Protein AF-0000000072549945 (afdb_homodimer)

Solvent-accessible surface area (backbone atoms only — not comparable to full-atom values): 21657 Å² total; per-residue (Å²): 110,60,64,57,46,45,61,72,53,52,77,63,59,66,60,54,59,51,43,50,52,46,45,52,48,41,54,53,48,43,41,57,68,71,63,45,53,43,76,47,76,49,76,48,79,47,78,46,78,77,45,76,42,75,41,60,28,38,31,15,28,36,33,33,36,38,37,41,40,37,39,36,27,30,28,24,49,83,87,34,74,46,80,52,10,38,29,39,38,32,36,36,39,26,30,29,43,28,30,23,32,73,57,73,66,47,71,42,81,73,54,93,52,29,35,37,40,37,37,60,46,74,39,74,69,30,33,32,56,38,88,84,64,30,66,42,80,75,42,75,50,66,36,91,56,20,84,79,25,64,80,81,61,47,33,60,57,51,51,58,63,59,29,60,77,61,49,47,65,54,51,70,77,40,48,68,60,34,51,52,29,47,51,50,51,52,52,51,55,45,37,63,75,37,78,74,53,42,81,43,83,43,77,44,124,111,62,64,56,47,44,60,73,53,52,78,63,60,66,60,54,60,50,44,48,52,46,46,53,47,40,54,52,47,42,40,58,68,72,62,44,53,42,77,46,76,46,75,49,78,48,77,46,76,77,44,76,43,76,41,59,28,39,31,16,29,36,34,33,35,39,35,39,40,35,38,36,27,30,29,25,48,83,89,35,73,46,80,52,8,40,28,39,37,32,35,36,40,28,31,30,43,29,29,23,31,74,58,73,65,46,70,42,82,74,53,95,52,30,35,37,39,37,38,60,47,74,38,73,68,31,33,32,57,37,88,85,65,31,66,42,81,74,43,75,51,62,36,91,56,20,84,79,25,62,81,82,59,48,32,60,57,52,52,58,62,60,29,60,75,61,48,47,65,54,52,70,76,39,49,67,59,34,51,52,27,46,50,50,52,51,52,52,56,45,37,63,75,37,78,75,54,42,80,43,84,44,76,44,123

InterPro domains:
  IPR025324 Protein of unknown function DUF4230 [PF14014] (50-193)

Structure (mmCIF, N/CA/C/O backbone):
data_AF-0000000072549945-model_v1
#
loop_
_entity.id
_entity.type
_entity.pdbx_description
1 polymer 'Exported protein'
#
loop_
_atom_site.group_PDB
_atom_site.id
_atom_site.type_symbol
_atom_site.label_atom_id
_atom_site.label_alt_id
_atom_site.label_comp_id
_atom_site.label_asym_id
_atom_site.label_entity_id
_atom_site.label_seq_id
_atom_site.pdbx_PDB_ins_code
_atom_site.Cartn_x
_atom_site.Cartn_y
_atom_site.Cartn_z
_atom_site.occupancy
_atom_site.B_iso_or_equiv
_atom_site.auth_seq_id
_atom_site.auth_comp_id
_atom_site.auth_asym_id
_atom_site.auth_atom_id
_atom_site.pdbx_PDB_model_num
ATOM 1 N N . MET A 1 1 ? 17.75 47.469 37.625 1 52.09 1 MET A N 1
ATOM 2 C CA . MET A 1 1 ? 16.375 47.875 37.812 1 52.09 1 MET A CA 1
ATOM 3 C C . MET A 1 1 ? 16.094 49.188 37.062 1 52.09 1 MET A C 1
ATOM 5 O O . MET A 1 1 ? 14.953 49.438 36.656 1 52.09 1 MET A O 1
ATOM 9 N N . LYS A 1 2 ? 17.047 50.031 36.938 1 64.12 2 LYS A N 1
ATOM 10 C CA . LYS A 1 2 ? 16.844 51.312 36.25 1 64.12 2 LYS A CA 1
ATOM 11 C C . LYS A 1 2 ? 16.672 51.094 34.75 1 64.12 2 LYS A C 1
ATOM 13 O O . LYS A 1 2 ? 15.828 51.719 34.125 1 64.12 2 LYS A O 1
ATOM 18 N N . ILE A 1 3 ? 17.562 50.406 34.25 1 57.5 3 ILE A N 1
ATOM 19 C CA . ILE A 1 3 ? 17.5 50.125 32.812 1 57.5 3 ILE A CA 1
ATOM 20 C C . ILE A 1 3 ? 16.156 49.469 32.469 1 57.5 3 ILE A C 1
ATOM 22 O O . ILE A 1 3 ? 15.539 49.781 31.469 1 57.5 3 ILE A O 1
ATOM 26 N N . ILE A 1 4 ? 15.68 48.531 33.281 1 53.19 4 ILE A N 1
ATOM 27 C CA . ILE A 1 4 ? 14.367 47.938 33.094 1 53.19 4 ILE A CA 1
ATOM 28 C C . ILE A 1 4 ? 13.281 49 33.219 1 53.19 4 ILE A C 1
ATOM 30 O O . ILE A 1 4 ? 12.344 49.031 32.406 1 53.19 4 ILE A O 1
ATOM 34 N N . LYS A 1 5 ? 13.266 49.844 34.188 1 59.16 5 LYS A N 1
ATOM 35 C CA . LYS A 1 5 ? 12.336 50.969 34.312 1 59.16 5 LYS A CA 1
ATOM 36 C C . LYS A 1 5 ? 12.453 51.906 33.094 1 59.16 5 LYS A C 1
ATOM 38 O O . LYS A 1 5 ? 11.445 52.406 32.594 1 59.16 5 LYS A O 1
ATOM 43 N N . LEU A 1 6 ? 13.773 52.219 32.75 1 56.34 6 LEU A N 1
ATOM 44 C CA . LEU A 1 6 ? 13.953 53.031 31.531 1 56.34 6 LEU A CA 1
ATOM 45 C C . LEU A 1 6 ? 13.359 52.312 30.312 1 56.34 6 LEU A C 1
ATOM 47 O O . LEU A 1 6 ? 12.719 52.938 29.469 1 56.34 6 LEU A O 1
ATOM 51 N N . PHE A 1 7 ? 13.758 51.062 30.109 1 51.16 7 PHE A N 1
ATOM 52 C CA . PHE A 1 7 ? 13.125 50.281 29.062 1 51.16 7 PHE A CA 1
ATOM 53 C C . PHE A 1 7 ? 11.609 50.281 29.219 1 51.16 7 PHE A C 1
ATOM 55 O O . PHE A 1 7 ? 10.867 50.406 28.25 1 51.16 7 PHE A O 1
ATOM 62 N N . PHE A 1 8 ? 11.047 50 30.344 1 51.78 8 PHE A N 1
ATOM 63 C CA . PHE A 1 8 ? 9.625 50.094 30.641 1 51.78 8 PHE A CA 1
ATOM 64 C C . PHE A 1 8 ? 9.172 51.562 30.641 1 51.78 8 PHE A C 1
ATOM 66 O O . PHE A 1 8 ? 7.973 51.844 30.625 1 51.78 8 PHE A O 1
ATOM 73 N N . SER A 1 9 ? 10.117 52.344 30.828 1 49.38 9 SER A N 1
ATOM 74 C CA . SER A 1 9 ? 9.789 53.781 30.812 1 49.38 9 SER A CA 1
ATOM 75 C C . SER A 1 9 ? 9.906 54.344 29.406 1 49.38 9 SER A C 1
ATOM 77 O O . SER A 1 9 ? 9.703 55.531 29.203 1 49.38 9 SER A O 1
ATOM 79 N N . ILE A 1 10 ? 10.852 53.812 28.594 1 50.97 10 ILE A N 1
ATOM 80 C CA . ILE A 1 10 ? 10.891 54.344 27.234 1 50.97 10 ILE A CA 1
ATOM 81 C C . ILE A 1 10 ? 9.5 54.219 26.594 1 50.97 10 ILE A C 1
ATOM 83 O O . ILE A 1 10 ? 8.938 53.125 26.516 1 50.97 10 ILE A O 1
ATOM 87 N N . LYS A 1 11 ? 8.766 55.125 26.547 1 48.25 11 LYS A N 1
ATOM 88 C CA . LYS A 1 11 ? 7.469 55.25 25.891 1 48.25 11 LYS A CA 1
ATOM 89 C C . LYS A 1 11 ? 7.605 55.156 24.375 1 48.25 11 LYS A C 1
ATOM 91 O O . LYS A 1 11 ? 8.109 56.062 23.734 1 48.25 11 LYS A O 1
ATOM 96 N N . VAL A 1 12 ? 8.359 54.25 23.844 1 52.44 12 VAL A N 1
ATOM 97 C CA . VAL A 1 12 ? 8.164 54.125 22.391 1 52.44 12 VAL A CA 1
ATOM 98 C C . VAL A 1 12 ? 6.703 53.781 22.109 1 52.44 12 VAL A C 1
ATOM 100 O O . VAL A 1 12 ? 6.051 53.062 22.875 1 52.44 12 VAL A O 1
ATOM 103 N N . TYR A 1 13 ? 6.082 54.5 21.234 1 50.69 13 TYR A N 1
ATOM 104 C CA . TYR A 1 13 ? 4.664 54.281 20.953 1 50.69 13 TYR A CA 1
ATOM 105 C C . TYR A 1 13 ? 4.402 52.844 20.484 1 50.69 13 TYR A C 1
ATOM 107 O O . TYR A 1 13 ? 5.016 52.375 19.531 1 50.69 13 TYR A O 1
ATOM 115 N N . LEU A 1 14 ? 4.008 51.969 21.453 1 57.88 14 LEU A N 1
ATOM 116 C CA . LEU A 1 14 ? 3.492 50.625 21.156 1 57.88 14 LEU A CA 1
ATOM 117 C C . LEU A 1 14 ? 2.99 50.562 19.719 1 57.88 14 LEU A C 1
ATOM 119 O O . LEU A 1 14 ? 3.178 49.562 19.031 1 57.88 14 LEU A O 1
ATOM 123 N N . TRP A 1 15 ? 2.643 51.688 19.281 1 58.78 15 TRP A N 1
ATOM 124 C CA . TRP A 1 15 ? 2.033 51.781 17.969 1 58.78 15 TRP A CA 1
ATOM 125 C C . TRP A 1 15 ? 3.082 51.594 16.875 1 58.78 15 TRP A C 1
ATOM 127 O O . TRP A 1 15 ? 2.805 51 15.82 1 58.78 15 TRP A O 1
ATOM 137 N N . LEU A 1 16 ? 4.426 52.031 17.172 1 62.41 16 LEU A N 1
ATOM 138 C CA . LEU A 1 16 ? 5.461 51.906 16.156 1 62.41 16 LEU A CA 1
ATOM 139 C C . LEU A 1 16 ? 5.867 50.438 15.992 1 62.41 16 LEU A C 1
ATOM 141 O O . LEU A 1 16 ? 6.031 49.938 14.875 1 62.41 16 LEU A O 1
ATOM 145 N N . VAL A 1 17 ? 6.184 49.875 17.172 1 62.97 17 VAL A N 1
ATOM 146 C CA . VAL A 1 17 ? 6.508 48.438 17.109 1 62.97 17 VAL A CA 1
ATOM 147 C C . VAL A 1 17 ? 5.336 47.688 16.516 1 62.97 17 VAL A C 1
ATOM 149 O O . VAL A 1 17 ? 5.535 46.812 15.664 1 62.97 17 VAL A O 1
ATOM 152 N N . LEU A 1 18 ? 4.164 47.969 17 1 65.69 18 LEU A N 1
ATOM 153 C CA . LEU A 1 18 ? 2.965 47.344 16.469 1 65.69 18 LEU A CA 1
ATOM 154 C C . LEU A 1 18 ? 2.832 47.625 14.969 1 65.69 18 LEU A C 1
ATOM 156 O O . LEU A 1 18 ? 2.461 46.719 14.203 1 65.69 18 LEU A O 1
ATOM 160 N N . SER A 1 19 ? 3.236 48.844 14.586 1 72.62 19 SER A N 1
ATOM 161 C CA . SER A 1 19 ? 3.182 49.188 13.172 1 72.62 19 SER A CA 1
ATOM 162 C C . SER A 1 19 ? 4.199 48.375 12.359 1 72.62 19 SER A C 1
ATOM 164 O O . SER A 1 19 ? 3.893 47.906 11.266 1 72.62 19 SER A O 1
ATOM 166 N N . PHE A 1 20 ? 5.445 48.281 12.891 1 71 20 PHE A N 1
ATOM 167 C CA . PHE A 1 20 ? 6.465 47.5 12.211 1 71 20 PHE A CA 1
ATOM 168 C C . PHE A 1 20 ? 6.043 46.031 12.109 1 71 20 PHE A C 1
ATOM 170 O O . PHE A 1 20 ? 6.176 45.406 11.047 1 71 20 PHE A O 1
ATOM 177 N N . LEU A 1 21 ? 5.605 45.562 13.25 1 72.38 21 LEU A N 1
ATOM 178 C CA . LEU A 1 21 ? 5.109 44.188 13.242 1 72.38 21 LEU A CA 1
ATOM 179 C C . LEU A 1 21 ? 3.951 44.031 12.258 1 72.38 21 LEU A C 1
ATOM 181 O O . LEU A 1 21 ? 3.871 43.031 11.539 1 72.38 21 LEU A O 1
ATOM 185 N N . LEU A 1 22 ? 3.145 45.031 12.211 1 74.62 22 LEU A N 1
ATOM 186 C CA . LEU A 1 22 ? 2.029 45 11.273 1 74.62 22 LEU A CA 1
ATOM 187 C C . LEU A 1 22 ? 2.529 45.094 9.828 1 74.62 22 LEU A C 1
ATOM 189 O O . LEU A 1 22 ? 1.972 44.438 8.945 1 74.62 22 LEU A O 1
ATOM 193 N N . LEU A 1 23 ? 3.578 45.906 9.633 1 73.56 23 LEU A N 1
ATOM 194 C CA . LEU A 1 23 ? 4.168 45.969 8.305 1 73.56 23 LEU A CA 1
ATOM 195 C C . LEU A 1 23 ? 4.746 44.625 7.887 1 73.56 23 LEU A C 1
ATOM 197 O O . LEU A 1 23 ? 4.559 44.188 6.746 1 73.56 23 LEU A O 1
ATOM 201 N N . LEU A 1 24 ? 5.523 44.062 8.742 1 72.31 24 LEU A N 1
ATOM 202 C CA . LEU A 1 24 ? 6.074 42.719 8.461 1 72.31 24 LEU A CA 1
ATOM 203 C C . LEU A 1 24 ? 4.961 41.719 8.148 1 72.31 24 LEU A C 1
ATOM 205 O O . LEU A 1 24 ? 5.047 41 7.172 1 72.31 24 LEU A O 1
ATOM 209 N N . CYS A 1 25 ? 4.027 41.781 9.062 1 73.88 25 CYS A N 1
ATOM 210 C CA . CYS A 1 25 ? 2.863 40.938 8.828 1 73.88 25 CYS A CA 1
ATOM 211 C C . CYS A 1 25 ? 2.193 41.281 7.504 1 73.88 25 CYS A C 1
ATOM 213 O O . CYS A 1 25 ? 1.735 40.375 6.789 1 73.88 25 CYS A O 1
ATOM 215 N N . GLY A 1 26 ? 2.172 42.5 7.215 1 71.88 26 GLY A N 1
ATOM 216 C CA . GLY A 1 26 ? 1.6 42.938 5.953 1 71.88 26 GLY A CA 1
ATOM 217 C C . GLY A 1 26 ? 2.344 42.406 4.742 1 71.88 26 GLY A C 1
ATOM 218 O O . GLY A 1 26 ? 1.727 41.938 3.791 1 71.88 26 GLY A O 1
ATOM 219 N N . VAL A 1 27 ? 3.633 42.594 4.73 1 68.69 27 VAL A N 1
ATOM 220 C CA . VAL A 1 27 ? 4.438 42.125 3.611 1 68.69 27 VAL A CA 1
ATOM 221 C C . VAL A 1 27 ? 4.285 40.625 3.471 1 68.69 27 VAL A C 1
ATOM 223 O O . VAL A 1 27 ? 4.117 40.094 2.361 1 68.69 27 VAL A O 1
ATOM 226 N N . TRP A 1 28 ? 4.383 40 4.625 1 67.62 28 TRP A N 1
ATOM 227 C CA . TRP A 1 28 ? 4.188 38.531 4.629 1 67.62 28 TRP A CA 1
ATOM 228 C C . TRP A 1 28 ? 2.785 38.188 4.152 1 67.62 28 TRP A C 1
ATOM 230 O O . TRP A 1 28 ? 2.615 37.25 3.344 1 67.62 28 TRP A O 1
ATOM 240 N N . GLY A 1 29 ? 1.882 38.906 4.719 1 70.06 29 GLY A N 1
ATOM 241 C CA . GLY A 1 29 ? 0.5 38.719 4.309 1 70.06 29 GLY A CA 1
ATOM 242 C C . GLY A 1 29 ? 0.266 39 2.838 1 70.06 29 GLY A C 1
ATOM 243 O O . GLY A 1 29 ? -0.436 38.25 2.162 1 70.06 29 GLY A O 1
ATOM 244 N N . TYR A 1 30 ? 0.933 40.031 2.383 1 70 30 TYR A N 1
ATOM 245 C CA . TYR A 1 30 ? 0.824 40.375 0.969 1 70 30 TYR A CA 1
ATOM 246 C C . TYR A 1 30 ? 1.436 39.281 0.097 1 70 30 TYR A C 1
ATOM 248 O O . TYR A 1 30 ? 0.865 38.906 -0.93 1 70 30 TYR A O 1
ATOM 256 N N . GLY A 1 31 ? 2.596 38.875 0.34 1 67.12 31 GLY A N 1
ATOM 257 C CA . GLY A 1 31 ? 3.207 37.781 -0.407 1 67.12 31 GLY A CA 1
ATOM 258 C C . GLY A 1 31 ? 2.363 36.531 -0.427 1 67.12 31 GLY A C 1
ATOM 259 O O . GLY A 1 31 ? 2.258 35.875 -1.459 1 67.12 31 GLY A O 1
ATOM 260 N N . TYR A 1 32 ? 1.756 36.375 0.712 1 68.75 32 TYR A N 1
ATOM 261 C CA . TYR A 1 32 ? 0.893 35.219 0.848 1 68.75 32 TYR A CA 1
ATOM 262 C C . TYR A 1 32 ? -0.349 35.344 -0.026 1 68.75 32 TYR A C 1
ATOM 264 O O . TYR A 1 32 ? -0.782 34.375 -0.653 1 68.75 32 TYR A O 1
ATOM 272 N N . ILE A 1 33 ? -0.856 36.531 -0.107 1 67.81 33 ILE A N 1
ATOM 273 C CA . ILE A 1 33 ? -2.109 36.781 -0.812 1 67.81 33 ILE A CA 1
ATOM 274 C C . ILE A 1 33 ? -1.826 37.031 -2.291 1 67.81 33 ILE A C 1
ATOM 276 O O . ILE A 1 33 ? -2.643 36.719 -3.152 1 67.81 33 ILE A O 1
ATOM 280 N N . SER A 1 34 ? -0.758 37.594 -2.611 1 70.56 34 SER A N 1
ATOM 281 C CA . SER A 1 34 ? -0.453 37.969 -3.98 1 70.56 34 SER A CA 1
ATOM 282 C C . SER A 1 34 ? -0.093 36.781 -4.84 1 70.56 34 SER A C 1
ATOM 284 O O . SER A 1 34 ? 0.164 36.906 -6.039 1 70.56 34 SER A O 1
ATOM 286 N N . GLY A 1 35 ? -0.014 35.531 -4.289 1 70.31 35 GLY A N 1
ATOM 287 C CA . GLY A 1 35 ? 0.236 34.344 -5.105 1 70.31 35 GLY A CA 1
ATOM 288 C C . GLY A 1 35 ? 1.713 34.062 -5.285 1 70.31 35 GLY A C 1
ATOM 289 O O . GLY A 1 35 ? 2.09 33.25 -6.148 1 70.31 35 GLY A O 1
ATOM 290 N N . GLU A 1 36 ? 2.471 34.844 -4.633 1 74.12 36 GLU A N 1
ATOM 291 C CA . GLU A 1 36 ? 3.908 34.625 -4.754 1 74.12 36 GLU A CA 1
ATOM 292 C C . GLU A 1 36 ? 4.363 33.438 -3.906 1 74.12 36 GLU A C 1
ATOM 294 O O . GLU A 1 36 ? 5.512 33 -4.004 1 74.12 36 GLU A O 1
ATOM 299 N N . LYS A 1 37 ? 3.512 32.906 -3.182 1 82.75 37 LYS A N 1
ATOM 300 C CA . LYS A 1 37 ? 3.814 31.75 -2.35 1 82.75 37 LYS A CA 1
ATOM 301 C C . LYS A 1 37 ? 3.859 30.484 -3.184 1 82.75 37 LYS A C 1
ATOM 303 O O . LYS A 1 37 ? 3.033 30.281 -4.078 1 82.75 37 LYS A O 1
ATOM 308 N N . SER A 1 38 ? 5.07 29.766 -3.006 1 84.44 38 SER A N 1
ATOM 309 C CA . SER A 1 38 ? 5.129 28.422 -3.584 1 84.44 38 SER A CA 1
ATOM 310 C C . SER A 1 38 ? 5.672 27.406 -2.582 1 84.44 38 SER A C 1
ATOM 312 O O . SER A 1 38 ? 6.23 27.781 -1.549 1 84.44 38 SER A O 1
ATOM 314 N N . ASN A 1 39 ? 5.289 26.219 -2.814 1 86.75 39 ASN A N 1
ATOM 315 C CA . ASN A 1 39 ? 5.738 25.141 -1.956 1 86.75 39 ASN A CA 1
ATOM 316 C C . ASN A 1 39 ? 6.758 24.25 -2.662 1 86.75 39 ASN A C 1
ATOM 318 O O . ASN A 1 39 ? 6.637 23.984 -3.859 1 86.75 39 ASN A O 1
ATOM 322 N N . GLN A 1 40 ? 7.781 23.938 -1.993 1 89.5 40 GLN A N 1
ATOM 323 C CA . GLN A 1 40 ? 8.789 23 -2.488 1 89.5 40 GLN A CA 1
ATOM 324 C C . GLN A 1 40 ? 8.875 21.766 -1.596 1 89.5 40 GLN A C 1
ATOM 326 O O . GLN A 1 40 ? 8.773 21.875 -0.372 1 89.5 40 GLN A O 1
ATOM 331 N N . GLN A 1 41 ? 9.062 20.656 -2.254 1 94.06 41 GLN A N 1
ATOM 332 C CA . GLN A 1 41 ? 9.18 19.406 -1.501 1 94.06 41 GLN A CA 1
ATOM 333 C C . GLN A 1 41 ? 10.445 18.656 -1.882 1 94.06 41 GLN A C 1
ATOM 335 O O . GLN A 1 41 ? 10.789 18.562 -3.062 1 94.06 41 GLN A O 1
ATOM 340 N N . GLU A 1 42 ? 11.125 18.156 -0.934 1 95.38 42 GLU A N 1
ATOM 341 C CA . GLU A 1 42 ? 12.273 17.281 -1.101 1 95.38 42 GLU A CA 1
ATOM 342 C C . GLU A 1 42 ? 12 15.906 -0.492 1 95.38 42 GLU A C 1
ATOM 344 O O . GLU A 1 42 ? 11.562 15.805 0.655 1 95.38 42 GLU A O 1
ATOM 349 N N . VAL A 1 43 ? 12.195 14.922 -1.262 1 96.75 43 VAL A N 1
ATOM 350 C CA . VAL A 1 43 ? 11.945 13.57 -0.782 1 96.75 43 VAL A CA 1
ATOM 351 C C . VAL A 1 43 ? 13.211 12.727 -0.936 1 96.75 43 VAL A C 1
ATOM 353 O O . VAL A 1 43 ? 13.906 12.82 -1.951 1 96.75 43 VAL A O 1
ATOM 356 N N . SER A 1 44 ? 13.586 11.977 0.058 1 97.44 44 SER A N 1
ATOM 357 C CA . SER A 1 44 ? 14.68 11.008 0.021 1 97.44 44 SER A CA 1
ATOM 358 C C . SER A 1 44 ? 14.211 9.633 0.488 1 97.44 44 SER A C 1
ATOM 360 O O . SER A 1 44 ? 13.438 9.523 1.439 1 97.44 44 SER A O 1
ATOM 362 N N . VAL A 1 45 ? 14.734 8.617 -0.208 1 97.06 45 VAL A N 1
ATOM 363 C CA . VAL A 1 45 ? 14.297 7.262 0.102 1 97.06 45 VAL A CA 1
ATOM 364 C C . VAL A 1 45 ? 15.516 6.359 0.287 1 97.06 45 VAL A C 1
ATOM 366 O O . VAL A 1 45 ? 16.438 6.379 -0.526 1 97.06 45 VAL A O 1
ATOM 369 N N . HIS A 1 46 ? 15.547 5.645 1.397 1 97.06 46 HIS A N 1
ATOM 370 C CA . HIS A 1 46 ? 16.516 4.59 1.652 1 97.06 46 HIS A CA 1
ATOM 371 C C . HIS A 1 46 ? 15.836 3.23 1.78 1 97.06 46 HIS A C 1
ATOM 373 O O . HIS A 1 46 ? 14.906 3.07 2.572 1 97.06 46 HIS A O 1
ATOM 379 N N . ALA A 1 47 ? 16.359 2.311 0.996 1 96.38 47 ALA A N 1
ATOM 380 C CA . ALA A 1 47 ? 15.758 0.982 0.983 1 96.38 47 ALA A CA 1
ATOM 381 C C . ALA A 1 47 ? 16.75 -0.078 1.45 1 96.38 47 ALA A C 1
ATOM 383 O O . ALA A 1 47 ? 17.953 0.007 1.154 1 96.38 47 ALA A O 1
ATOM 384 N N . ALA A 1 48 ? 16.219 -1.024 2.211 1 95.81 48 ALA A N 1
ATOM 385 C CA . ALA A 1 48 ? 17 -2.184 2.643 1 95.81 48 ALA A CA 1
ATOM 386 C C . ALA A 1 48 ? 16.219 -3.477 2.432 1 95.81 48 ALA A C 1
ATOM 388 O O . ALA A 1 48 ? 15.008 -3.527 2.68 1 95.81 48 ALA A O 1
ATOM 389 N N . ILE A 1 49 ? 16.906 -4.5 1.938 1 95.62 49 ILE A N 1
ATOM 390 C CA . ILE A 1 49 ? 16.312 -5.824 1.804 1 95.62 49 ILE A CA 1
ATOM 391 C C . ILE A 1 49 ? 16.594 -6.652 3.053 1 95.62 49 ILE A C 1
ATOM 393 O O . ILE A 1 49 ? 17.766 -6.883 3.395 1 95.62 49 ILE A O 1
ATOM 397 N N . GLU A 1 50 ? 15.508 -7.043 3.631 1 96.06 50 GLU A N 1
ATOM 398 C CA . GLU A 1 50 ? 15.656 -7.785 4.879 1 96.06 50 GLU A CA 1
ATOM 399 C C . GLU A 1 50 ? 15.805 -9.281 4.617 1 96.06 50 GLU A C 1
ATOM 401 O O . GLU A 1 50 ? 16.5 -9.984 5.363 1 96.06 50 GLU A O 1
ATOM 406 N N . SER A 1 51 ? 15.133 -9.789 3.658 1 96.62 51 SER A N 1
ATOM 407 C CA . SER A 1 51 ? 15.211 -11.203 3.312 1 96.62 51 SER A CA 1
ATOM 408 C C . SER A 1 51 ? 14.656 -11.469 1.914 1 96.62 51 SER A C 1
ATOM 410 O O . SER A 1 51 ? 13.906 -10.656 1.378 1 96.62 51 SER A O 1
ATOM 412 N N . VAL A 1 52 ? 15.133 -12.484 1.354 1 96.81 52 VAL A N 1
ATOM 413 C CA . VAL A 1 52 ? 14.672 -13 0.069 1 96.81 52 VAL A CA 1
ATOM 414 C C . VAL A 1 52 ? 14.211 -14.445 0.228 1 96.81 52 VAL A C 1
ATOM 416 O O . VAL A 1 52 ? 14.938 -15.273 0.791 1 96.81 52 VAL A O 1
ATOM 419 N N . GLU A 1 53 ? 13 -14.711 -0.177 1 97.69 53 GLU A N 1
ATOM 420 C CA . GLU A 1 53 ? 12.422 -16.047 0.022 1 97.69 53 GLU A CA 1
ATOM 421 C C . GLU A 1 53 ? 11.852 -16.594 -1.281 1 97.69 53 GLU A C 1
ATOM 423 O O . GLU A 1 53 ? 11.016 -15.961 -1.924 1 97.69 53 GLU A O 1
ATOM 428 N N . GLN A 1 54 ? 12.336 -17.797 -1.669 1 97.5 54 GLN A N 1
ATOM 429 C CA . GLN A 1 54 ? 11.711 -18.5 -2.781 1 97.5 54 GLN A CA 1
ATOM 430 C C . GLN A 1 54 ? 10.352 -19.062 -2.381 1 97.5 54 GLN A C 1
ATOM 432 O O . GLN A 1 54 ? 10.227 -19.719 -1.345 1 97.5 54 GLN A O 1
ATOM 437 N N . VAL A 1 55 ? 9.375 -18.75 -3.195 1 97.5 55 VAL A N 1
ATOM 438 C CA . VAL A 1 55 ? 8.016 -19.188 -2.869 1 97.5 55 VAL A CA 1
ATOM 439 C C . VAL A 1 55 ? 7.332 -19.719 -4.125 1 97.5 55 VAL A C 1
ATOM 441 O O . VAL A 1 55 ? 7.891 -19.641 -5.223 1 97.5 55 VAL A O 1
ATOM 444 N N . ASN A 1 56 ? 6.141 -20.344 -3.908 1 95.69 56 ASN A N 1
ATOM 445 C CA . ASN A 1 56 ? 5.27 -20.797 -4.988 1 95.69 56 ASN A CA 1
ATOM 446 C C . ASN A 1 56 ? 3.816 -20.406 -4.734 1 95.69 56 ASN A C 1
ATOM 448 O O . ASN A 1 56 ? 2.953 -21.281 -4.602 1 95.69 56 ASN A O 1
ATOM 452 N N . GLU A 1 57 ? 3.615 -19.109 -4.762 1 98.31 57 GLU A N 1
ATOM 453 C CA . GLU A 1 57 ? 2.254 -18.625 -4.574 1 98.31 57 GLU A CA 1
ATOM 454 C C . GLU A 1 57 ? 1.529 -18.484 -5.91 1 98.31 57 GLU A C 1
ATOM 456 O O . GLU A 1 57 ? 2.127 -18.062 -6.906 1 98.31 57 GLU A O 1
ATOM 461 N N . LEU A 1 58 ? 0.272 -18.891 -5.879 1 98.38 58 LEU A N 1
ATOM 462 C CA . LEU A 1 58 ? -0.532 -18.797 -7.094 1 98.38 58 LEU A CA 1
ATOM 463 C C . LEU A 1 58 ? -1.703 -17.844 -6.887 1 98.38 58 LEU A C 1
ATOM 465 O O . LEU A 1 58 ? -2.441 -17.953 -5.906 1 98.38 58 LEU A O 1
ATOM 469 N N . VAL A 1 59 ? -1.783 -16.906 -7.789 1 98.75 59 VAL A N 1
ATOM 470 C CA . VAL A 1 59 ? -2.916 -15.977 -7.789 1 98.75 59 VAL A CA 1
ATOM 471 C C . VAL A 1 59 ? -3.967 -16.453 -8.789 1 98.75 59 VAL A C 1
ATOM 473 O O . VAL A 1 59 ? -3.686 -16.562 -9.984 1 98.75 59 VAL A O 1
ATOM 476 N N . PHE A 1 60 ? -5.199 -16.656 -8.312 1 98.56 60 PHE A N 1
ATOM 477 C CA . PHE A 1 60 ? -6.262 -17.141 -9.18 1 98.56 60 PHE A CA 1
ATOM 478 C C . PHE A 1 60 ? -7.246 -16.016 -9.508 1 98.56 60 PHE A C 1
ATOM 480 O O . PHE A 1 60 ? -7.941 -16.078 -10.523 1 98.56 60 PHE A O 1
ATOM 487 N N . LEU A 1 61 ? -7.312 -15.047 -8.609 1 98.56 61 LEU A N 1
ATOM 488 C CA . LEU A 1 61 ? -8.328 -14.016 -8.797 1 98.56 61 LEU A CA 1
ATOM 489 C C . LEU A 1 61 ? -7.793 -12.641 -8.398 1 98.56 61 LEU A C 1
ATOM 491 O O . LEU A 1 61 ? -7.148 -12.508 -7.352 1 98.56 61 LEU A O 1
ATOM 495 N N . ASN A 1 62 ? -7.977 -11.664 -9.25 1 98.31 62 ASN A N 1
ATOM 496 C CA . ASN A 1 62 ? -7.781 -10.25 -8.945 1 98.31 62 ASN A CA 1
ATOM 497 C C . ASN A 1 62 ? -9.117 -9.523 -8.781 1 98.31 62 ASN A C 1
ATOM 499 O O . ASN A 1 62 ? -10.008 -9.664 -9.617 1 98.31 62 ASN A O 1
ATOM 503 N N . THR A 1 63 ? -9.219 -8.805 -7.754 1 97.81 63 THR A N 1
ATOM 504 C CA . THR A 1 63 ? -10.375 -7.934 -7.574 1 97.81 63 THR A CA 1
ATOM 505 C C . THR A 1 63 ? -9.953 -6.469 -7.531 1 97.81 63 THR A C 1
ATOM 507 O O . THR A 1 63 ? -9.203 -6.059 -6.641 1 97.81 63 THR A O 1
ATOM 510 N N . ALA A 1 64 ? -10.398 -5.727 -8.516 1 97.88 64 ALA A N 1
ATOM 511 C CA . ALA A 1 64 ? -10.125 -4.289 -8.523 1 97.88 64 ALA A CA 1
ATOM 512 C C . ALA A 1 64 ? -10.992 -3.562 -7.504 1 97.88 64 ALA A C 1
ATOM 514 O O . ALA A 1 64 ? -12.219 -3.568 -7.605 1 97.88 64 ALA A O 1
ATOM 515 N N . VAL A 1 65 ? -10.344 -2.939 -6.566 1 97.75 65 VAL A N 1
ATOM 516 C CA . VAL A 1 65 ? -11.039 -2.326 -5.441 1 97.75 65 VAL A CA 1
ATOM 517 C C . VAL A 1 65 ? -10.797 -0.82 -5.441 1 97.75 65 VAL A C 1
ATOM 519 O O . VAL A 1 65 ? -9.672 -0.366 -5.688 1 97.75 65 VAL A O 1
ATOM 522 N N . GLN A 1 66 ? -11.781 -0.091 -5.27 1 98.19 66 GLN A N 1
ATOM 523 C CA . GLN A 1 66 ? -11.719 1.333 -4.961 1 98.19 66 GLN A CA 1
ATOM 524 C C . GLN A 1 66 ? -12.258 1.62 -3.564 1 98.19 66 GLN A C 1
ATOM 526 O O . GLN A 1 66 ? -13.367 1.201 -3.227 1 98.19 66 GLN A O 1
ATOM 531 N N . LYS A 1 67 ? -11.477 2.26 -2.754 1 98.06 67 LYS A N 1
ATOM 532 C CA . LYS A 1 67 ? -11.93 2.627 -1.414 1 98.06 67 LYS A CA 1
ATOM 533 C C . LYS A 1 67 ? -11.883 4.141 -1.216 1 98.06 67 LYS A C 1
ATOM 535 O O . LYS A 1 67 ? -10.953 4.805 -1.679 1 98.06 67 LYS A O 1
ATOM 540 N N . ILE A 1 68 ? -12.914 4.613 -0.607 1 98.38 68 ILE A N 1
ATOM 541 C CA . ILE A 1 68 ? -12.961 5.988 -0.123 1 98.38 68 ILE A CA 1
ATOM 542 C C . ILE A 1 68 ? -12.797 6.008 1.395 1 98.38 68 ILE A C 1
ATOM 544 O O . ILE A 1 68 ? -13.625 5.461 2.121 1 98.38 68 ILE A O 1
ATOM 548 N N . VAL A 1 69 ? -11.734 6.547 1.85 1 98.38 69 VAL A N 1
ATOM 549 C CA . VAL A 1 69 ? -11.43 6.605 3.275 1 98.38 69 VAL A CA 1
ATOM 550 C C . VAL A 1 69 ? -11.578 8.039 3.777 1 98.38 69 VAL A C 1
ATOM 552 O O . VAL A 1 69 ? -10.898 8.945 3.291 1 98.38 69 VAL A O 1
ATOM 555 N N . THR A 1 70 ? -12.445 8.281 4.695 1 98.19 70 THR A N 1
ATOM 556 C CA . THR A 1 70 ? -12.648 9.586 5.312 1 98.19 70 THR A CA 1
ATOM 557 C C . THR A 1 70 ? -12.242 9.562 6.781 1 98.19 70 THR A C 1
ATOM 559 O O . THR A 1 70 ? -12.602 8.633 7.512 1 98.19 70 THR A O 1
ATOM 562 N N . ALA A 1 71 ? -11.547 10.516 7.172 1 97.88 71 ALA A N 1
ATOM 563 C CA . ALA A 1 71 ? -11.133 10.625 8.57 1 97.88 71 ALA A CA 1
ATOM 564 C C . ALA A 1 71 ? -11.367 12.031 9.102 1 97.88 71 ALA A C 1
ATOM 566 O O . ALA A 1 71 ? -11.25 13.008 8.359 1 97.88 71 ALA A O 1
ATOM 567 N N . LYS A 1 72 ? -11.711 12.094 10.375 1 96.62 72 LYS A N 1
ATOM 568 C CA . LYS A 1 72 ? -11.891 13.352 11.102 1 96.62 72 LYS A CA 1
ATOM 569 C C . LYS A 1 72 ? -11.156 13.32 12.438 1 96.62 72 LYS A C 1
ATOM 571 O O . LYS A 1 72 ? -11.242 12.328 13.172 1 96.62 72 LYS A O 1
ATOM 576 N N . ASN A 1 73 ? -10.406 14.32 12.648 1 95.69 73 ASN A N 1
ATOM 577 C CA . ASN A 1 73 ? -9.789 14.531 13.953 1 95.69 73 ASN A CA 1
ATOM 578 C C . ASN A 1 73 ? -10.414 15.719 14.688 1 95.69 73 ASN A C 1
ATOM 580 O O . ASN A 1 73 ? -10.805 16.703 14.055 1 95.69 73 ASN A O 1
ATOM 584 N N . TYR A 1 74 ? -10.469 15.555 16.031 1 92.88 74 TYR A N 1
ATOM 585 C CA . TYR A 1 74 ? -10.992 16.625 16.875 1 92.88 74 TYR A CA 1
ATOM 586 C C . TYR A 1 74 ? -10.102 16.828 18.094 1 92.88 74 TYR A C 1
ATOM 588 O O . TYR A 1 74 ? -9.469 15.891 18.578 1 92.88 74 TYR A O 1
ATOM 596 N N . THR A 1 75 ? -10.172 18.109 18.5 1 91.12 75 THR A N 1
ATOM 597 C CA . THR A 1 75 ? -9.555 18.406 19.797 1 91.12 75 THR A CA 1
ATOM 598 C C . THR A 1 75 ? -10.586 18.312 20.922 1 91.12 75 THR A C 1
ATOM 600 O O . THR A 1 75 ? -11.703 18.812 20.781 1 91.12 75 THR A O 1
ATOM 603 N N . VAL A 1 76 ? -10.211 17.531 21.875 1 88.56 76 VAL A N 1
ATOM 604 C CA . VAL A 1 76 ? -11.062 17.422 23.062 1 88.56 76 VAL A CA 1
ATOM 605 C C . VAL A 1 76 ? -10.398 18.125 24.25 1 88.56 76 VAL A C 1
ATOM 607 O O . VAL A 1 76 ? -9.258 17.812 24.594 1 88.56 76 VAL A O 1
ATOM 610 N N . LEU A 1 77 ? -11.055 19.078 24.766 1 84.81 77 LEU A N 1
ATOM 611 C CA . LEU A 1 77 ? -10.609 19.812 25.938 1 84.81 77 LEU A CA 1
ATOM 612 C C . LEU A 1 77 ? -11.562 19.594 27.109 1 84.81 77 LEU A C 1
ATOM 614 O O . LEU A 1 77 ? -12.773 19.766 26.969 1 84.81 77 LEU A O 1
ATOM 618 N N . PHE A 1 78 ? -11 19.203 28.328 1 83.31 78 PHE A N 1
ATOM 619 C CA . PHE A 1 78 ? -11.789 18.969 29.531 1 83.31 78 PHE A CA 1
ATOM 620 C C . PHE A 1 78 ? -12.93 18 29.234 1 83.31 78 PHE A C 1
ATOM 622 O O . PHE A 1 78 ? -14.055 18.203 29.703 1 83.31 78 PHE A O 1
ATOM 629 N N . GLY A 1 79 ? -12.742 17.062 28.375 1 82.62 79 GLY A N 1
ATOM 630 C CA . GLY A 1 79 ? -13.711 16.016 28.062 1 82.62 79 GLY A CA 1
ATOM 631 C C . GLY A 1 79 ? -14.742 16.438 27.031 1 82.62 79 GLY A C 1
ATOM 632 O O . GLY A 1 79 ? -15.641 15.672 26.688 1 82.62 79 GLY A O 1
ATOM 633 N N . GLN A 1 80 ? -14.625 17.656 26.656 1 86.69 80 GLN A N 1
ATOM 634 C CA . GLN A 1 80 ? -15.578 18.156 25.672 1 86.69 80 GLN A CA 1
ATOM 635 C C . GLN A 1 80 ? -14.883 18.469 24.344 1 86.69 80 GLN A C 1
ATOM 637 O O . GLN A 1 80 ? -13.773 19.016 24.344 1 86.69 80 GLN A O 1
ATOM 642 N N . GLU A 1 81 ? -15.594 18.141 23.312 1 88.06 81 GLU A N 1
ATOM 643 C CA . GLU A 1 81 ? -15.078 18.484 21.984 1 88.06 81 GLU A CA 1
ATOM 644 C C . GLU A 1 81 ? -15.062 20 21.766 1 88.06 81 GLU A C 1
ATOM 646 O O . GLU A 1 81 ? -16.062 20.672 22.016 1 88.06 81 GLU A O 1
ATOM 651 N N . MET A 1 82 ? -13.922 20.453 21.375 1 87.25 82 MET A N 1
ATOM 652 C CA . MET A 1 82 ? -13.812 21.875 21.016 1 87.25 82 MET A CA 1
ATOM 653 C C . MET A 1 82 ? -14.492 22.141 19.688 1 87.25 82 MET A C 1
ATOM 655 O O . MET A 1 82 ? -14.141 21.547 18.672 1 87.25 82 MET A O 1
ATOM 659 N N . PRO A 1 83 ? -15.578 23.031 19.719 1 90 83 PRO A N 1
ATOM 660 C CA . PRO A 1 83 ? -16.219 23.375 18.438 1 90 83 PRO A CA 1
ATOM 661 C C . PRO A 1 83 ? -15.25 24.016 17.438 1 90 83 PRO A C 1
ATOM 663 O O . PRO A 1 83 ? -14.312 24.703 17.844 1 90 83 PRO A O 1
ATOM 666 N N . PHE A 1 84 ? -15.383 23.75 16.156 1 92 84 PHE A N 1
ATOM 667 C CA . PHE A 1 84 ? -14.633 24.344 15.055 1 92 84 PHE A CA 1
ATOM 668 C C . PHE A 1 84 ? -13.18 23.875 15.078 1 92 84 PHE A C 1
ATOM 670 O O . PHE A 1 84 ? -12.305 24.516 14.492 1 92 84 PHE A O 1
ATOM 677 N N . SER A 1 85 ? -12.93 22.734 15.758 1 92.12 85 SER A N 1
ATOM 678 C CA . SER A 1 85 ? -11.562 22.234 15.852 1 92.12 85 SER A CA 1
ATOM 679 C C . SER A 1 85 ? -11.336 21.078 14.891 1 92.12 85 SER A C 1
ATOM 681 O O . SER A 1 85 ? -10.266 20.469 14.891 1 92.12 85 SER A O 1
ATOM 683 N N . GLU A 1 86 ? -12.203 20.766 14.07 1 94.94 86 GLU A N 1
ATOM 684 C CA . GLU A 1 86 ? -12.188 19.562 13.234 1 94.94 86 GLU A CA 1
ATOM 685 C C . GLU A 1 86 ? -11.18 19.703 12.102 1 94.94 86 GLU A C 1
ATOM 687 O O . GLU A 1 86 ? -11.086 20.75 11.469 1 94.94 86 GLU A O 1
ATOM 692 N N . LYS A 1 87 ? -10.398 18.625 11.953 1 94.81 87 LYS A N 1
ATOM 693 C CA . LYS A 1 87 ? -9.656 18.391 10.719 1 94.81 87 LYS A CA 1
ATOM 694 C C . LYS A 1 87 ? -10.211 17.172 9.977 1 94.81 87 LYS A C 1
ATOM 696 O O . LYS A 1 87 ? -10.555 16.156 10.594 1 94.81 87 LYS A O 1
ATOM 701 N N . SER A 1 88 ? -10.312 17.281 8.672 1 96.88 88 SER A N 1
ATOM 702 C CA . SER A 1 88 ? -10.875 16.172 7.91 1 96.88 88 SER A CA 1
ATOM 703 C C . SER A 1 88 ? -10.062 15.898 6.645 1 96.88 88 SER A C 1
ATOM 705 O O . SER A 1 88 ? -9.406 16.797 6.121 1 96.88 88 SER A O 1
ATOM 707 N N . ALA A 1 89 ? -10.062 14.688 6.277 1 97.25 89 ALA A N 1
ATOM 708 C CA . ALA A 1 89 ? -9.406 14.258 5.043 1 97.25 89 ALA A CA 1
ATOM 709 C C . ALA A 1 89 ? -10.211 13.156 4.359 1 97.25 89 ALA A C 1
ATOM 711 O O . ALA A 1 89 ? -10.773 12.281 5.023 1 97.25 89 ALA A O 1
ATOM 712 N N . LEU A 1 90 ? -10.289 13.242 3.084 1 98.31 90 LEU A N 1
ATOM 713 C CA . LEU A 1 90 ? -10.914 12.234 2.232 1 98.31 90 LEU A CA 1
ATOM 714 C C . LEU A 1 90 ? -9.93 11.711 1.198 1 98.31 90 LEU A C 1
ATOM 716 O O . LEU A 1 90 ? -9.391 12.477 0.398 1 98.31 90 LEU A O 1
ATOM 720 N N . LEU A 1 91 ? -9.68 10.453 1.282 1 98.56 91 LEU A N 1
ATOM 721 C CA . LEU A 1 91 ? -8.719 9.789 0.408 1 98.56 91 LEU A CA 1
ATOM 722 C C . LEU A 1 91 ? -9.406 8.75 -0.466 1 98.56 91 LEU A C 1
ATOM 724 O O . LEU A 1 91 ? -10.367 8.102 -0.033 1 98.56 91 LEU A O 1
ATOM 728 N N . ILE A 1 92 ? -8.93 8.57 -1.612 1 98.62 92 ILE A N 1
ATOM 729 C CA . ILE A 1 92 ? -9.383 7.52 -2.516 1 98.62 92 ILE A CA 1
ATOM 730 C C . ILE A 1 92 ? -8.195 6.652 -2.932 1 98.62 92 ILE A C 1
ATOM 732 O O . ILE A 1 92 ? -7.16 7.168 -3.354 1 98.62 92 ILE A O 1
ATOM 736 N N . ILE A 1 93 ? -8.305 5.414 -2.77 1 98.5 93 ILE A N 1
ATOM 737 C CA . ILE A 1 93 ? -7.258 4.488 -3.188 1 98.5 93 ILE A CA 1
ATOM 738 C C . ILE A 1 93 ? -7.836 3.459 -4.156 1 98.5 93 ILE A C 1
ATOM 740 O O . ILE A 1 93 ? -9 3.062 -4.027 1 98.5 93 ILE A O 1
ATOM 744 N N . LYS A 1 94 ? -7.047 3.08 -5.125 1 98.44 94 LYS A N 1
ATOM 745 C CA . LYS A 1 94 ? -7.383 2.064 -6.117 1 98.44 94 LYS A CA 1
ATOM 746 C C . LYS A 1 94 ? -6.285 1.006 -6.215 1 98.44 94 LYS A C 1
ATOM 748 O O . LYS A 1 94 ? -5.113 1.334 -6.418 1 98.44 94 LYS A O 1
ATOM 753 N N . TYR A 1 95 ? -6.688 -0.203 -6.113 1 98.56 95 TYR A N 1
ATOM 754 C CA . TYR A 1 95 ? -5.738 -1.308 -6.172 1 98.56 95 TYR A CA 1
ATOM 755 C C . TYR A 1 95 ? -6.434 -2.607 -6.559 1 98.56 95 TYR A C 1
ATOM 757 O O . TYR A 1 95 ? -7.664 -2.666 -6.609 1 98.56 95 TYR A O 1
ATOM 765 N N . LYS A 1 96 ? -5.668 -3.58 -6.848 1 98.31 96 LYS A N 1
ATOM 766 C CA . LYS A 1 96 ? -6.152 -4.941 -7.051 1 98.31 96 LYS A CA 1
ATOM 767 C C . LYS A 1 96 ? -5.785 -5.836 -5.867 1 98.31 96 LYS A C 1
ATOM 769 O O . LYS A 1 96 ? -4.609 -5.973 -5.527 1 98.31 96 LYS A O 1
ATOM 774 N N . ALA A 1 97 ? -6.777 -6.379 -5.238 1 98.25 97 ALA A N 1
ATOM 775 C CA . ALA A 1 97 ? -6.535 -7.434 -4.254 1 98.25 97 ALA A CA 1
ATOM 776 C C . ALA A 1 97 ? -6.34 -8.781 -4.938 1 98.25 97 ALA A C 1
ATOM 778 O O . ALA A 1 97 ? -7.09 -9.141 -5.852 1 98.25 97 ALA A O 1
ATOM 779 N N . LYS A 1 98 ? -5.367 -9.516 -4.512 1 98.62 98 LYS A N 1
ATOM 780 C CA . LYS A 1 98 ? -5.004 -10.766 -5.172 1 98.62 98 LYS A CA 1
ATOM 781 C C . LYS A 1 98 ? -5.25 -11.961 -4.262 1 98.62 98 LYS A C 1
ATOM 783 O O . LYS A 1 98 ? -4.797 -11.977 -3.113 1 98.62 98 LYS A O 1
ATOM 788 N N . PHE A 1 99 ? -5.988 -12.969 -4.801 1 98.75 99 PHE A N 1
ATOM 789 C CA . PHE A 1 99 ? -6.375 -14.133 -4.008 1 98.75 99 PHE A CA 1
ATOM 790 C C . PHE A 1 99 ? -5.883 -15.422 -4.66 1 98.75 99 PHE A C 1
ATOM 792 O O . PHE A 1 99 ? -5.887 -15.539 -5.887 1 98.75 99 PHE A O 1
ATOM 799 N N . GLY A 1 100 ? -5.488 -16.344 -3.836 1 98.38 100 GLY A N 1
ATOM 800 C CA . GLY A 1 100 ? -5.016 -17.625 -4.316 1 98.38 100 GLY A CA 1
ATOM 801 C C . GLY A 1 100 ? -4.512 -18.531 -3.203 1 98.38 100 GLY A C 1
ATOM 802 O O . GLY A 1 100 ? -5.16 -18.656 -2.162 1 98.38 100 GLY A O 1
ATOM 803 N N . ILE A 1 101 ? -3.443 -19.266 -3.514 1 98.25 101 ILE A N 1
ATOM 804 C CA . ILE A 1 101 ? -2.895 -20.188 -2.518 1 98.25 101 ILE A CA 1
ATOM 805 C C . ILE A 1 101 ? -1.42 -19.859 -2.281 1 98.25 101 ILE A C 1
ATOM 807 O O . ILE A 1 101 ? -0.703 -19.484 -3.213 1 98.25 101 ILE A O 1
ATOM 811 N N . LYS A 1 102 ? -0.989 -20.062 -1.047 1 97.25 102 LYS A N 1
ATOM 812 C CA . LYS A 1 102 ? 0.398 -19.797 -0.68 1 97.25 102 LYS A CA 1
ATOM 813 C C . LYS A 1 102 ? 1.185 -21.078 -0.506 1 97.25 102 LYS A C 1
ATOM 815 O O . LYS A 1 102 ? 2.404 -21.062 -0.328 1 97.25 102 LYS A O 1
ATOM 820 N N . SER A 1 103 ? 0.505 -22.172 -0.524 1 94.88 103 SER A N 1
ATOM 821 C CA . SER A 1 103 ? 1.127 -23.5 -0.396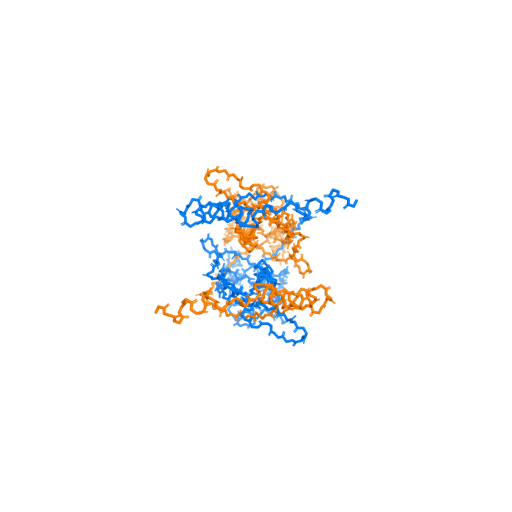 1 94.88 103 SER A CA 1
ATOM 822 C C . SER A 1 103 ? 0.829 -24.359 -1.611 1 94.88 103 SER A C 1
ATOM 824 O O . SER A 1 103 ? -0.208 -24.203 -2.258 1 94.88 103 SER A O 1
ATOM 826 N N . PRO A 1 104 ? 1.73 -25.219 -1.861 1 92.69 104 PRO A N 1
ATOM 827 C CA . PRO A 1 104 ? 1.531 -26.062 -3.045 1 92.69 104 PRO A CA 1
ATOM 828 C C . PRO A 1 104 ? 0.339 -27 -2.904 1 92.69 104 PRO A C 1
ATOM 830 O O . PRO A 1 104 ? -0.048 -27.359 -1.787 1 92.69 104 PRO A O 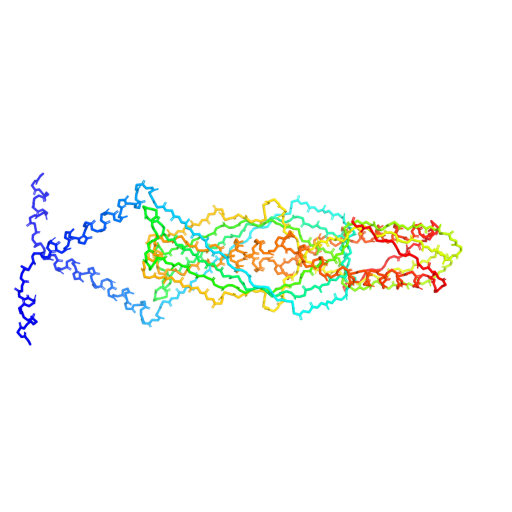1
ATOM 833 N N . VAL A 1 105 ? -0.183 -27.359 -4.031 1 95.06 105 VAL A N 1
ATOM 834 C CA . VAL A 1 105 ? -1.266 -28.344 -4.062 1 95.06 105 VAL A CA 1
ATOM 835 C C . VAL A 1 105 ? -0.699 -29.75 -3.869 1 95.06 105 VAL A C 1
ATOM 837 O O . VAL A 1 105 ? 0.497 -29.969 -4.066 1 95.06 105 VAL A O 1
ATOM 840 N N . SER A 1 106 ? -1.58 -30.641 -3.404 1 94.5 106 SER A N 1
ATOM 841 C CA . SER A 1 106 ? -1.251 -32.062 -3.383 1 94.5 106 SER A CA 1
ATOM 842 C C . SER A 1 106 ? -1.841 -32.781 -4.586 1 94.5 106 SER A C 1
ATOM 844 O O . SER A 1 106 ? -3.023 -32.625 -4.898 1 94.5 106 SER A O 1
ATOM 846 N N . ILE A 1 107 ? -0.994 -33.562 -5.242 1 94 107 ILE A N 1
ATOM 847 C CA . ILE A 1 107 ? -1.423 -34.312 -6.414 1 94 107 ILE A CA 1
ATOM 848 C C . ILE A 1 107 ? -1.336 -35.812 -6.133 1 94 107 ILE A C 1
ATOM 850 O O . ILE A 1 107 ? -0.276 -36.312 -5.754 1 94 107 ILE A O 1
ATOM 854 N N . GLU A 1 108 ? -2.438 -36.469 -6.316 1 94 108 GLU A N 1
ATOM 855 C CA . GLU A 1 108 ? -2.504 -37.938 -6.117 1 94 108 GLU A CA 1
ATOM 856 C C . GLU A 1 108 ? -2.912 -38.656 -7.402 1 94 108 GLU A C 1
ATOM 858 O O . GLU A 1 108 ? -3.879 -38.25 -8.055 1 94 108 GLU A O 1
ATOM 863 N N . HIS A 1 109 ? -2.174 -39.656 -7.691 1 92.25 109 HIS A N 1
ATOM 864 C CA . HIS A 1 109 ? -2.529 -40.5 -8.828 1 92.25 109 HIS A CA 1
ATOM 865 C C . HIS A 1 109 ? -3.623 -41.5 -8.461 1 92.25 109 HIS A C 1
ATOM 867 O O . HIS A 1 109 ? -3.441 -42.312 -7.562 1 92.25 109 HIS A O 1
ATOM 873 N N . LEU A 1 110 ? -4.719 -41.438 -9.156 1 92.88 110 LEU A N 1
ATOM 874 C CA . LEU A 1 110 ? -5.84 -42.312 -8.859 1 92.88 110 LEU A CA 1
ATOM 875 C C . LEU A 1 110 ? -5.816 -43.531 -9.758 1 92.88 110 LEU A C 1
ATOM 877 O O . LEU A 1 110 ? -5.922 -44.656 -9.273 1 92.88 110 LEU A O 1
ATOM 881 N N . SER A 1 111 ? -5.852 -43.344 -11.008 1 89.62 111 SER A N 1
ATOM 882 C CA . SER A 1 111 ? -5.785 -44.375 -12.039 1 89.62 111 SER A CA 1
ATOM 883 C C . SER A 1 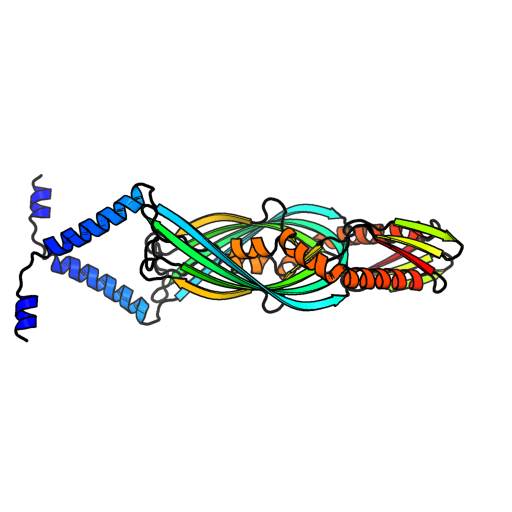111 ? -5.117 -43.844 -13.305 1 89.62 111 SER A C 1
ATOM 885 O O . SER A 1 111 ? -4.523 -42.781 -13.297 1 89.62 111 SER A O 1
ATOM 887 N N . GLU A 1 112 ? -5.184 -44.75 -14.352 1 85.56 112 GLU A N 1
ATOM 888 C CA . GLU A 1 112 ? -4.555 -44.312 -15.594 1 85.56 112 GLU A CA 1
ATOM 889 C C . GLU A 1 112 ? -5.141 -43 -16.094 1 85.56 112 GLU A C 1
ATOM 891 O O . GLU A 1 112 ? -6.336 -42.906 -16.359 1 85.56 11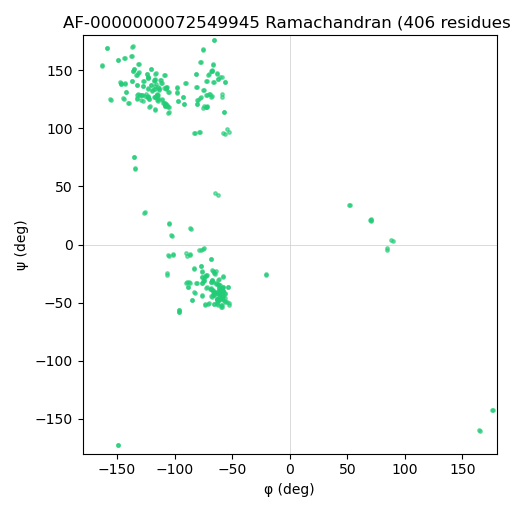2 GLU A O 1
ATOM 896 N N . ASN A 1 113 ? -4.461 -42.031 -16.125 1 88.44 113 ASN A N 1
ATOM 897 C CA . ASN A 1 113 ? -4.777 -40.688 -16.625 1 88.44 113 ASN A CA 1
ATOM 898 C C . ASN A 1 113 ? -5.785 -39.969 -15.719 1 88.44 113 ASN A C 1
ATOM 900 O O . ASN A 1 113 ? -6.566 -39.156 -16.188 1 88.44 113 ASN A O 1
ATOM 904 N N . ARG A 1 114 ? -5.898 -40.375 -14.5 1 94.06 114 ARG A N 1
ATOM 905 C CA . ARG A 1 114 ? -6.785 -39.719 -13.547 1 94.06 114 ARG A CA 1
ATOM 906 C C . ARG A 1 114 ? -6.016 -39.25 -12.312 1 94.06 114 ARG A C 1
ATOM 908 O O . ARG A 1 114 ? -5.289 -40.031 -11.695 1 94.06 114 ARG A O 1
ATOM 915 N N . TYR A 1 115 ? -6.188 -38 -12.023 1 95.38 115 TYR A N 1
ATOM 916 C CA . TYR A 1 115 ? -5.469 -37.406 -10.898 1 95.38 115 TYR A CA 1
ATOM 917 C C . TYR A 1 115 ? -6.418 -36.625 -9.992 1 95.38 115 TYR A C 1
ATOM 919 O O . TYR A 1 115 ? -7.426 -36.094 -10.461 1 95.38 115 TYR A O 1
ATOM 927 N N . LYS A 1 116 ? -6.074 -36.625 -8.695 1 97.25 116 LYS A N 1
ATOM 928 C CA . LYS A 1 116 ? -6.77 -35.812 -7.699 1 97.25 116 LYS A CA 1
ATOM 929 C C . LYS A 1 116 ? -5.887 -34.688 -7.203 1 97.25 116 LYS A C 1
ATOM 931 O O . LYS A 1 116 ? -4.777 -34.906 -6.723 1 97.25 116 LYS A O 1
ATOM 936 N N . ILE A 1 117 ? -6.418 -33.5 -7.391 1 97.12 117 ILE A N 1
ATOM 937 C CA . ILE A 1 117 ? -5.691 -32.312 -6.934 1 97.12 117 ILE A CA 1
ATOM 938 C C . ILE A 1 117 ? -6.383 -31.734 -5.707 1 97.12 117 ILE A C 1
ATOM 940 O O . ILE A 1 117 ? -7.562 -31.391 -5.758 1 97.12 117 ILE A O 1
ATOM 944 N N . THR A 1 118 ? -5.656 -31.641 -4.594 1 97.88 118 THR A N 1
ATOM 945 C CA . THR A 1 118 ? -6.172 -31.031 -3.373 1 97.88 118 THR A CA 1
ATOM 946 C C . THR A 1 118 ? -5.559 -29.641 -3.158 1 97.88 118 THR A C 1
ATOM 948 O O . THR A 1 118 ? -4.34 -29.516 -3.043 1 97.88 118 THR A O 1
ATOM 951 N N . LEU A 1 119 ? -6.387 -28.656 -3.139 1 98.06 119 LEU A N 1
ATOM 952 C CA . LEU A 1 119 ? -5.926 -27.297 -2.945 1 98.06 119 LEU A CA 1
ATOM 953 C C . LEU A 1 119 ? -6.086 -26.859 -1.489 1 98.06 119 LEU A C 1
ATOM 955 O O . LEU A 1 119 ? -7.098 -27.172 -0.856 1 98.06 119 LEU A O 1
ATOM 959 N N . PRO A 1 120 ? -5.062 -26.219 -0.933 1 97.75 120 PRO A N 1
ATOM 960 C CA . PRO A 1 120 ? -5.227 -25.641 0.404 1 97.75 120 PRO A CA 1
ATOM 961 C C . PRO A 1 120 ? -6.242 -24.5 0.433 1 97.75 120 PRO A C 1
ATOM 963 O O . PRO A 1 120 ? -6.793 -24.125 -0.606 1 97.75 120 PRO A O 1
ATOM 966 N N . ALA A 1 121 ? -6.5 -23.969 1.673 1 96.69 121 ALA A N 1
ATOM 967 C CA . ALA A 1 121 ? -7.422 -22.844 1.803 1 96.69 121 ALA A CA 1
ATOM 968 C C . ALA A 1 121 ? -6.898 -21.625 1.055 1 96.69 121 ALA A C 1
ATOM 970 O O . ALA A 1 121 ? -5.691 -21.359 1.043 1 96.69 121 ALA A O 1
ATOM 971 N N . PHE A 1 122 ? -7.844 -20.938 0.463 1 97.88 122 PHE A N 1
ATOM 972 C CA . PHE A 1 122 ? -7.477 -19.703 -0.243 1 97.88 122 PHE A CA 1
ATOM 973 C C . PHE A 1 122 ? -7.07 -18.625 0.74 1 97.88 122 PHE A C 1
ATOM 975 O O . PHE A 1 122 ? -7.578 -18.562 1.862 1 97.88 122 PHE A O 1
ATOM 982 N N . GLU A 1 123 ? -6.121 -17.812 0.297 1 97.62 123 GLU A N 1
ATOM 983 C CA . GLU A 1 123 ? -5.586 -16.719 1.114 1 97.62 123 GLU A CA 1
ATOM 984 C C . GLU A 1 123 ? -5.41 -15.453 0.293 1 97.62 123 GLU A C 1
ATOM 986 O O . GLU A 1 123 ? -5.469 -15.484 -0.938 1 97.62 123 GLU A O 1
ATOM 991 N N . VAL A 1 124 ? -5.293 -14.336 1.039 1 98 124 VAL A N 1
ATOM 992 C CA . VAL A 1 124 ? -4.859 -13.094 0.411 1 98 124 VAL A CA 1
ATOM 993 C C . VAL A 1 124 ? -3.375 -13.18 0.067 1 98 124 VAL A C 1
ATOM 995 O O . VAL A 1 124 ? -2.539 -13.398 0.946 1 98 124 VAL A O 1
ATOM 998 N N . ILE A 1 125 ? -3.053 -13.078 -1.174 1 98.56 125 ILE A N 1
ATOM 999 C CA . ILE A 1 125 ? -1.665 -13.164 -1.616 1 98.56 125 ILE A CA 1
ATOM 1000 C C . ILE A 1 125 ? -0.981 -11.812 -1.456 1 98.56 125 ILE A C 1
ATOM 1002 O O . ILE A 1 125 ? 0.17 -11.734 -1.021 1 98.56 125 ILE A O 1
ATOM 1006 N N . GLY A 1 126 ? -1.674 -10.797 -1.787 1 98 126 GLY A N 1
ATOM 1007 C CA . GLY A 1 126 ? -1.177 -9.43 -1.74 1 98 126 GLY A CA 1
ATOM 1008 C C . GLY A 1 126 ? -2.039 -8.453 -2.518 1 98 126 GLY A C 1
ATOM 1009 O O . GLY A 1 126 ? -3.242 -8.672 -2.676 1 98 126 GLY A O 1
ATOM 1010 N N . LEU A 1 127 ? -1.403 -7.332 -2.842 1 98.5 127 LEU A N 1
ATOM 1011 C CA . LEU A 1 127 ? -2.127 -6.336 -3.625 1 98.5 127 LEU A CA 1
ATOM 1012 C C . LEU A 1 127 ? -1.198 -5.645 -4.617 1 98.5 127 LEU A C 1
ATOM 1014 O O . LEU A 1 127 ? 0.024 -5.789 -4.535 1 98.5 127 LEU A O 1
ATOM 1018 N N . GLU A 1 128 ? -1.758 -5.059 -5.59 1 98.56 128 GLU A N 1
ATOM 1019 C CA . GLU A 1 128 ? -1.078 -4.238 -6.59 1 98.56 128 GLU A CA 1
ATOM 1020 C C . GLU A 1 128 ? -1.814 -2.922 -6.82 1 98.56 128 GLU A C 1
ATOM 1022 O O . GLU A 1 128 ? -3.006 -2.916 -7.133 1 98.56 128 GLU A O 1
ATOM 1027 N N . LEU A 1 129 ? -1.051 -1.863 -6.668 1 98.5 129 LEU A N 1
ATOM 1028 C CA . LEU A 1 129 ? -1.677 -0.556 -6.836 1 98.5 129 LEU A CA 1
ATOM 1029 C C . LEU A 1 129 ? -2.074 -0.327 -8.289 1 98.5 129 LEU A C 1
ATOM 1031 O O . LEU A 1 129 ? -1.434 -0.852 -9.203 1 98.5 129 LEU A O 1
ATOM 1035 N N . ASP A 1 130 ? -3.143 0.441 -8.43 1 97.81 130 ASP A N 1
ATOM 1036 C CA . ASP A 1 130 ? -3.52 0.867 -9.773 1 97.81 130 ASP A CA 1
ATOM 1037 C C . ASP A 1 130 ? -2.369 1.597 -10.461 1 97.81 130 ASP A C 1
ATOM 1039 O O . ASP A 1 130 ? -1.688 2.418 -9.836 1 97.81 130 ASP A O 1
ATOM 1043 N N . ALA A 1 131 ? -2.195 1.331 -11.727 1 94.25 131 ALA A N 1
ATOM 1044 C CA . ALA A 1 131 ? -1.031 1.858 -12.43 1 94.25 131 ALA A CA 1
ATOM 1045 C C . ALA A 1 131 ? -1.207 3.342 -12.75 1 94.25 131 ALA A C 1
ATOM 1047 O O . ALA A 1 131 ? -0.227 4.082 -12.836 1 94.25 131 ALA A O 1
ATOM 1048 N N . GLU A 1 132 ? -2.379 3.797 -12.906 1 94.75 132 GLU A N 1
ATOM 1049 C CA . GLU A 1 132 ? -2.635 5.156 -13.375 1 94.75 132 GLU A CA 1
ATOM 1050 C C . GLU A 1 132 ? -2.877 6.105 -12.211 1 94.75 132 GLU A C 1
ATOM 1052 O O . GLU A 1 132 ? -2.186 7.117 -12.07 1 94.75 132 GLU A O 1
ATOM 1057 N N . GLU A 1 133 ? -3.885 5.715 -11.414 1 96.62 133 GLU A N 1
ATOM 1058 C CA . GLU A 1 133 ? -4.27 6.582 -10.305 1 96.62 133 GLU A CA 1
ATOM 1059 C C . GLU A 1 133 ? -4.48 5.781 -9.023 1 96.62 133 GLU A C 1
ATOM 1061 O O . GLU A 1 133 ? -5.613 5.613 -8.57 1 96.62 133 GLU A O 1
ATOM 1066 N N . PRO A 1 134 ? -3.432 5.363 -8.406 1 98 134 PRO A N 1
ATOM 1067 C CA . PRO A 1 134 ? -3.562 4.512 -7.219 1 98 134 PRO A CA 1
ATOM 1068 C C . PRO A 1 134 ? -4.051 5.277 -5.992 1 98 134 PRO A C 1
ATOM 1070 O O . PRO A 1 134 ? -4.602 4.68 -5.066 1 98 134 PRO A O 1
ATOM 1073 N N . TYR A 1 135 ? -3.752 6.594 -5.973 1 98.62 135 TYR A N 1
ATOM 1074 C CA . TYR A 1 135 ? -4.074 7.391 -4.793 1 98.62 135 TYR A CA 1
ATOM 1075 C C . TYR A 1 135 ? -4.445 8.812 -5.184 1 98.62 135 TYR A C 1
ATOM 1077 O O . TYR A 1 135 ? -3.826 9.406 -6.074 1 98.62 135 TYR A O 1
ATOM 1085 N N . THR A 1 136 ? -5.516 9.312 -4.5 1 98 136 THR A N 1
ATOM 1086 C CA . THR A 1 136 ? -5.922 10.711 -4.629 1 98 136 THR A CA 1
ATOM 1087 C C . THR A 1 136 ? -6.336 11.281 -3.277 1 98 136 THR A C 1
ATOM 1089 O O . THR A 1 136 ? -7.191 10.711 -2.594 1 98 136 THR A O 1
ATOM 1092 N N . LEU A 1 137 ? -5.676 12.32 -2.881 1 97.25 137 LEU A N 1
ATOM 1093 C CA . LEU A 1 137 ? -6.195 13.109 -1.77 1 97.25 137 LEU A CA 1
ATOM 1094 C C . LEU A 1 137 ? -7.32 14.031 -2.236 1 97.25 137 LEU A C 1
ATOM 1096 O O . LEU A 1 137 ? -7.062 15.164 -2.666 1 97.25 137 LEU A O 1
ATOM 1100 N N . TYR A 1 138 ? -8.453 13.617 -2.062 1 94.88 138 TYR A N 1
ATOM 1101 C CA . TYR A 1 138 ? -9.617 14.266 -2.648 1 94.88 138 TYR A CA 1
ATOM 1102 C C . TYR A 1 138 ? -9.969 15.539 -1.892 1 94.88 138 TYR A C 1
ATOM 1104 O O . TYR A 1 138 ? -10.359 16.547 -2.496 1 94.88 138 TYR A O 1
ATOM 1112 N N . ASP A 1 139 ? -9.938 15.461 -0.621 1 94.31 139 ASP A N 1
ATOM 1113 C CA . ASP A 1 139 ? -10.273 16.625 0.205 1 94.31 139 ASP A CA 1
ATOM 1114 C C . ASP A 1 139 ? -9.461 16.625 1.498 1 94.31 139 ASP A C 1
ATOM 1116 O O . ASP A 1 139 ? -9.172 15.562 2.061 1 94.31 139 ASP A O 1
ATOM 1120 N N . LYS A 1 140 ? -9.023 17.766 1.87 1 94.94 140 LYS A N 1
ATOM 1121 C CA . LYS A 1 140 ? -8.391 18 3.162 1 94.94 140 LYS A CA 1
ATOM 1122 C C . LYS A 1 140 ? -8.75 19.391 3.697 1 94.94 140 LYS A C 1
ATOM 1124 O O . LYS A 1 140 ? -8.586 20.391 3 1 94.94 140 LYS A O 1
ATOM 1129 N N . SER A 1 141 ? -9.258 19.438 4.875 1 93.19 141 SER A N 1
ATOM 1130 C CA . SER A 1 141 ? -9.672 20.734 5.426 1 93.19 141 SER A CA 1
ATOM 1131 C C . SER A 1 141 ? -9.523 20.75 6.945 1 93.19 141 SER A C 1
ATOM 1133 O O . SER A 1 141 ? -9.391 19.703 7.574 1 93.19 141 SER A O 1
ATOM 1135 N N . GLY A 1 142 ? -9.445 21.984 7.426 1 92.5 142 GLY A N 1
ATOM 1136 C CA . GLY A 1 142 ? -9.461 22.25 8.859 1 92.5 142 GLY A CA 1
ATOM 1137 C C . GLY A 1 142 ? -10.336 23.422 9.234 1 92.5 142 GLY A C 1
ATOM 1138 O O . GLY A 1 142 ? -10.37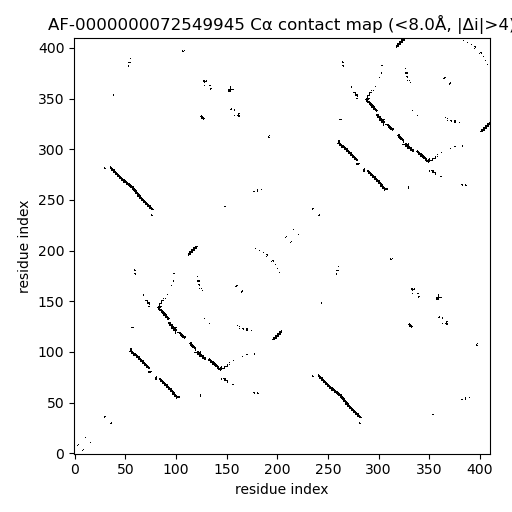5 24.438 8.523 1 92.5 142 GLY A O 1
ATOM 1139 N N . GLU A 1 143 ? -11.008 23.25 10.312 1 91.56 143 GLU A N 1
ATOM 1140 C CA . GLU A 1 143 ? -11.836 24.344 10.82 1 91.56 143 GLU A CA 1
ATOM 1141 C C . GLU A 1 143 ? -10.969 25.422 11.469 1 91.56 143 GLU A C 1
ATOM 1143 O O . GLU A 1 143 ? -9.766 25.25 11.641 1 91.56 143 GLU A O 1
ATOM 1148 N N . ILE A 1 144 ? -11.5 26.562 11.75 1 86.38 144 ILE A N 1
ATOM 1149 C CA . ILE A 1 144 ? -10.797 27.766 12.148 1 86.38 144 ILE A CA 1
ATOM 1150 C C . ILE A 1 144 ? -10.047 27.531 13.453 1 86.38 144 ILE A C 1
ATOM 1152 O O . ILE A 1 144 ? -8.992 28.125 13.688 1 86.38 144 ILE A O 1
ATOM 1156 N N . LEU A 1 145 ? -10.508 26.688 14.297 1 85.75 145 LEU A N 1
ATOM 1157 C CA . LEU A 1 145 ? -9.859 26.469 15.586 1 85.75 145 LEU A CA 1
ATOM 1158 C C . LEU A 1 145 ? -9.086 25.156 15.594 1 85.75 145 LEU A C 1
ATOM 1160 O O . LEU A 1 145 ? -8.781 24.625 16.656 1 85.75 145 LEU A O 1
ATOM 1164 N N . SER A 1 146 ? -8.797 24.609 14.406 1 88.25 146 SER A N 1
ATOM 1165 C CA . SER A 1 146 ? -8.172 23.297 14.328 1 88.25 146 SER A CA 1
ATOM 1166 C C . SER A 1 146 ? -6.652 23.406 14.422 1 88.25 146 SER A C 1
ATOM 1168 O O . SER A 1 146 ? -5.938 22.453 14.125 1 88.25 146 SER A O 1
ATOM 1170 N N . PHE A 1 147 ? -6.051 24.469 14.805 1 81.56 147 PHE A N 1
ATOM 1171 C CA . PHE A 1 147 ? -4.609 24.688 14.867 1 81.56 147 PHE A CA 1
ATOM 1172 C C . PHE A 1 147 ? -3.961 23.766 15.891 1 81.56 147 PHE A C 1
ATOM 1174 O O . PHE A 1 147 ? -2.795 23.391 15.75 1 81.56 147 PHE A O 1
ATOM 1181 N N . ALA A 1 148 ? -4.789 23.344 16.891 1 81.31 148 ALA A N 1
ATOM 1182 C CA . ALA A 1 148 ? -4.254 22.469 17.922 1 81.31 148 ALA A CA 1
ATOM 1183 C C . ALA A 1 148 ? -4.641 21.016 17.688 1 81.31 148 ALA A C 1
ATOM 1185 O O . ALA A 1 148 ? -4.219 20.125 18.422 1 81.31 148 ALA A O 1
ATOM 1186 N N . THR A 1 149 ? -5.477 20.859 16.75 1 89.31 149 THR A N 1
ATOM 1187 C CA . THR A 1 149 ? -5.91 19.5 16.422 1 89.31 149 THR A CA 1
ATOM 1188 C C . THR A 1 149 ? -4.793 18.734 15.727 1 89.31 149 THR A C 1
ATOM 1190 O O . THR A 1 149 ? -4.109 19.266 14.859 1 89.31 149 THR A O 1
ATOM 1193 N N . GLU A 1 150 ? -4.723 17.516 16.094 1 89.69 150 GLU A N 1
ATOM 1194 C CA . GLU A 1 150 ? -3.695 16.672 15.492 1 89.69 150 GLU A CA 1
ATOM 1195 C C . GLU A 1 150 ? -3.959 16.469 14 1 89.69 150 GLU A C 1
ATOM 1197 O O . GLU A 1 150 ? -5.105 16.281 13.586 1 89.69 150 GLU A O 1
ATOM 1202 N N . GLU A 1 151 ? -2.826 16.516 13.266 1 91.94 151 GLU A N 1
ATOM 1203 C CA . GLU A 1 151 ? -2.936 16.281 11.82 1 91.94 151 GLU A CA 1
ATOM 1204 C C . GLU A 1 151 ? -3.326 14.836 11.523 1 91.94 151 GLU A C 1
ATOM 1206 O O . GLU A 1 151 ? -2.99 13.93 12.281 1 91.94 151 GLU A O 1
ATOM 1211 N N . ILE A 1 152 ? -4.004 14.664 10.461 1 94.75 152 ILE A N 1
ATOM 1212 C CA . ILE A 1 152 ? -4.387 13.32 10.023 1 94.75 152 ILE A CA 1
ATOM 1213 C C . ILE A 1 152 ? -3.213 12.664 9.305 1 94.75 152 ILE A C 1
ATOM 1215 O O . ILE A 1 152 ? -2.656 13.227 8.359 1 94.75 152 ILE A O 1
ATOM 1219 N N . ASP A 1 153 ? -2.807 11.477 9.797 1 96.5 153 ASP A N 1
ATOM 1220 C CA . ASP A 1 153 ? -1.784 10.672 9.133 1 96.5 153 ASP A CA 1
ATOM 1221 C C . ASP A 1 153 ? -2.385 9.844 8 1 96.5 153 ASP A C 1
ATOM 1223 O O . ASP A 1 153 ? -2.811 8.703 8.219 1 96.5 153 ASP A O 1
ATOM 1227 N N . THR A 1 154 ? -2.283 10.375 6.809 1 97.81 154 THR A N 1
ATOM 1228 C CA . THR A 1 154 ? -2.951 9.758 5.668 1 97.81 154 THR A CA 1
ATOM 1229 C C . THR A 1 154 ? -2.314 8.406 5.336 1 97.81 154 THR A C 1
ATOM 1231 O O . THR A 1 154 ? -2.988 7.504 4.844 1 97.81 154 THR A O 1
ATOM 1234 N N . ALA A 1 155 ? -1.019 8.203 5.582 1 98.38 155 ALA A N 1
ATOM 1235 C CA . ALA A 1 155 ? -0.347 6.93 5.332 1 98.38 155 ALA A CA 1
ATOM 1236 C C . ALA A 1 155 ? -0.891 5.836 6.242 1 98.38 155 ALA A C 1
ATOM 1238 O O . ALA A 1 155 ? -1.05 4.688 5.816 1 98.38 155 ALA A O 1
ATOM 1239 N N . GLN A 1 156 ? -1.114 6.234 7.457 1 97.81 156 GLN A N 1
ATOM 1240 C CA . GLN A 1 156 ? -1.694 5.266 8.383 1 97.81 156 GLN A CA 1
ATOM 1241 C C . GLN A 1 156 ? -3.059 4.789 7.898 1 97.81 156 GLN A C 1
ATOM 1243 O O . GLN A 1 156 ? -3.367 3.596 7.969 1 97.81 156 GLN A O 1
ATOM 1248 N N . LEU A 1 157 ? -3.83 5.711 7.41 1 97.75 157 LEU A N 1
ATOM 1249 C CA . LEU A 1 157 ? -5.168 5.379 6.934 1 97.75 157 LEU A CA 1
ATOM 1250 C C . LEU A 1 157 ? -5.105 4.352 5.805 1 97.75 157 LEU A C 1
ATOM 1252 O O . LEU A 1 157 ? -5.812 3.344 5.836 1 97.75 157 LEU A O 1
ATOM 1256 N N . ILE A 1 158 ? -4.219 4.574 4.844 1 97.94 158 ILE A N 1
ATOM 1257 C CA . ILE A 1 158 ? -4.258 3.695 3.68 1 97.94 158 ILE A CA 1
ATOM 1258 C C . ILE A 1 158 ? -3.535 2.387 3.994 1 97.94 158 ILE A C 1
ATOM 1260 O O . ILE A 1 158 ? -3.914 1.325 3.494 1 97.94 158 ILE A O 1
ATOM 1264 N N . THR A 1 159 ? -2.484 2.432 4.816 1 98.06 159 THR A N 1
ATOM 1265 C CA . THR A 1 159 ? -1.812 1.195 5.199 1 98.06 159 THR A CA 1
ATOM 1266 C C . THR A 1 159 ? -2.768 0.267 5.945 1 98.06 159 THR A C 1
ATOM 1268 O O . THR A 1 159 ? -2.725 -0.952 5.766 1 98.06 159 THR A O 1
ATOM 1271 N N . ASP A 1 160 ? -3.641 0.831 6.77 1 97.12 160 ASP A N 1
ATOM 1272 C CA . ASP A 1 160 ? -4.652 0.031 7.453 1 97.12 160 ASP A CA 1
ATOM 1273 C C . ASP A 1 160 ? -5.562 -0.675 6.449 1 97.12 160 ASP A C 1
ATOM 1275 O O . ASP A 1 160 ? -5.914 -1.841 6.637 1 97.12 160 ASP A O 1
ATOM 1279 N N . GLU A 1 161 ? -5.879 -0.02 5.406 1 97.12 161 GLU A N 1
ATOM 1280 C CA . GLU A 1 161 ? -6.777 -0.57 4.398 1 97.12 161 GLU A CA 1
ATOM 1281 C C . GLU A 1 161 ? -6.066 -1.604 3.529 1 97.12 161 GLU A C 1
ATOM 1283 O O . GLU A 1 161 ? -6.707 -2.496 2.971 1 97.12 161 GLU A O 1
ATOM 1288 N N . PHE A 1 162 ? -4.695 -1.521 3.449 1 97.88 162 PHE A N 1
ATOM 1289 C CA . PHE A 1 162 ? -3.91 -2.41 2.602 1 97.88 162 PHE A CA 1
ATOM 1290 C C . PHE A 1 162 ? -3.566 -3.699 3.34 1 97.88 162 PHE A C 1
ATOM 1292 O O . PHE A 1 162 ? -3.062 -4.648 2.738 1 97.88 162 PHE A O 1
ATOM 1299 N N . GLN A 1 163 ? -3.836 -3.766 4.617 1 96.38 163 GLN A N 1
ATOM 1300 C CA . GLN A 1 163 ? -3.512 -4.965 5.383 1 96.38 163 GLN A CA 1
ATOM 1301 C C . GLN A 1 163 ? -4.293 -6.172 4.871 1 96.38 163 GLN A C 1
ATOM 1303 O O . GLN A 1 163 ? -5.457 -6.051 4.492 1 96.38 163 GLN A O 1
ATOM 1308 N N . SER A 1 164 ? -3.674 -7.344 4.961 1 94.69 164 SER A N 1
ATOM 1309 C CA . SER A 1 164 ? -4.273 -8.57 4.449 1 94.69 164 SER A CA 1
ATOM 1310 C C . SER A 1 164 ? -5.586 -8.883 5.156 1 94.69 164 SER A C 1
ATOM 1312 O O . SER A 1 164 ? -6.531 -9.375 4.535 1 94.69 164 SER A O 1
ATOM 1314 N N . VAL A 1 165 ? -5.668 -8.57 6.391 1 93.31 165 VAL A N 1
ATOM 1315 C CA . VAL A 1 165 ? -6.848 -8.891 7.188 1 93.31 165 VAL A CA 1
ATOM 1316 C C . VAL A 1 165 ? -8.055 -8.133 6.641 1 93.31 165 VAL A C 1
ATOM 1318 O O . VAL A 1 165 ? -9.18 -8.648 6.645 1 93.31 165 VAL A O 1
ATOM 1321 N N . GLU A 1 166 ? -7.828 -6.93 6.125 1 92.31 166 GLU A N 1
ATOM 1322 C CA . GLU A 1 166 ? -8.906 -6.121 5.57 1 92.31 166 GLU A CA 1
ATOM 1323 C C . GLU A 1 166 ? -9.391 -6.684 4.238 1 92.31 166 GLU A C 1
ATOM 1325 O O . GLU A 1 166 ? -10.562 -6.512 3.871 1 92.31 166 GLU A O 1
ATOM 1330 N N . GLN A 1 167 ? -8.531 -7.391 3.535 1 93.56 167 GLN A N 1
ATOM 1331 C CA . GLN A 1 167 ? -8.883 -7.965 2.238 1 93.56 167 GLN A CA 1
ATOM 1332 C C . GLN A 1 167 ? -9.617 -9.289 2.4 1 93.56 167 GLN A C 1
ATOM 1334 O O . GLN A 1 167 ? -10.273 -9.758 1.471 1 93.56 167 GLN A O 1
ATOM 1339 N N . GLU A 1 168 ? -9.484 -9.953 3.518 1 93.56 168 GLU A N 1
ATOM 1340 C CA . GLU A 1 168 ? -10.078 -11.266 3.762 1 93.56 168 GLU A CA 1
ATOM 1341 C C . GLU A 1 168 ? -11.594 -11.219 3.582 1 93.56 168 GLU A C 1
ATOM 1343 O O . GLU A 1 168 ? -12.211 -12.219 3.203 1 93.56 168 GLU A O 1
ATOM 1348 N N . LYS A 1 169 ? -12.156 -10.062 3.803 1 87.94 169 LYS A N 1
ATOM 1349 C CA . LYS A 1 169 ? -13.594 -9.914 3.625 1 87.94 169 LYS A CA 1
ATOM 1350 C C . LYS A 1 169 ? -14 -10.18 2.178 1 87.94 169 LYS A C 1
ATOM 1352 O O . LYS A 1 169 ? -15.055 -10.758 1.921 1 87.94 169 LYS A O 1
ATOM 1357 N N . PHE A 1 170 ? -13.164 -9.82 1.298 1 91.94 170 PHE A N 1
ATOM 1358 C CA . PHE A 1 170 ? -13.438 -10.023 -0.12 1 91.94 170 PHE A CA 1
ATOM 1359 C C . PHE A 1 170 ? -13.227 -11.484 -0.504 1 91.94 170 PHE A C 1
ATOM 1361 O O . PHE A 1 170 ? -13.93 -12.008 -1.373 1 91.94 170 PHE A O 1
ATOM 1368 N N . LEU A 1 171 ? -12.289 -12.078 0.159 1 92.88 171 LEU A N 1
ATOM 1369 C CA . LEU A 1 171 ? -11.969 -13.477 -0.11 1 92.88 171 LEU A CA 1
ATOM 1370 C C . LEU A 1 171 ? -13.195 -14.359 0.088 1 92.88 171 LEU A C 1
ATOM 1372 O O . LEU A 1 171 ? -13.461 -15.25 -0.724 1 92.88 171 LEU A O 1
ATOM 1376 N N . ALA A 1 172 ? -13.961 -14.102 1.078 1 90.06 172 ALA A N 1
ATOM 1377 C CA . ALA A 1 172 ? -15.148 -14.898 1.399 1 90.06 172 ALA A CA 1
ATOM 1378 C C . ALA A 1 172 ? -16.219 -14.727 0.331 1 90.06 172 ALA A C 1
ATOM 1380 O O . ALA A 1 172 ? -16.938 -15.688 -0.001 1 90.06 172 ALA A O 1
ATOM 1381 N N . ASP A 1 173 ? -16.312 -13.594 -0.273 1 93.88 173 ASP A N 1
ATOM 1382 C CA . ASP A 1 173 ? -17.359 -13.258 -1.24 1 93.88 173 ASP A CA 1
ATOM 1383 C C . ASP A 1 173 ? -17.078 -13.898 -2.596 1 93.88 173 ASP A C 1
ATOM 1385 O O . ASP A 1 173 ? -17.984 -14.086 -3.402 1 93.88 173 ASP A O 1
ATOM 1389 N N . TYR A 1 174 ? -15.805 -14.312 -2.822 1 96 174 TYR A N 1
ATOM 1390 C CA . TYR A 1 174 ? -15.469 -14.703 -4.188 1 96 174 TYR A CA 1
ATOM 1391 C C . TYR A 1 174 ? -14.875 -16.109 -4.219 1 96 174 TYR A C 1
ATOM 1393 O O . TYR A 1 174 ? -14.109 -16.453 -5.121 1 96 174 TYR A O 1
ATOM 1401 N N . GLN A 1 175 ? -15.219 -16.953 -3.287 1 95.81 175 GLN A N 1
ATOM 1402 C CA . GLN A 1 175 ? -14.703 -18.312 -3.164 1 95.81 175 GLN A CA 1
ATOM 1403 C C . GLN A 1 175 ? -14.969 -19.125 -4.43 1 95.81 175 GLN A C 1
ATOM 1405 O O . GLN A 1 175 ? -14.062 -19.781 -4.953 1 95.81 175 GLN A O 1
ATOM 1410 N N . GLU A 1 176 ? -16.188 -19.016 -4.945 1 96.31 176 GLU A N 1
ATOM 1411 C CA . GLU A 1 176 ? -16.562 -19.812 -6.113 1 96.31 176 GLU A CA 1
ATOM 1412 C C . GLU A 1 176 ? -15.789 -19.375 -7.348 1 96.31 176 GLU A C 1
ATOM 1414 O O . GLU A 1 176 ? -15.367 -20.203 -8.156 1 96.31 176 GLU A O 1
ATOM 1419 N N . ASP A 1 177 ? -15.609 -18.062 -7.469 1 97.56 177 ASP A N 1
ATOM 1420 C CA . ASP A 1 177 ? -14.828 -17.531 -8.586 1 97.56 177 ASP A CA 1
ATOM 1421 C C . ASP A 1 177 ? -13.383 -18.016 -8.516 1 97.56 177 ASP A C 1
ATOM 1423 O O . ASP A 1 177 ? -12.789 -18.359 -9.539 1 97.56 177 ASP A O 1
ATOM 1427 N N . ILE A 1 178 ? -12.828 -18.047 -7.363 1 98.06 178 ILE A N 1
ATOM 1428 C CA . ILE A 1 178 ? -11.445 -18.484 -7.164 1 98.06 178 ILE A CA 1
ATOM 1429 C C . ILE A 1 178 ? -11.336 -19.969 -7.496 1 98.06 178 ILE A C 1
ATOM 1431 O O . ILE A 1 178 ? -10.391 -20.391 -8.18 1 98.06 178 ILE A O 1
ATOM 1435 N N . LYS A 1 179 ? -12.312 -20.797 -7.039 1 97.88 179 LYS A N 1
ATOM 1436 C CA . LYS A 1 179 ? -12.32 -22.234 -7.32 1 97.88 179 LYS A CA 1
ATOM 1437 C C . LYS A 1 179 ? -12.352 -22.484 -8.828 1 97.88 179 LYS A C 1
ATOM 1439 O O . LYS A 1 179 ? -11.602 -23.328 -9.336 1 97.88 179 LYS A O 1
ATOM 1444 N N . GLU A 1 180 ? -13.203 -21.781 -9.461 1 98 180 GLU A N 1
ATOM 1445 C CA . GLU A 1 180 ? -13.328 -21.953 -10.906 1 98 180 GLU A CA 1
ATOM 1446 C C . GLU A 1 180 ? -12.016 -21.625 -11.617 1 98 180 GLU A C 1
ATOM 1448 O O . GLU A 1 180 ? -11.586 -22.359 -12.5 1 98 180 GLU A O 1
ATOM 1453 N N . SER A 1 181 ? -11.43 -20.516 -11.227 1 98.12 181 SER A N 1
ATOM 1454 C CA . SER A 1 181 ? -10.156 -20.109 -11.82 1 98.12 181 SER A CA 1
ATOM 1455 C C . SER A 1 181 ? -9.07 -21.141 -11.555 1 98.12 181 SER A C 1
ATOM 1457 O O . SER A 1 181 ? -8.289 -21.469 -12.445 1 98.12 181 SER A O 1
ATOM 1459 N N . ALA A 1 182 ? -9.008 -21.656 -10.367 1 97.88 182 ALA A N 1
ATOM 1460 C CA . ALA A 1 182 ? -8.039 -22.688 -10 1 97.88 182 ALA A CA 1
ATOM 1461 C C . ALA A 1 182 ? -8.211 -23.938 -10.844 1 97.88 182 ALA A C 1
ATOM 1463 O O . ALA A 1 182 ? -7.234 -24.5 -11.352 1 97.88 182 ALA A O 1
ATOM 1464 N N . LYS A 1 183 ? -9.477 -24.359 -10.977 1 97.75 183 LYS A N 1
ATOM 1465 C CA . LYS A 1 183 ? -9.758 -25.531 -11.805 1 97.75 183 LYS A CA 1
ATOM 1466 C C . LYS A 1 183 ? -9.281 -25.328 -13.234 1 97.75 183 LYS A C 1
ATOM 1468 O O . LYS A 1 183 ? -8.625 -26.203 -13.805 1 97.75 183 LYS A O 1
ATOM 1473 N N . ASN A 1 184 ? -9.586 -24.188 -13.727 1 96.88 184 ASN A N 1
ATOM 1474 C CA . ASN A 1 184 ? -9.188 -23.875 -15.094 1 96.88 184 ASN A CA 1
ATOM 1475 C C . ASN A 1 184 ? -7.668 -23.891 -15.25 1 96.88 184 ASN A C 1
ATOM 1477 O O . ASN A 1 184 ? -7.148 -24.359 -16.266 1 96.88 184 ASN A O 1
ATOM 1481 N N . TYR A 1 185 ? -6.996 -23.375 -14.328 1 96.38 185 TYR A N 1
ATOM 1482 C CA . TYR A 1 185 ? -5.539 -23.328 -14.367 1 96.38 185 TYR A CA 1
ATOM 1483 C C . TYR A 1 185 ? -4.949 -24.734 -14.469 1 96.38 185 TYR A C 1
ATOM 1485 O O . TYR A 1 185 ? -4.145 -25.016 -15.367 1 96.38 185 TYR A O 1
ATOM 1493 N N . TYR A 1 186 ? -5.324 -25.578 -13.594 1 95.81 186 TYR A N 1
ATOM 1494 C CA . TYR A 1 186 ? -4.727 -26.906 -13.555 1 95.81 186 TYR A CA 1
ATOM 1495 C C . TYR A 1 186 ? -5.211 -27.75 -14.727 1 95.81 186 TYR A C 1
ATOM 1497 O O . TYR A 1 186 ? -4.461 -28.578 -15.25 1 95.81 186 TYR A O 1
ATOM 1505 N N . GLN A 1 187 ? -6.465 -27.578 -15.086 1 95.5 187 GLN A N 1
ATOM 1506 C CA . GLN A 1 187 ? -6.945 -28.297 -16.266 1 95.5 187 GLN A CA 1
ATOM 1507 C C . GLN A 1 187 ? -6.125 -27.938 -17.5 1 95.5 187 GLN A C 1
ATOM 1509 O O . GLN A 1 187 ? -5.719 -28.828 -18.266 1 95.5 187 GLN A O 1
ATOM 1514 N N . ASN A 1 188 ? -5.84 -26.672 -17.641 1 93.44 188 ASN A N 1
ATOM 1515 C CA . ASN A 1 188 ? -5.035 -26.219 -18.781 1 93.44 188 ASN A CA 1
ATOM 1516 C C . ASN A 1 188 ? -3.605 -26.75 -18.688 1 93.44 188 ASN A C 1
ATOM 1518 O O . ASN A 1 188 ? -3.039 -27.203 -19.688 1 93.44 188 ASN A O 1
ATOM 1522 N N . LEU A 1 189 ? -3.074 -26.703 -17.562 1 92.12 189 LEU A N 1
ATOM 1523 C CA . LEU A 1 189 ? -1.705 -27.156 -17.344 1 92.12 189 LEU A CA 1
ATOM 1524 C C . LEU A 1 189 ? -1.575 -28.656 -17.641 1 92.12 189 LEU A C 1
ATOM 1526 O O . LEU A 1 189 ? -0.684 -29.062 -18.391 1 92.12 189 LEU A O 1
ATOM 1530 N N . PHE A 1 190 ? -2.482 -29.469 -17.141 1 92.06 190 PHE A N 1
ATOM 1531 C CA . PHE A 1 190 ? -2.406 -30.906 -17.297 1 92.06 190 PHE A CA 1
ATOM 1532 C C . PHE A 1 190 ? -2.785 -31.328 -18.703 1 92.06 190 PHE A C 1
ATOM 1534 O O . PHE A 1 190 ? -2.25 -32.312 -19.234 1 92.06 190 PHE A O 1
ATOM 1541 N N . SER A 1 191 ? -3.664 -30.562 -19.266 1 91.5 191 SER A N 1
ATOM 1542 C CA . SER A 1 191 ? -4.035 -30.859 -20.641 1 91.5 191 SER A CA 1
ATOM 1543 C C . SER A 1 191 ? -2.863 -30.625 -21.594 1 91.5 191 SER A C 1
ATOM 1545 O O . SER A 1 191 ? -2.75 -31.312 -22.609 1 91.5 191 SER A O 1
ATOM 1547 N N . ALA A 1 192 ? -2.043 -29.641 -21.234 1 86.44 192 ALA A N 1
ATOM 1548 C CA . ALA A 1 192 ? -0.845 -29.391 -22.031 1 86.44 192 ALA A CA 1
ATOM 1549 C C . ALA A 1 192 ? 0.138 -30.547 -21.938 1 86.44 192 ALA A C 1
ATOM 1551 O O . ALA A 1 192 ? 0.929 -30.781 -22.844 1 86.44 192 ALA A O 1
ATOM 1552 N N . ILE A 1 193 ? 0.056 -31.328 -20.906 1 85.31 193 ILE A N 1
ATOM 1553 C CA . ILE A 1 193 ? 0.909 -32.5 -20.719 1 85.31 193 ILE A CA 1
ATOM 1554 C C . ILE A 1 193 ? 0.315 -33.688 -21.438 1 85.31 193 ILE A C 1
ATOM 1556 O O . ILE A 1 193 ? 1.008 -34.375 -22.203 1 85.31 193 ILE A O 1
ATOM 1560 N N . SER A 1 194 ? -0.976 -33.906 -21.234 1 85.38 194 SER A N 1
ATOM 1561 C CA . SER A 1 194 ? -1.734 -34.938 -21.906 1 85.38 194 SER A CA 1
ATOM 1562 C C . SER A 1 194 ? -3.221 -34.625 -21.953 1 85.38 194 SER A C 1
ATOM 1564 O O . SER A 1 194 ? -3.855 -34.438 -20.922 1 85.38 194 SER A O 1
ATOM 1566 N N . PRO A 1 195 ? -3.77 -34.625 -23.125 1 88.44 195 PRO A N 1
ATOM 1567 C CA . PRO A 1 195 ? -5.188 -34.281 -23.25 1 88.44 195 PRO A CA 1
ATOM 1568 C C . PRO A 1 195 ? -6.105 -35.344 -22.641 1 88.44 195 PRO A C 1
ATOM 1570 O O . PRO A 1 195 ? -7.301 -35.094 -22.453 1 88.44 195 PRO A O 1
ATOM 1573 N N . GLU A 1 196 ? -5.652 -36.469 -22.312 1 91.06 196 GLU A N 1
ATOM 1574 C CA . GLU A 1 196 ? -6.477 -37.562 -21.812 1 91.06 196 GLU A CA 1
ATOM 1575 C C . GLU A 1 196 ? -6.613 -37.531 -20.297 1 91.06 196 GLU A C 1
ATOM 1577 O O . GLU A 1 196 ? -7.414 -38.25 -19.719 1 91.06 196 GLU A O 1
ATOM 1582 N N . ILE A 1 197 ? -5.84 -36.625 -19.734 1 91.69 197 ILE A N 1
ATOM 1583 C CA . ILE A 1 197 ? -5.801 -36.562 -18.281 1 91.69 197 ILE A CA 1
ATOM 1584 C C . ILE A 1 197 ? -7.125 -36.031 -17.75 1 91.69 197 ILE A C 1
ATOM 1586 O O . ILE A 1 197 ? -7.656 -35.062 -18.266 1 91.69 197 ILE A O 1
ATOM 1590 N N . GLN A 1 198 ? -7.707 -36.719 -16.797 1 94.69 198 GLN A N 1
ATOM 1591 C CA . GLN A 1 198 ? -8.891 -36.281 -16.062 1 94.69 198 GLN A CA 1
ATOM 1592 C C . GLN A 1 198 ? -8.531 -35.875 -14.633 1 94.69 198 GLN A C 1
ATOM 1594 O O . GLN A 1 198 ? -7.766 -36.562 -13.953 1 94.69 198 GLN A O 1
ATOM 1599 N N . LEU A 1 199 ? -9.109 -34.719 -14.219 1 96.62 199 LEU A N 1
ATOM 1600 C CA . LEU A 1 199 ? -8.75 -34.188 -12.914 1 96.62 199 LEU A CA 1
ATOM 1601 C C . LEU A 1 199 ? -9.961 -34.156 -11.984 1 96.62 199 LEU A C 1
ATOM 1603 O O . LEU A 1 199 ? -11.07 -33.844 -12.422 1 96.62 199 LEU A O 1
ATOM 1607 N N . GLU A 1 200 ? -9.773 -34.562 -10.742 1 97.38 200 GLU A N 1
ATOM 1608 C CA . GLU A 1 200 ? -10.695 -34.375 -9.633 1 97.38 200 GLU A CA 1
ATOM 1609 C C . GLU A 1 200 ? -10.148 -33.312 -8.648 1 97.38 200 GLU A C 1
ATOM 1611 O O . GLU A 1 200 ? -8.969 -33.375 -8.289 1 97.38 200 GLU A O 1
ATOM 1616 N N . PHE A 1 201 ? -11.047 -32.406 -8.242 1 98.12 201 PHE A N 1
ATOM 1617 C CA . PHE A 1 201 ? -10.586 -31.312 -7.391 1 98.12 201 PHE A CA 1
ATOM 1618 C C . PHE A 1 201 ? -11.203 -31.406 -6.004 1 98.12 201 PHE A C 1
ATOM 1620 O O . PHE A 1 201 ? -12.398 -31.688 -5.867 1 98.12 201 PHE A O 1
ATOM 1627 N N . VAL A 1 202 ? -10.336 -31.203 -4.992 1 97.81 202 VAL A N 1
ATOM 1628 C CA . VAL A 1 202 ? -10.758 -31.109 -3.602 1 97.81 202 VAL A CA 1
ATOM 1629 C C . VAL A 1 202 ? -10.242 -29.797 -3.002 1 97.81 202 VAL A C 1
ATOM 1631 O O . VAL A 1 202 ? -9.055 -29.484 -3.102 1 97.81 202 VAL A O 1
ATOM 1634 N N . PHE A 1 203 ? -11.164 -29.047 -2.402 1 97.5 203 PHE A N 1
ATOM 1635 C CA . PHE A 1 203 ? -10.797 -27.766 -1.803 1 97.5 203 PHE A CA 1
ATOM 1636 C C . PHE A 1 203 ? -10.891 -27.828 -0.283 1 97.5 203 PHE A C 1
ATOM 1638 O O . PHE A 1 203 ? -11.953 -28.141 0.266 1 97.5 203 PHE A O 1
ATOM 1645 N N . LYS A 1 204 ? -9.75 -27.469 0.282 1 93.12 204 LYS A N 1
ATOM 1646 C CA . LYS A 1 204 ? -9.766 -27.422 1.741 1 93.12 204 LYS A CA 1
ATOM 1647 C C . LYS A 1 204 ? -10.375 -26.125 2.244 1 93.12 204 LYS A C 1
ATOM 1649 O O . LYS A 1 204 ? -10.25 -25.078 1.594 1 93.12 204 LYS A O 1
ATOM 1654 N N . GLU A 1 205 ? -11.094 -26.188 3.426 1 81.31 205 GLU A N 1
ATOM 1655 C CA . GLU A 1 205 ? -11.688 -25 4.02 1 81.31 205 GLU A CA 1
ATOM 1656 C C . GLU A 1 205 ? -10.766 -24.391 5.078 1 81.31 205 GLU A C 1
ATOM 1658 O O . GLU A 1 205 ? -9.953 -25.109 5.676 1 81.31 205 GLU A O 1
ATOM 1663 N N . MET B 1 1 ? -22.703 57.812 12.562 1 52.47 1 MET B N 1
ATOM 1664 C CA . MET B 1 1 ? -21.344 58.312 12.789 1 52.47 1 MET B CA 1
ATOM 1665 C C . MET B 1 1 ? -21.109 58.562 14.273 1 52.47 1 MET B C 1
ATOM 1667 O O . MET B 1 1 ? -19.969 58.5 14.742 1 52.47 1 MET B O 1
ATOM 1671 N N . LYS B 1 2 ? -22.078 58.969 15.008 1 63.78 2 LYS B N 1
ATOM 1672 C CA . LYS B 1 2 ? -21.906 59.25 16.438 1 63.78 2 LYS B CA 1
ATOM 1673 C C . LYS B 1 2 ? -21.688 57.969 17.219 1 63.78 2 LYS B C 1
ATOM 1675 O O . LYS B 1 2 ? -20.859 57.906 18.141 1 63.78 2 LYS B O 1
ATOM 1680 N N . ILE B 1 3 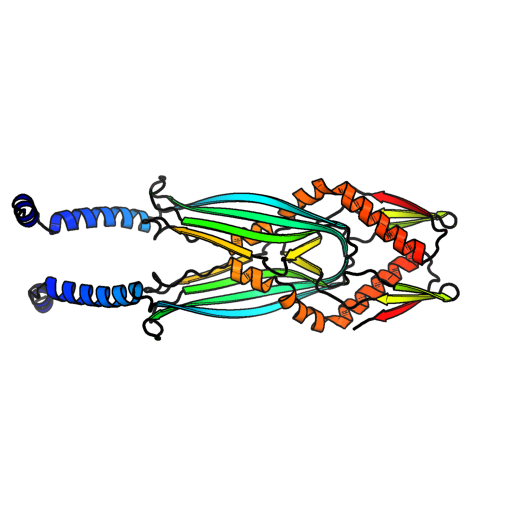? -22.516 57.094 17 1 57.62 3 ILE B N 1
ATOM 1681 C CA . ILE B 1 3 ? -22.391 55.812 17.688 1 57.62 3 ILE B CA 1
ATOM 1682 C C . ILE B 1 3 ? -21.016 55.188 17.406 1 57.62 3 ILE B C 1
ATOM 1684 O O . ILE B 1 3 ? -20.391 54.625 18.312 1 57.62 3 ILE B O 1
ATOM 1688 N N . ILE B 1 4 ? -20.531 55.25 16.188 1 53.28 4 ILE B N 1
ATOM 1689 C CA . ILE B 1 4 ? -19.188 54.781 15.859 1 53.28 4 ILE B CA 1
ATOM 1690 C C . ILE B 1 4 ? -18.156 55.625 16.625 1 53.28 4 ILE B C 1
ATOM 1692 O O . ILE B 1 4 ? -17.203 55.094 17.188 1 53.28 4 ILE B O 1
ATOM 1696 N N . LYS B 1 5 ? -18.219 56.906 16.672 1 58.97 5 LYS B N 1
ATOM 1697 C CA . LYS B 1 5 ? -17.344 57.75 17.484 1 58.97 5 LYS B CA 1
ATOM 1698 C C . LYS B 1 5 ? -17.453 57.406 18.953 1 58.97 5 LYS B C 1
ATOM 1700 O O . LYS B 1 5 ? -16.453 57.406 19.672 1 58.97 5 LYS B O 1
ATOM 1705 N N . LEU B 1 6 ? -18.766 57.25 19.422 1 56.38 6 LEU B N 1
ATOM 1706 C CA . LEU B 1 6 ? -18.938 56.812 20.797 1 56.38 6 LEU B CA 1
ATOM 1707 C C . LEU B 1 6 ? -18.266 55.438 21.016 1 56.38 6 LEU B C 1
ATOM 1709 O O . LEU B 1 6 ? -17.625 55.219 22.047 1 56.38 6 LEU B O 1
ATOM 1713 N N . PHE B 1 7 ? -18.609 54.5 20.172 1 51.28 7 PHE B N 1
ATOM 1714 C CA . PHE B 1 7 ? -17.891 53.219 20.234 1 51.28 7 PHE B CA 1
ATOM 1715 C C . PHE B 1 7 ? -16.391 53.438 20.156 1 51.28 7 PHE B C 1
ATOM 1717 O O . PHE B 1 7 ? -15.617 52.812 20.875 1 51.28 7 PHE B O 1
ATOM 1724 N N . PHE B 1 8 ? -15.836 54.125 19.234 1 51.69 8 PHE B N 1
ATOM 1725 C CA . PHE B 1 8 ? -14.438 54.531 19.141 1 51.69 8 PHE B CA 1
ATOM 1726 C C . PHE B 1 8 ? -14.062 55.469 20.266 1 51.69 8 PHE B C 1
ATOM 1728 O O . PHE B 1 8 ? -12.875 55.75 20.5 1 51.69 8 PHE B O 1
ATOM 1735 N N . SER B 1 9 ? -15.039 56.062 20.75 1 49.41 9 SER B N 1
ATOM 1736 C CA . SER B 1 9 ? -14.789 56.969 21.859 1 49.41 9 SER B CA 1
ATOM 1737 C C . SER B 1 9 ? -14.875 56.25 23.203 1 49.41 9 SER B C 1
ATOM 1739 O O . SER B 1 9 ? -14.719 56.844 24.25 1 49.41 9 SER B O 1
ATOM 1741 N N . ILE B 1 10 ? -15.75 55.219 23.297 1 51.16 10 ILE B N 1
ATOM 1742 C CA . ILE B 1 10 ? -15.742 54.469 24.547 1 51.16 10 ILE B CA 1
ATOM 1743 C C . ILE B 1 10 ? -14.328 54 24.875 1 51.16 10 ILE B C 1
ATOM 1745 O O . ILE B 1 10 ? -13.695 53.312 24.078 1 51.16 10 ILE B O 1
ATOM 1749 N N . LYS B 1 11 ? -13.625 54.594 25.609 1 48.75 11 LYS B N 1
ATOM 1750 C CA . LYS B 1 11 ? -12.312 54.281 26.156 1 48.75 11 LYS B CA 1
ATOM 1751 C C . LYS B 1 11 ? -12.375 53 27.016 1 48.75 11 LYS B C 1
ATOM 1753 O O . LYS B 1 11 ? -12.922 53.031 28.125 1 48.75 11 LYS B O 1
ATOM 1758 N N . VAL B 1 12 ? -13.031 51.969 26.641 1 52.5 12 VAL B N 1
ATOM 1759 C CA . VAL B 1 12 ? -12.75 50.781 27.438 1 52.5 12 VAL B CA 1
ATOM 1760 C C . VAL B 1 12 ? -11.258 50.438 27.375 1 52.5 12 VAL B C 1
ATOM 1762 O O . VAL B 1 12 ? -10.609 50.656 26.359 1 52.5 12 VAL B O 1
ATOM 1765 N N . TYR B 1 13 ? -10.625 50.281 28.484 1 50.47 13 TYR B N 1
ATOM 1766 C CA . TYR B 1 13 ? -9.18 50.031 28.531 1 50.47 13 TYR B CA 1
ATOM 1767 C C . TYR B 1 13 ? -8.805 48.812 27.719 1 50.47 13 TYR B C 1
ATOM 1769 O O . TYR B 1 13 ? -9.336 47.719 27.953 1 50.47 13 TYR B O 1
ATOM 1777 N N . LEU B 1 14 ? -8.391 49.031 26.438 1 57.69 14 LEU B N 1
ATOM 1778 C CA . LEU B 1 14 ? -7.77 48 25.609 1 57.69 14 LEU B CA 1
ATOM 1779 C C . LEU B 1 14 ? -7.199 46.875 26.484 1 57.69 14 LEU B C 1
ATOM 1781 O O . LEU B 1 14 ? -7.281 45.688 26.125 1 57.69 14 LEU B O 1
ATOM 1785 N N . TRP B 1 15 ? -6.906 47.281 27.625 1 58.34 15 TRP B N 1
ATOM 1786 C CA . TRP B 1 15 ? -6.25 46.344 28.531 1 58.34 15 TRP B CA 1
ATOM 1787 C C . TRP B 1 15 ? -7.238 45.312 29.062 1 58.34 15 TRP B C 1
ATOM 1789 O O . TRP B 1 15 ? -6.879 44.156 29.281 1 58.34 15 TRP B O 1
ATOM 1799 N N . LEU B 1 16 ? -8.633 45.719 29.172 1 61.97 16 LEU B N 1
ATOM 1800 C CA . LEU B 1 16 ? -9.609 44.75 29.688 1 61.97 16 LEU B CA 1
ATOM 1801 C C . LEU B 1 16 ? -9.906 43.688 28.641 1 61.97 16 LEU B C 1
ATOM 1803 O O . LEU B 1 16 ? -9.992 42.5 28.969 1 61.97 16 LEU B O 1
ATOM 1807 N N . VAL B 1 17 ? -10.227 44.219 27.469 1 63.06 17 VAL B N 1
ATOM 1808 C CA . VAL B 1 17 ? -10.445 43.281 26.375 1 63.06 17 VAL B CA 1
ATOM 1809 C C . VAL B 1 17 ? -9.203 42.406 26.188 1 63.06 17 VAL B C 1
ATOM 1811 O O . VAL B 1 17 ? -9.305 41.188 26.047 1 63.06 17 VAL B O 1
ATOM 1814 N N . LEU B 1 18 ? -8.062 43.031 26.141 1 65.62 18 LEU B N 1
ATOM 1815 C CA . LEU B 1 18 ? -6.805 42.312 26.031 1 65.62 18 LEU B CA 1
ATOM 1816 C C . LEU B 1 18 ? -6.641 41.344 27.188 1 65.62 18 LEU B C 1
ATOM 1818 O O . LEU B 1 18 ? -6.18 40.219 27 1 65.62 18 LEU B O 1
ATOM 1822 N N . SER B 1 19 ? -7.117 41.781 28.375 1 72.44 19 SER B N 1
ATOM 1823 C CA . SER B 1 19 ? -7.035 40.906 29.547 1 72.44 19 SER B CA 1
ATOM 1824 C C . SER B 1 19 ? -7.965 39.688 29.406 1 72.44 19 SER B C 1
ATOM 1826 O O . SER B 1 19 ? -7.59 38.562 29.734 1 72.44 19 SER B O 1
ATOM 1828 N N . PHE B 1 20 ? -9.211 39.969 28.938 1 71.56 20 PHE B N 1
ATOM 1829 C CA . PHE B 1 20 ? -10.148 38.875 28.734 1 71.56 20 PHE B CA 1
ATOM 1830 C C . PHE B 1 20 ? -9.633 37.906 27.672 1 71.56 20 PHE B C 1
ATOM 1832 O O . PHE B 1 20 ? -9.68 36.688 27.859 1 71.56 20 PHE B O 1
ATOM 1839 N N . LEU B 1 21 ? -9.211 38.5 26.594 1 72.19 21 LEU B N 1
ATOM 1840 C CA . LEU B 1 21 ? -8.625 37.688 25.547 1 72.19 21 LEU B CA 1
ATOM 1841 C C . LEU B 1 21 ? -7.422 36.906 26.094 1 72.19 21 LEU B C 1
ATOM 1843 O O . LEU B 1 21 ? -7.25 35.719 25.766 1 72.19 21 LEU B O 1
ATOM 1847 N N . LEU B 1 22 ? -6.68 37.562 26.906 1 74.62 22 LEU B N 1
ATOM 1848 C CA . LEU B 1 22 ? -5.531 36.906 27.516 1 74.62 22 LEU B CA 1
ATOM 1849 C C . LEU B 1 22 ? -5.988 35.781 28.469 1 74.62 22 LEU B C 1
ATOM 1851 O O . LEU B 1 22 ? -5.355 34.719 28.531 1 74.62 22 LEU B O 1
ATOM 1855 N N . LEU B 1 23 ? -7.082 36.094 29.203 1 73.25 23 LEU B N 1
ATOM 1856 C CA . LEU B 1 23 ? -7.629 35.062 30.078 1 73.25 23 LEU B CA 1
ATOM 1857 C C . LEU B 1 23 ? -8.102 33.844 29.281 1 73.25 23 LEU B C 1
ATOM 1859 O O . LEU B 1 23 ? -7.844 32.688 29.656 1 73.25 23 LEU B O 1
ATOM 1863 N N . LEU B 1 24 ? -8.859 34.094 28.25 1 72 24 LEU B N 1
ATOM 1864 C CA . LEU B 1 24 ? -9.305 33 27.391 1 72 24 LEU B CA 1
ATOM 1865 C C . LEU B 1 24 ? -8.117 32.219 26.859 1 72 24 LEU B C 1
ATOM 1867 O O . LEU B 1 24 ? -8.117 30.984 26.891 1 72 24 LEU B O 1
ATOM 1871 N N . CYS B 1 25 ? -7.219 33.031 26.359 1 73.44 25 CYS B N 1
ATOM 1872 C CA . CYS B 1 25 ? -5.992 32.375 25.891 1 73.44 25 CYS B CA 1
ATOM 1873 C C . CYS B 1 25 ? -5.305 31.609 27.016 1 73.44 25 CYS B C 1
ATOM 1875 O O . CYS B 1 25 ? -4.77 30.531 26.781 1 73.44 25 CYS B O 1
ATOM 1877 N N . GLY B 1 26 ? -5.359 32.156 28.141 1 71.69 26 GLY B N 1
ATOM 1878 C CA . GLY B 1 26 ? -4.781 31.5 29.297 1 71.69 26 GLY B CA 1
ATOM 1879 C C . GLY B 1 26 ? -5.449 30.172 29.625 1 71.69 26 GLY B C 1
ATOM 1880 O O . GLY B 1 26 ? -4.77 29.172 29.875 1 71.69 26 GLY B O 1
ATOM 1881 N N . VAL B 1 27 ? -6.754 30.203 29.734 1 68.38 27 VAL B N 1
ATOM 1882 C CA . VAL B 1 27 ? -7.488 28.984 30.047 1 68.38 27 VAL B CA 1
ATOM 1883 C C . VAL B 1 27 ? -7.23 27.938 28.969 1 68.38 27 VAL B C 1
ATOM 1885 O O . VAL B 1 27 ? -6.992 26.766 29.266 1 68.38 27 VAL B O 1
ATOM 1888 N N . TRP B 1 28 ? -7.32 28.422 27.75 1 67.12 28 TRP B N 1
ATOM 1889 C CA . TRP B 1 28 ? -7.031 27.531 26.641 1 67.12 28 TRP B CA 1
ATOM 1890 C C . TRP B 1 28 ? -5.59 27.031 26.703 1 67.12 28 TRP B C 1
ATOM 1892 O O . TRP B 1 28 ? -5.332 25.844 26.5 1 67.12 28 TRP B O 1
ATOM 1902 N N . GLY B 1 29 ? -4.773 27.984 26.922 1 70.25 29 GLY B N 1
ATOM 1903 C CA . GLY B 1 29 ? -3.369 27.641 27.078 1 70.25 29 GLY B CA 1
ATOM 1904 C C . GLY B 1 29 ? -3.107 26.703 28.234 1 70.25 29 GLY B C 1
ATOM 1905 O O . GLY B 1 29 ? -2.334 25.75 28.094 1 70.25 29 GLY B O 1
ATOM 1906 N N . TYR B 1 30 ? -3.82 26.953 29.297 1 70.06 30 TYR B N 1
ATOM 1907 C CA . TYR B 1 30 ? -3.688 26.078 30.453 1 70.06 30 TYR B CA 1
ATOM 1908 C C . TYR B 1 30 ? -4.195 24.672 30.141 1 70.06 30 TYR B C 1
ATOM 1910 O O . TYR B 1 30 ? -3.562 23.688 30.5 1 70.06 30 TYR B O 1
ATOM 1918 N N . GLY B 1 31 ? -5.336 24.531 29.641 1 67.12 31 GLY B N 1
ATOM 1919 C CA . GLY B 1 31 ? -5.848 23.234 29.25 1 67.12 31 GLY B CA 1
ATOM 1920 C C . GLY B 1 31 ? -4.918 22.484 28.312 1 67.12 31 GLY B C 1
ATOM 1921 O O . GLY B 1 31 ? -4.73 21.266 28.453 1 67.12 31 GLY B O 1
ATOM 1922 N N . TYR B 1 32 ? -4.34 23.312 27.484 1 68.69 32 TYR B N 1
ATOM 1923 C CA . TYR B 1 32 ? -3.404 22.75 26.516 1 68.69 32 TYR B CA 1
ATOM 1924 C C . TYR B 1 32 ? -2.148 22.234 27.219 1 68.69 32 TYR B C 1
ATOM 1926 O O . TYR B 1 32 ? -1.625 21.172 26.875 1 68.69 32 TYR B O 1
ATOM 1934 N N . ILE B 1 33 ? -1.72 22.953 28.219 1 67.81 33 ILE B N 1
ATOM 1935 C CA . ILE B 1 33 ? -0.466 22.656 28.906 1 67.81 33 ILE B CA 1
ATOM 1936 C C . ILE B 1 33 ? -0.719 21.641 30.016 1 67.81 33 ILE B C 1
ATOM 1938 O O . ILE B 1 33 ? 0.139 20.812 30.312 1 67.81 33 ILE B O 1
ATOM 1942 N N . SER B 1 34 ? -1.812 21.672 30.609 1 70.38 34 SER B N 1
ATOM 1943 C CA . SER B 1 34 ? -2.096 20.844 31.781 1 70.38 34 SER B CA 1
ATOM 1944 C C . SER B 1 34 ? -2.346 19.391 31.391 1 70.38 34 SER B C 1
ATOM 1946 O O . SER B 1 34 ? -2.604 18.547 32.25 1 70.38 34 SER B O 1
ATOM 1948 N N . GLY B 1 35 ? -2.357 19.031 30.062 1 69.75 35 GLY B N 1
ATOM 1949 C CA . GLY B 1 35 ? -2.5 17.641 29.672 1 69.75 35 GLY B CA 1
ATOM 1950 C C . GLY B 1 35 ? -3.945 17.219 29.5 1 69.75 35 GLY B C 1
ATOM 1951 O O . GLY B 1 35 ? -4.238 16.016 29.422 1 69.75 35 GLY B O 1
ATOM 1952 N N . GLU B 1 36 ? -4.777 18.156 29.656 1 74.38 36 GLU B N 1
ATOM 1953 C CA . GLU B 1 36 ? -6.191 17.828 29.516 1 74.38 36 GLU B CA 1
ATOM 1954 C C . GLU B 1 36 ? -6.59 17.719 28.047 1 74.38 36 GLU B C 1
ATOM 1956 O O . GLU B 1 36 ? -7.707 17.297 27.734 1 74.38 36 GLU B O 1
ATOM 1961 N N . LYS B 1 37 ? -5.715 18 27.219 1 82.5 37 LYS B N 1
ATOM 1962 C CA . LYS B 1 37 ? -5.957 17.891 25.781 1 82.5 37 LYS B CA 1
ATOM 1963 C C . LYS B 1 37 ? -5.867 16.438 25.328 1 82.5 37 LYS B C 1
ATOM 1965 O O . LYS B 1 37 ? -4.996 15.688 25.766 1 82.5 37 LYS B O 1
ATOM 1970 N N . SER B 1 38 ? -7.031 16.031 24.625 1 84.38 38 SER B N 1
ATOM 1971 C CA . SER B 1 38 ? -6.957 14.734 23.938 1 84.38 38 SER B CA 1
ATOM 1972 C C . SER B 1 38 ? -7.449 14.836 22.5 1 84.38 38 SER B C 1
ATOM 1974 O O . SER B 1 38 ? -8.07 15.828 22.125 1 84.38 38 SER B O 1
ATOM 1976 N N . ASN B 1 39 ? -6.965 13.945 21.75 1 86.88 39 ASN B N 1
ATOM 1977 C CA . ASN B 1 39 ? -7.355 13.891 20.344 1 86.88 39 ASN B CA 1
ATOM 1978 C C . ASN B 1 39 ? -8.273 12.703 20.062 1 86.88 39 ASN B C 1
ATOM 1980 O O . ASN B 1 39 ? -8.078 11.617 20.625 1 86.88 39 ASN B O 1
ATOM 1984 N N . GLN B 1 40 ? -9.297 12.953 19.375 1 89.81 40 GLN B N 1
ATOM 1985 C CA . GLN B 1 40 ? -10.195 11.891 18.922 1 89.81 40 GLN B CA 1
ATOM 1986 C C . GLN B 1 40 ? -10.219 11.805 17.406 1 89.81 40 GLN B C 1
ATOM 1988 O O . GLN B 1 40 ? -10.164 12.82 16.703 1 89.81 40 GLN B O 1
ATOM 1993 N N . GLN B 1 41 ? -10.289 10.578 16.953 1 94 41 GLN B N 1
ATOM 1994 C CA . GLN B 1 41 ? -10.32 10.367 15.508 1 94 41 GLN B CA 1
ATOM 1995 C C . GLN B 1 41 ? -11.508 9.492 15.109 1 94 41 GLN B C 1
ATOM 1997 O O . GLN B 1 41 ? -11.82 8.508 15.781 1 94 41 GLN B O 1
ATOM 2002 N N . GLU B 1 42 ? -12.172 9.852 14.094 1 95.31 42 GLU B N 1
ATOM 2003 C CA . GLU B 1 42 ? -13.234 9.078 13.469 1 95.31 42 GLU B CA 1
ATOM 2004 C C . GLU B 1 42 ? -12.875 8.711 12.031 1 95.31 42 GLU B C 1
ATOM 2006 O O . GLU B 1 42 ? -12.469 9.57 11.25 1 95.31 42 GLU B O 1
ATOM 2011 N N . VAL B 1 43 ? -12.961 7.484 11.758 1 96.75 43 VAL B N 1
ATOM 2012 C CA . VAL B 1 43 ? -12.625 7.023 10.414 1 96.75 43 VAL B CA 1
ATOM 2013 C C . VAL B 1 43 ? -13.812 6.273 9.812 1 96.75 43 VAL B C 1
ATOM 2015 O O . VAL B 1 43 ? -14.469 5.488 10.5 1 96.75 43 VAL B O 1
ATOM 2018 N N . SER B 1 44 ? -14.156 6.539 8.586 1 97.38 44 SER B N 1
ATOM 2019 C CA . SER B 1 44 ? -15.164 5.816 7.82 1 97.38 44 SER B CA 1
ATOM 2020 C C . SER B 1 44 ? -14.609 5.352 6.477 1 97.38 44 SER B C 1
ATOM 2022 O O . SER B 1 44 ? -13.867 6.082 5.82 1 97.38 44 SER B O 1
ATOM 2024 N N . VAL B 1 45 ? -15.016 4.133 6.125 1 97.06 45 VAL B N 1
ATOM 2025 C CA . VAL B 1 45 ? -14.484 3.553 4.895 1 97.06 45 VAL B CA 1
ATOM 2026 C C . VAL B 1 45 ? -15.633 3.029 4.031 1 97.06 45 VAL B C 1
ATOM 2028 O O . VAL B 1 45 ? -16.531 2.338 4.531 1 97.06 45 VAL B O 1
ATOM 2031 N N . HIS B 1 46 ? -15.648 3.428 2.779 1 97.12 46 HIS B N 1
ATOM 2032 C CA . HIS B 1 46 ? -16.547 2.883 1.765 1 97.12 46 HIS B CA 1
ATOM 2033 C C . HIS B 1 46 ? -15.766 2.184 0.658 1 97.12 46 HIS B C 1
ATOM 2035 O O . HIS B 1 46 ? -14.859 2.771 0.065 1 97.12 46 HIS B O 1
ATOM 2041 N N . ALA B 1 47 ? -16.172 0.955 0.418 1 96.44 47 ALA B N 1
ATOM 2042 C CA . ALA B 1 47 ? -15.461 0.159 -0.58 1 96.44 47 ALA B CA 1
ATOM 2043 C C . ALA B 1 47 ? -16.391 -0.225 -1.733 1 96.44 47 ALA B C 1
ATOM 2045 O O . ALA B 1 47 ? -17.562 -0.504 -1.524 1 96.44 47 ALA B O 1
ATOM 2046 N N . ALA B 1 48 ? -15.805 -0.187 -2.932 1 95.81 48 ALA B N 1
ATOM 2047 C CA . ALA B 1 48 ? -16.5 -0.641 -4.129 1 95.81 48 ALA B CA 1
ATOM 2048 C C . ALA B 1 48 ? -15.617 -1.554 -4.969 1 95.81 48 ALA B C 1
ATOM 2050 O O . ALA B 1 48 ? -14.422 -1.293 -5.129 1 95.81 48 ALA B O 1
ATOM 2051 N N . ILE B 1 49 ? -16.203 -2.637 -5.465 1 95.62 49 ILE B N 1
ATOM 2052 C CA . ILE B 1 49 ? -15.5 -3.527 -6.379 1 95.62 49 ILE B CA 1
ATOM 2053 C C . ILE B 1 49 ? -15.773 -3.104 -7.82 1 95.62 49 ILE B C 1
ATOM 2055 O O . ILE B 1 49 ? -16.922 -3.068 -8.258 1 95.62 49 ILE B O 1
ATOM 2059 N N . GLU B 1 50 ? -14.672 -2.809 -8.453 1 96.06 50 GLU B N 1
ATOM 2060 C CA . GLU B 1 50 ? -14.82 -2.318 -9.82 1 96.06 50 GLU B CA 1
ATOM 2061 C C . GLU B 1 50 ? -14.836 -3.471 -10.82 1 96.06 50 GLU B C 1
ATOM 2063 O O . GLU B 1 50 ? -15.5 -3.387 -11.859 1 96.06 50 GLU B O 1
ATOM 2068 N N . SER B 1 51 ? -14.078 -4.48 -10.578 1 96.69 51 SER B N 1
ATOM 2069 C CA . SER B 1 51 ? -14.031 -5.641 -11.461 1 96.69 51 SER B CA 1
ATOM 2070 C C . SER B 1 51 ? -13.406 -6.844 -10.758 1 96.69 51 SER B C 1
ATOM 2072 O O . SER B 1 51 ? -12.703 -6.688 -9.758 1 96.69 51 SER B O 1
ATOM 2074 N N . VAL B 1 52 ? -13.773 -7.969 -11.211 1 96.88 52 VAL B N 1
ATOM 2075 C CA . VAL B 1 52 ? -13.211 -9.25 -10.781 1 96.88 52 VAL B CA 1
ATOM 2076 C C . VAL B 1 52 ? -12.648 -9.992 -11.992 1 96.88 52 VAL B C 1
ATOM 2078 O O . VAL B 1 52 ? -13.32 -10.141 -13.016 1 96.88 52 VAL B O 1
ATOM 2081 N N . GLU B 1 53 ? -11.398 -10.367 -11.898 1 97.69 53 GLU B N 1
ATOM 2082 C CA . GLU B 1 53 ? -10.719 -11 -13.023 1 97.69 53 GLU B CA 1
ATOM 2083 C C . GLU B 1 53 ? -10.062 -12.312 -12.617 1 97.69 53 GLU B C 1
ATOM 2085 O O . GLU B 1 53 ? -9.25 -12.336 -11.688 1 97.69 53 GLU B O 1
ATOM 2090 N N . GLN B 1 54 ? -10.43 -13.398 -13.305 1 97.5 54 GLN B N 1
ATOM 2091 C CA . GLN B 1 54 ? -9.703 -14.656 -13.125 1 97.5 54 GLN B CA 1
ATOM 2092 C C . GLN B 1 54 ? -8.32 -14.586 -13.766 1 97.5 54 GLN B C 1
ATOM 2094 O O . GLN B 1 54 ? -8.18 -14.18 -14.922 1 97.5 54 GLN B O 1
ATOM 2099 N N . VAL B 1 55 ? -7.336 -14.938 -12.961 1 97.5 55 VAL B N 1
ATOM 2100 C CA . VAL B 1 55 ? -5.965 -14.852 -13.453 1 97.5 55 VAL B CA 1
ATOM 2101 C C . VAL B 1 55 ? -5.188 -16.109 -13.047 1 97.5 55 VAL B C 1
ATOM 2103 O O . VAL B 1 55 ? -5.707 -16.953 -12.328 1 97.5 55 VAL B O 1
ATOM 2106 N N . ASN B 1 56 ? -3.959 -16.219 -13.625 1 95.75 56 ASN B N 1
ATOM 2107 C CA . ASN B 1 56 ? -3.014 -17.281 -13.273 1 95.75 56 ASN B CA 1
ATOM 2108 C C . ASN B 1 56 ? -1.607 -16.719 -13.07 1 95.75 56 ASN B C 1
ATOM 2110 O O . ASN B 1 56 ? -0.682 -17.078 -13.797 1 95.75 56 ASN B O 1
ATOM 2114 N N . GLU B 1 57 ? -1.525 -15.906 -12.047 1 98.31 57 GLU B N 1
ATOM 2115 C CA . GLU B 1 57 ? -0.216 -15.344 -11.734 1 98.31 57 GLU B CA 1
ATOM 2116 C C . GLU B 1 57 ? 0.543 -16.234 -10.75 1 98.31 57 GLU B C 1
ATOM 2118 O O . GLU B 1 57 ? -0.049 -16.797 -9.82 1 98.31 57 GLU B O 1
ATOM 2123 N N . LEU B 1 58 ? 1.836 -16.375 -11.031 1 98.44 58 LEU B N 1
ATOM 2124 C CA . LEU B 1 58 ? 2.676 -17.188 -10.156 1 98.44 58 LEU B CA 1
ATOM 2125 C C . LEU B 1 58 ? 3.756 -16.328 -9.5 1 98.44 58 LEU B C 1
ATOM 2127 O O . LEU B 1 58 ? 4.469 -15.586 -10.18 1 98.44 58 LEU B O 1
ATOM 2131 N N . VAL B 1 59 ? 3.793 -16.422 -8.203 1 98.75 59 VAL B N 1
ATOM 2132 C CA . VAL B 1 59 ? 4.844 -15.758 -7.449 1 98.75 59 VAL B CA 1
ATOM 2133 C C . VAL B 1 59 ? 5.969 -16.734 -7.141 1 98.75 59 VAL B C 1
ATOM 2135 O O . VAL B 1 59 ? 5.746 -17.766 -6.484 1 98.75 59 VAL B O 1
ATOM 2138 N N . PHE B 1 60 ? 7.199 -16.391 -7.555 1 98.56 60 PHE B N 1
ATOM 2139 C CA . PHE B 1 60 ? 8.328 -17.297 -7.336 1 98.56 60 PHE B CA 1
ATOM 2140 C C . PHE B 1 60 ? 9.234 -16.766 -6.227 1 98.56 60 PHE B C 1
ATOM 2142 O O . PHE B 1 60 ? 9.969 -17.531 -5.605 1 98.56 60 PHE B O 1
ATOM 2149 N N . LEU B 1 61 ? 9.172 -15.438 -6.035 1 98.62 61 LEU B N 1
ATOM 2150 C CA . LEU B 1 61 ? 10.109 -14.859 -5.078 1 98.62 61 LEU B CA 1
ATOM 2151 C C . LEU B 1 61 ? 9.445 -13.734 -4.289 1 98.62 61 LEU B C 1
ATOM 2153 O O . LEU B 1 61 ? 8.75 -12.891 -4.863 1 98.62 61 LEU B O 1
ATOM 2157 N N . ASN B 1 62 ? 9.594 -13.773 -2.98 1 98.31 62 ASN B N 1
ATOM 2158 C CA . ASN B 1 62 ? 9.273 -12.672 -2.08 1 98.31 62 ASN B CA 1
ATOM 2159 C C . ASN B 1 62 ? 10.531 -11.984 -1.567 1 98.31 62 ASN B C 1
ATOM 2161 O O . ASN B 1 62 ? 11.469 -12.641 -1.115 1 98.31 62 ASN B O 1
ATOM 2165 N N . THR B 1 63 ? 10.531 -10.711 -1.662 1 97.88 63 THR B N 1
ATOM 2166 C CA . THR B 1 63 ? 11.602 -9.938 -1.054 1 97.88 63 THR B CA 1
ATOM 2167 C C . THR B 1 63 ? 11.055 -9.023 0.039 1 97.88 63 THR B C 1
ATOM 2169 O O . THR B 1 63 ? 10.242 -8.141 -0.234 1 97.88 63 THR B O 1
ATOM 2172 N N . ALA B 1 64 ? 11.484 -9.273 1.262 1 97.94 64 ALA B N 1
ATOM 2173 C CA . ALA B 1 64 ? 11.094 -8.406 2.365 1 97.94 64 ALA B CA 1
ATOM 2174 C C . ALA B 1 64 ? 11.859 -7.086 2.32 1 97.94 64 ALA B C 1
ATOM 2176 O O . ALA B 1 64 ? 13.086 -7.066 2.443 1 97.94 64 ALA B O 1
ATOM 2177 N N . VAL B 1 65 ? 11.125 -6.023 2.166 1 97.81 65 VAL B N 1
ATOM 2178 C CA . VAL B 1 65 ? 11.727 -4.711 1.958 1 97.81 65 VAL B CA 1
ATOM 2179 C C . VAL B 1 65 ? 11.359 -3.783 3.115 1 97.81 65 VAL B C 1
ATOM 2181 O O . VAL B 1 65 ? 10.219 -3.785 3.584 1 97.81 65 VAL B O 1
ATOM 2184 N N . GLN B 1 66 ? 12.281 -3.113 3.609 1 98.25 66 GLN B N 1
ATOM 2185 C CA . GLN B 1 66 ? 12.086 -1.982 4.512 1 98.25 66 GLN B CA 1
ATOM 2186 C C . GLN B 1 66 ? 12.547 -0.679 3.869 1 98.25 66 GLN B C 1
ATOM 2188 O O . GLN B 1 66 ? 13.672 -0.594 3.369 1 98.25 66 GLN B O 1
ATOM 2193 N N . LYS B 1 67 ? 11.695 0.293 3.824 1 98.06 67 LYS B N 1
ATOM 2194 C CA . LYS B 1 67 ? 12.062 1.597 3.279 1 98.06 67 LYS B CA 1
ATOM 2195 C C . LYS B 1 67 ? 11.883 2.697 4.32 1 98.06 67 LYS B C 1
ATOM 2197 O O . LYS B 1 67 ? 10.922 2.68 5.094 1 98.06 67 LYS B O 1
ATOM 2202 N N . ILE B 1 68 ? 12.844 3.553 4.34 1 98.44 68 ILE B N 1
ATOM 2203 C CA . ILE B 1 68 ? 12.758 4.797 5.098 1 98.44 68 ILE B CA 1
ATOM 2204 C C . ILE B 1 68 ? 12.539 5.969 4.145 1 98.44 68 ILE B C 1
ATOM 2206 O O . ILE B 1 68 ? 13.383 6.254 3.297 1 98.44 68 ILE B O 1
ATOM 2210 N N . VAL B 1 69 ? 11.414 6.566 4.223 1 98.38 69 VAL B N 1
ATOM 2211 C CA . VAL B 1 69 ? 11.055 7.68 3.355 1 98.38 69 VAL B CA 1
ATOM 2212 C C . VAL B 1 69 ? 11.062 8.984 4.156 1 98.38 69 VAL B C 1
ATOM 2214 O O . VAL B 1 69 ? 10.328 9.125 5.133 1 98.38 69 VAL B O 1
ATOM 2217 N N . THR B 1 70 ? 11.875 9.914 3.799 1 98.25 70 THR B N 1
ATOM 2218 C CA . THR B 1 70 ? 11.953 11.227 4.43 1 98.25 70 THR B CA 1
ATOM 2219 C C . THR B 1 70 ? 11.5 12.32 3.465 1 98.25 70 THR B C 1
ATOM 2221 O O . THR B 1 70 ? 11.906 12.336 2.303 1 98.25 70 THR B O 1
ATOM 2224 N N . ALA B 1 71 ? 10.703 13.156 3.928 1 97.94 71 ALA B N 1
ATOM 2225 C CA . ALA B 1 71 ? 10.234 14.273 3.113 1 97.94 71 ALA B CA 1
ATOM 2226 C C . ALA B 1 71 ? 10.328 15.594 3.877 1 97.94 71 ALA B C 1
ATOM 2228 O O . ALA B 1 71 ? 10.156 15.625 5.098 1 97.94 71 ALA B O 1
ATOM 2229 N N . LYS B 1 72 ? 10.617 16.656 3.137 1 96.62 72 LYS B N 1
ATOM 2230 C CA . LYS B 1 72 ? 10.664 18.016 3.654 1 96.62 72 LYS B CA 1
ATOM 2231 C C . LYS B 1 72 ? 9.891 18.969 2.752 1 96.62 72 LYS B C 1
ATOM 2233 O O . LYS B 1 72 ? 10.039 18.938 1.528 1 96.62 72 LYS B O 1
ATOM 2238 N N . ASN B 1 73 ? 9.047 19.688 3.361 1 95.75 73 ASN B N 1
ATOM 2239 C CA . ASN B 1 73 ? 8.367 20.781 2.68 1 95.75 73 ASN B CA 1
ATOM 2240 C C . ASN B 1 73 ? 8.867 22.141 3.16 1 95.75 73 ASN B C 1
ATOM 2242 O O . ASN B 1 73 ? 9.203 22.312 4.336 1 95.75 73 ASN B O 1
ATOM 2246 N N . TYR B 1 74 ? 8.883 23.094 2.191 1 92.94 74 TYR B N 1
ATOM 2247 C CA . TYR B 1 74 ? 9.281 24.469 2.5 1 92.94 74 TYR B CA 1
ATOM 2248 C C . TYR B 1 74 ? 8.336 25.469 1.855 1 92.94 74 TYR B C 1
ATOM 2250 O O . TYR B 1 74 ? 7.75 25.188 0.804 1 92.94 74 TYR B O 1
ATOM 2258 N N . THR B 1 75 ? 8.289 26.594 2.584 1 91.25 75 THR B N 1
ATOM 2259 C CA . THR B 1 75 ? 7.605 27.734 1.969 1 91.25 75 THR B CA 1
ATOM 2260 C C . THR B 1 75 ? 8.594 28.625 1.22 1 91.25 75 THR B C 1
ATOM 2262 O O . THR B 1 75 ? 9.672 28.922 1.733 1 91.25 75 THR B O 1
ATOM 2265 N N . VAL B 1 76 ? 8.25 28.844 0.001 1 88.69 76 VAL B N 1
ATOM 2266 C CA . VAL B 1 76 ? 9.062 29.75 -0.798 1 88.69 76 VAL B CA 1
ATOM 2267 C C . VAL B 1 76 ? 8.297 31.062 -1.032 1 88.69 76 VAL B C 1
ATOM 2269 O O . VAL B 1 76 ? 7.168 31.047 -1.528 1 88.69 76 VAL B O 1
ATOM 2272 N N . LEU B 1 77 ? 8.867 32.125 -0.595 1 84.88 77 LEU B N 1
ATOM 2273 C CA . LEU B 1 77 ? 8.32 33.469 -0.782 1 84.88 77 LEU B CA 1
ATOM 2274 C C . LEU B 1 77 ? 9.242 34.312 -1.651 1 84.88 77 LEU B C 1
ATOM 2276 O O . LEU B 1 77 ? 10.445 34.406 -1.386 1 84.88 77 LEU B O 1
ATOM 2280 N N . PHE B 1 78 ? 8.656 34.969 -2.73 1 83.44 78 PHE B N 1
ATOM 2281 C CA . PHE B 1 78 ? 9.422 35.812 -3.645 1 83.44 78 PHE B CA 1
ATOM 2282 C C . PHE B 1 78 ? 10.641 35.062 -4.176 1 83.44 78 PHE B C 1
ATOM 2284 O O . PHE B 1 78 ? 11.734 35.625 -4.262 1 83.44 78 PHE B O 1
ATOM 2291 N N . GLY B 1 79 ? 10.555 33.781 -4.379 1 82.75 79 GLY B N 1
ATOM 2292 C CA . GLY B 1 79 ? 11.609 32.969 -4.957 1 82.75 79 GLY B CA 1
ATOM 2293 C C . GLY B 1 79 ? 12.641 32.5 -3.938 1 82.75 79 GLY B C 1
ATOM 2294 O O . GLY B 1 79 ? 13.602 31.828 -4.285 1 82.75 79 GLY B O 1
ATOM 2295 N N . GLN B 1 80 ? 12.445 33 -2.76 1 86.88 80 GLN B N 1
ATOM 2296 C CA . GLN B 1 80 ? 13.391 32.625 -1.715 1 86.88 80 GLN B CA 1
ATOM 2297 C C . GLN B 1 80 ? 12.719 31.734 -0.663 1 86.88 80 GLN B C 1
ATOM 2299 O O . GLN B 1 80 ? 11.578 31.969 -0.281 1 86.88 80 GLN B O 1
ATOM 2304 N N . GLU B 1 81 ? 13.508 30.781 -0.224 1 88.12 81 GLU B N 1
ATOM 2305 C CA . GLU B 1 81 ? 13.016 29.922 0.854 1 88.12 81 GLU B CA 1
ATOM 2306 C C . GLU B 1 81 ? 12.891 30.703 2.16 1 88.12 81 GLU B C 1
ATOM 2308 O O . GLU B 1 81 ? 13.82 31.406 2.564 1 88.12 81 GLU B O 1
ATOM 2313 N N . MET B 1 82 ? 11.734 30.609 2.709 1 87.19 82 MET B N 1
ATOM 2314 C CA . MET B 1 82 ? 11.523 31.203 4.023 1 87.19 82 MET B CA 1
ATOM 2315 C C . MET B 1 82 ? 12.234 30.406 5.105 1 87.19 82 MET B C 1
ATOM 2317 O O . MET B 1 82 ? 11.969 29.203 5.277 1 87.19 82 MET B O 1
ATOM 2321 N N . PRO B 1 83 ? 13.227 31.078 5.828 1 89.81 83 PRO B N 1
ATOM 2322 C CA . PRO B 1 83 ? 13.883 30.359 6.918 1 89.81 83 PRO B CA 1
ATOM 2323 C C . PRO B 1 83 ? 12.914 29.922 8.008 1 89.81 83 PRO B C 1
ATOM 2325 O O . PRO B 1 83 ? 11.906 30.594 8.25 1 89.81 83 PRO B O 1
ATOM 2328 N N . PHE B 1 84 ? 13.125 28.75 8.625 1 92.06 84 PHE B N 1
ATOM 2329 C CA . PHE B 1 84 ? 12.375 28.219 9.75 1 92.06 84 PHE B CA 1
ATOM 2330 C C . PHE B 1 84 ? 10.961 27.812 9.328 1 92.06 84 PHE B C 1
ATOM 2332 O O . PHE B 1 84 ? 10.062 27.703 10.164 1 92.06 84 PHE B O 1
ATOM 2339 N N . SER B 1 85 ? 10.781 27.594 8.008 1 92.19 85 SER B N 1
ATOM 2340 C CA . SER B 1 85 ? 9.453 27.25 7.508 1 92.19 85 SER B CA 1
ATOM 2341 C C . SER B 1 85 ? 9.352 25.766 7.203 1 92.19 85 SER B C 1
ATOM 2343 O O . SER B 1 85 ? 8.336 25.297 6.688 1 92.19 85 SER B O 1
ATOM 2345 N N . GLU B 1 86 ? 10.273 24.984 7.523 1 94.94 86 GLU B N 1
ATOM 2346 C CA . GLU B 1 86 ? 10.391 23.594 7.117 1 94.94 86 GLU B CA 1
ATOM 2347 C C . GLU B 1 86 ? 9.414 22.719 7.902 1 94.94 86 GLU B C 1
ATOM 2349 O O . GLU B 1 86 ? 9.258 22.875 9.109 1 94.94 86 GLU B O 1
ATOM 2354 N N . LYS B 1 87 ? 8.727 21.875 7.129 1 94.81 87 LYS B N 1
ATOM 2355 C CA . LYS B 1 87 ? 8.055 20.703 7.699 1 94.81 87 LYS B CA 1
ATOM 2356 C C . LYS B 1 87 ? 8.734 19.406 7.25 1 94.81 87 LYS B C 1
ATOM 2358 O O . LYS B 1 87 ? 9.133 19.281 6.09 1 94.81 87 LYS B O 1
ATOM 2363 N N . SER B 1 88 ? 8.875 18.484 8.164 1 96.88 88 SER B N 1
ATOM 2364 C CA . SER B 1 88 ? 9.555 17.234 7.812 1 96.88 88 SER B CA 1
ATOM 2365 C C . SER B 1 88 ? 8.812 16.016 8.367 1 96.88 88 SER B C 1
ATOM 2367 O O . SER B 1 88 ? 8.102 16.125 9.375 1 96.88 88 SER B O 1
ATOM 2369 N N . ALA B 1 89 ? 8.93 14.977 7.656 1 97.31 89 ALA B N 1
ATOM 2370 C CA . ALA B 1 89 ? 8.359 13.703 8.078 1 97.31 89 ALA B CA 1
ATOM 2371 C C . ALA B 1 89 ? 9.266 12.539 7.691 1 97.31 89 ALA B C 1
ATOM 2373 O O . ALA B 1 89 ? 9.867 12.547 6.613 1 97.31 89 ALA B O 1
ATOM 2374 N N . LEU B 1 90 ? 9.391 11.625 8.578 1 98.31 90 LEU B N 1
ATOM 2375 C CA . LEU B 1 90 ? 10.133 10.383 8.359 1 98.31 90 LEU B CA 1
ATOM 2376 C C . LEU B 1 90 ? 9.227 9.172 8.57 1 98.31 90 LEU B C 1
ATOM 2378 O O . LEU B 1 90 ? 8.656 8.992 9.648 1 98.31 90 LEU B O 1
ATOM 2382 N N . LEU B 1 91 ? 9.086 8.422 7.527 1 98.56 91 LEU B N 1
ATOM 2383 C CA . LEU B 1 91 ? 8.211 7.25 7.531 1 98.56 91 LEU B CA 1
ATOM 2384 C C . LEU B 1 91 ? 9.016 5.977 7.309 1 98.56 91 LEU B C 1
ATOM 2386 O O . LEU B 1 91 ? 10.008 5.98 6.566 1 98.56 91 LEU B O 1
ATOM 2390 N N . ILE B 1 92 ? 8.609 4.934 7.883 1 98.62 92 ILE B N 1
ATOM 2391 C CA . ILE B 1 92 ? 9.172 3.609 7.66 1 98.62 92 ILE B CA 1
ATOM 2392 C C . ILE B 1 92 ? 8.078 2.646 7.207 1 98.62 92 ILE B C 1
ATOM 2394 O O . ILE B 1 92 ? 7.02 2.562 7.832 1 98.62 92 ILE B O 1
ATOM 2398 N N . ILE B 1 93 ? 8.273 2.002 6.148 1 98.56 93 ILE B N 1
ATOM 2399 C CA . ILE B 1 93 ? 7.324 1.012 5.656 1 98.56 93 ILE B CA 1
ATOM 2400 C C . ILE B 1 93 ? 8.023 -0.337 5.492 1 98.56 93 ILE B C 1
ATOM 2402 O O . ILE B 1 93 ? 9.203 -0.394 5.145 1 98.56 93 ILE B O 1
ATOM 2406 N N . LYS B 1 94 ? 7.309 -1.391 5.777 1 98.5 94 LYS B N 1
ATOM 2407 C CA . LYS B 1 94 ? 7.762 -2.771 5.629 1 98.5 94 LYS B CA 1
ATOM 2408 C C . LYS B 1 94 ? 6.762 -3.596 4.828 1 98.5 94 LYS B C 1
ATOM 2410 O O . LYS B 1 94 ? 5.578 -3.643 5.164 1 98.5 94 LYS B O 1
ATOM 2415 N N . TYR B 1 95 ? 7.246 -4.242 3.846 1 98.56 95 TYR B N 1
ATOM 2416 C CA . TYR B 1 95 ? 6.391 -5.059 2.99 1 98.56 95 TYR B CA 1
ATOM 2417 C C . TYR B 1 95 ? 7.203 -6.117 2.256 1 98.56 95 TYR B C 1
ATOM 2419 O O . TYR B 1 95 ? 8.438 -6.094 2.289 1 98.56 95 TYR B O 1
ATOM 2427 N N . LYS B 1 96 ? 6.531 -7.016 1.651 1 98.31 96 LYS B N 1
ATOM 2428 C CA . LYS B 1 96 ? 7.133 -7.988 0.745 1 98.31 96 LYS B CA 1
ATOM 2429 C C . LYS B 1 96 ? 6.801 -7.668 -0.709 1 98.31 96 LYS B C 1
ATOM 2431 O O . LYS B 1 96 ? 5.625 -7.59 -1.078 1 98.31 96 LYS B O 1
ATOM 2436 N N . ALA B 1 97 ? 7.801 -7.434 -1.48 1 98.25 97 ALA B N 1
ATOM 2437 C CA . ALA B 1 97 ? 7.609 -7.359 -2.928 1 98.25 97 ALA B CA 1
ATOM 2438 C C . ALA B 1 97 ? 7.559 -8.75 -3.547 1 98.25 97 ALA B C 1
ATOM 2440 O O . ALA B 1 97 ? 8.367 -9.617 -3.211 1 98.25 97 ALA B O 1
ATOM 2441 N N . LYS B 1 98 ? 6.641 -8.961 -4.422 1 98.62 98 LYS B N 1
ATOM 2442 C CA . LYS B 1 98 ? 6.406 -10.281 -4.984 1 98.62 98 LYS B CA 1
ATOM 2443 C C . LYS B 1 98 ? 6.715 -10.312 -6.48 1 98.62 98 LYS B C 1
ATOM 2445 O O . LYS B 1 98 ? 6.219 -9.469 -7.234 1 98.62 98 LYS B O 1
ATOM 2450 N N . PHE B 1 99 ? 7.547 -11.305 -6.895 1 98.75 99 PHE B N 1
ATOM 2451 C CA . PHE B 1 99 ? 7.996 -11.391 -8.281 1 98.75 99 PHE B CA 1
ATOM 2452 C C . PHE B 1 99 ? 7.637 -12.742 -8.883 1 98.75 99 PHE B C 1
ATOM 2454 O O . PHE B 1 99 ? 7.695 -13.766 -8.195 1 98.75 99 PHE B O 1
ATOM 2461 N N . GLY B 1 100 ? 7.289 -12.711 -10.133 1 98.44 100 GLY B N 1
ATOM 2462 C CA . GLY B 1 100 ? 6.938 -13.93 -10.844 1 98.44 100 GLY B CA 1
ATOM 2463 C C . GLY B 1 100 ? 6.469 -13.68 -12.266 1 98.44 100 GLY B C 1
ATOM 2464 O O . GLY B 1 100 ? 7.086 -12.906 -13 1 98.44 100 GLY B O 1
ATOM 2465 N N . ILE B 1 101 ? 5.477 -14.469 -12.672 1 98.31 101 ILE B N 1
ATOM 2466 C CA . ILE B 1 101 ? 4.965 -14.312 -14.031 1 98.31 101 ILE B CA 1
ATOM 2467 C C . ILE B 1 101 ? 3.461 -14.055 -13.992 1 98.31 101 ILE B C 1
ATOM 2469 O O . ILE B 1 101 ? 2.754 -14.594 -13.133 1 98.31 101 ILE B O 1
ATOM 2473 N N . LYS B 1 102 ? 2.998 -13.258 -14.938 1 97.31 102 LYS B N 1
ATOM 2474 C CA . LYS B 1 102 ? 1.581 -12.914 -15.016 1 97.31 102 LYS B CA 1
ATOM 2475 C C . LYS B 1 102 ? 0.896 -13.664 -16.156 1 97.31 102 LYS B C 1
ATOM 2477 O O . LYS B 1 102 ? -0.329 -13.625 -16.281 1 97.31 102 LYS B O 1
ATOM 2482 N N . SER B 1 103 ? 1.663 -14.305 -16.969 1 94.94 103 SER B N 1
ATOM 2483 C CA . SER B 1 103 ? 1.146 -15.086 -18.094 1 94.94 103 SER B CA 1
ATOM 2484 C C . SER B 1 103 ? 1.562 -16.547 -17.984 1 94.94 103 SER B C 1
ATOM 2486 O O . SER B 1 103 ? 2.609 -16.859 -17.406 1 94.94 103 SER B O 1
ATOM 2488 N N . PRO B 1 104 ? 0.742 -17.359 -18.516 1 92.75 104 PRO B N 1
ATOM 2489 C CA . PRO B 1 104 ? 1.056 -18.781 -18.406 1 92.75 104 PRO B CA 1
ATOM 2490 C C . PRO B 1 104 ? 2.314 -19.172 -19.188 1 92.75 104 PRO B C 1
ATOM 2492 O O . PRO B 1 104 ? 2.686 -18.5 -20.141 1 92.75 104 PRO B O 1
ATOM 2495 N N . VAL B 1 105 ? 2.904 -20.234 -18.734 1 95.06 105 VAL B N 1
ATOM 2496 C CA . VAL B 1 105 ? 4.062 -20.781 -19.422 1 95.06 105 VAL B CA 1
ATOM 2497 C C . VAL B 1 105 ? 3.605 -21.562 -20.656 1 95.06 105 VAL B C 1
ATOM 2499 O O . VAL B 1 105 ? 2.439 -21.953 -20.75 1 95.06 105 VAL B O 1
ATOM 2502 N N . SER B 1 106 ? 4.543 -21.688 -21.609 1 94.56 106 SER B N 1
ATOM 2503 C CA . SER B 1 106 ? 4.332 -22.578 -22.734 1 94.56 106 SER B CA 1
ATOM 2504 C C . SER B 1 106 ? 5.027 -23.922 -22.516 1 94.56 106 SER B C 1
ATOM 2506 O O . SER B 1 106 ? 6.203 -23.969 -22.141 1 94.56 106 SER B O 1
ATOM 2508 N N . ILE B 1 107 ? 4.266 -24.984 -22.719 1 94 107 ILE B N 1
ATOM 2509 C CA . ILE B 1 107 ? 4.801 -26.344 -22.531 1 94 107 ILE B CA 1
ATOM 2510 C C . ILE B 1 107 ? 4.824 -27.062 -23.875 1 94 107 ILE B C 1
ATOM 2512 O O . ILE B 1 107 ? 3.797 -27.172 -24.547 1 94 107 ILE B O 1
ATOM 2516 N N . GLU B 1 108 ? 5.992 -27.531 -24.25 1 94.06 108 GLU B N 1
ATOM 2517 C CA . GLU B 1 108 ? 6.168 -28.281 -25.5 1 94.06 108 GLU B CA 1
ATOM 2518 C C . GLU B 1 108 ? 6.68 -29.688 -25.219 1 94.06 108 GLU B C 1
ATOM 2520 O O . GLU B 1 108 ? 7.633 -29.875 -24.469 1 94.06 108 GLU B O 1
ATOM 2525 N N . HIS B 1 109 ? 6.043 -30.625 -25.859 1 92.19 109 HIS B N 1
ATOM 2526 C CA . HIS B 1 109 ? 6.508 -32 -25.781 1 92.19 109 HIS B CA 1
ATOM 2527 C C . HIS B 1 109 ? 7.664 -32.25 -26.734 1 92.19 109 HIS B C 1
ATOM 2529 O O . HIS B 1 109 ? 7.516 -32.094 -27.953 1 92.19 109 HIS B O 1
ATOM 2535 N N . LEU B 1 110 ? 8.781 -32.656 -26.203 1 92.94 110 LEU B N 1
ATOM 2536 C CA . LEU B 1 110 ? 9.953 -32.875 -27.031 1 92.94 110 LEU B CA 1
ATOM 2537 C C . LEU B 1 110 ? 10.07 -34.344 -27.422 1 92.94 110 LEU B C 1
ATOM 2539 O O . LEU B 1 110 ? 10.266 -34.688 -28.594 1 92.94 110 LEU B O 1
ATOM 2543 N N . SER B 1 111 ? 10.133 -35.188 -26.453 1 89.62 111 SER B N 1
ATOM 2544 C CA . SER B 1 111 ? 10.195 -36.656 -26.609 1 89.62 111 SER B CA 1
ATOM 2545 C C . SER B 1 111 ? 9.523 -37.344 -25.438 1 89.62 111 SER B C 1
ATOM 2547 O O . SER B 1 111 ? 8.828 -36.719 -24.641 1 89.62 111 SER B O 1
ATOM 2549 N N . GLU B 1 112 ? 9.719 -38.719 -25.469 1 85.5 112 GLU B N 1
ATOM 2550 C CA . GLU B 1 112 ? 9.102 -39.469 -24.375 1 85.5 112 GLU B CA 1
ATOM 2551 C C . GLU B 1 112 ? 9.594 -38.969 -23.016 1 85.5 112 GLU B C 1
ATOM 2553 O O . GLU B 1 112 ? 10.789 -39.031 -22.734 1 85.5 112 GLU B O 1
ATOM 2558 N N . ASN B 1 113 ? 8.836 -38.438 -22.266 1 88.44 113 ASN B N 1
ATOM 2559 C CA . ASN B 1 113 ? 9.062 -37.969 -20.906 1 88.44 113 ASN B CA 1
ATOM 2560 C C . ASN B 1 113 ? 9.969 -36.75 -20.891 1 88.44 113 ASN B C 1
ATOM 2562 O O . ASN B 1 113 ? 10.711 -36.531 -19.922 1 88.44 113 ASN B O 1
ATOM 2566 N N . ARG B 1 114 ? 10.07 -36.031 -21.969 1 94 114 ARG B N 1
ATOM 2567 C CA . ARG B 1 114 ? 10.867 -34.812 -22.031 1 94 114 ARG B CA 1
ATOM 2568 C C . ARG B 1 114 ? 10.008 -33.625 -22.469 1 94 114 ARG B C 1
ATOM 2570 O O . ARG B 1 114 ? 9.32 -33.688 -23.484 1 94 114 ARG B O 1
ATOM 2577 N N . TYR B 1 115 ? 10.07 -32.594 -21.688 1 95.38 115 TYR B N 1
ATOM 2578 C CA . TYR B 1 115 ? 9.266 -31.422 -21.969 1 95.38 115 TYR B CA 1
ATOM 2579 C C . TYR B 1 115 ? 10.109 -30.156 -21.891 1 95.38 115 TYR B C 1
ATOM 2581 O O . TYR B 1 115 ? 11.086 -30.094 -21.141 1 95.38 115 TYR B O 1
ATOM 2589 N N . LYS B 1 116 ? 9.727 -29.172 -22.734 1 97.25 116 LYS B N 1
ATOM 2590 C CA . LYS B 1 116 ? 10.312 -27.828 -22.719 1 97.25 116 LYS B CA 1
ATOM 2591 C C . LYS B 1 116 ? 9.32 -26.812 -22.188 1 97.25 116 LYS B C 1
ATOM 2593 O O . LYS B 1 116 ? 8.211 -26.672 -22.719 1 97.25 116 LYS B O 1
ATOM 2598 N N . ILE B 1 117 ? 9.758 -26.172 -21.125 1 97.12 117 ILE B N 1
ATOM 2599 C CA . ILE B 1 117 ? 8.922 -25.141 -20.531 1 97.12 117 ILE B CA 1
ATOM 2600 C C . ILE B 1 117 ? 9.516 -23.766 -20.812 1 97.12 117 ILE B C 1
ATOM 2602 O O . ILE B 1 117 ? 10.664 -23.484 -20.469 1 97.12 117 ILE B O 1
ATOM 2606 N N . THR B 1 118 ? 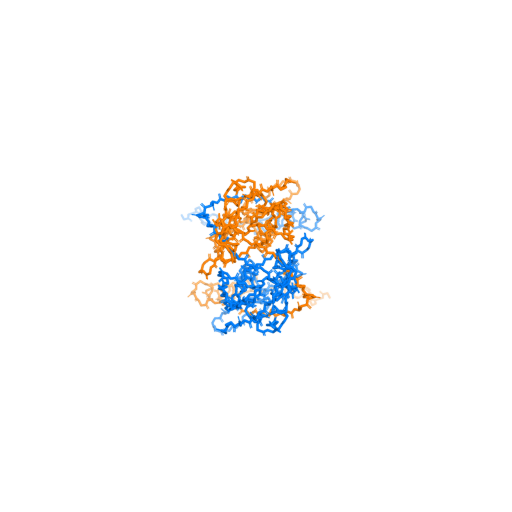8.734 -22.906 -21.469 1 97.88 118 THR B N 1
ATOM 2607 C CA . THR B 1 118 ? 9.148 -21.531 -21.75 1 97.88 118 THR B CA 1
ATOM 2608 C C . THR B 1 118 ? 8.414 -20.547 -20.844 1 97.88 118 THR B C 1
ATOM 2610 O O . THR B 1 118 ? 7.184 -20.484 -20.859 1 97.88 118 THR B O 1
ATOM 2613 N N . LEU B 1 119 ? 9.164 -19.859 -20.062 1 98.12 119 LEU B N 1
ATOM 2614 C CA . LEU B 1 119 ? 8.586 -18.891 -19.141 1 98.12 119 LEU B CA 1
ATOM 2615 C C . LEU B 1 119 ? 8.656 -17.469 -19.719 1 98.12 119 LEU B C 1
ATOM 2617 O O . LEU B 1 119 ? 9.664 -17.094 -20.312 1 98.12 119 LEU B O 1
ATOM 2621 N N . PRO B 1 120 ? 7.566 -16.719 -19.609 1 97.81 120 PRO B N 1
ATOM 2622 C CA . PRO B 1 120 ? 7.629 -15.312 -20 1 97.81 120 PRO B CA 1
ATOM 2623 C C . PRO B 1 120 ? 8.539 -14.484 -19.109 1 97.81 120 PRO B C 1
ATOM 2625 O O . PRO B 1 120 ? 9.102 -15.008 -18.141 1 97.81 120 PRO B O 1
ATOM 2628 N N . ALA B 1 121 ? 8.703 -13.18 -19.469 1 96.75 121 ALA B N 1
ATOM 2629 C CA . ALA B 1 121 ? 9.516 -12.289 -18.641 1 96.75 121 ALA B CA 1
ATOM 2630 C C . ALA B 1 121 ? 8.93 -12.141 -17.25 1 96.75 121 ALA B C 1
ATOM 2632 O O . ALA B 1 121 ? 7.707 -12.094 -17.094 1 96.75 121 ALA B O 1
ATOM 2633 N N . PHE B 1 122 ? 9.836 -12.078 -16.312 1 97.94 122 PHE B N 1
ATOM 2634 C CA . PHE B 1 122 ? 9.398 -11.883 -14.93 1 97.94 122 PHE B CA 1
ATOM 2635 C C . PHE B 1 122 ? 8.867 -10.469 -14.719 1 97.94 122 PHE B C 1
ATOM 2637 O O . PHE B 1 122 ? 9.32 -9.531 -15.375 1 97.94 122 PHE B O 1
ATOM 2644 N N . GLU B 1 123 ? 7.875 -10.383 -13.852 1 97.69 123 GLU B N 1
ATOM 2645 C CA . GLU B 1 123 ? 7.223 -9.117 -13.547 1 97.69 123 GLU B CA 1
ATOM 2646 C C . GLU B 1 123 ? 6.977 -8.961 -12.047 1 97.69 123 GLU B C 1
ATOM 2648 O O . GLU B 1 123 ? 7.086 -9.93 -11.297 1 97.69 123 GLU B O 1
ATOM 2653 N N . VAL B 1 124 ? 6.738 -7.695 -11.664 1 98.06 124 VAL B N 1
ATOM 2654 C CA . VAL B 1 124 ? 6.234 -7.434 -10.32 1 98.06 124 VAL B CA 1
ATOM 2655 C C . VAL B 1 124 ? 4.773 -7.871 -10.227 1 98.06 124 VAL B C 1
ATOM 2657 O O . VAL B 1 124 ? 3.924 -7.395 -10.977 1 98.06 124 VAL B O 1
ATOM 2660 N N . ILE B 1 125 ? 4.488 -8.797 -9.383 1 98.56 125 ILE B N 1
ATOM 2661 C CA . ILE B 1 125 ? 3.131 -9.305 -9.227 1 98.56 125 ILE B CA 1
ATOM 2662 C C . ILE B 1 125 ? 2.334 -8.383 -8.305 1 98.56 125 ILE B C 1
ATOM 2664 O O . ILE B 1 125 ? 1.166 -8.094 -8.57 1 98.56 125 ILE B O 1
ATOM 2668 N N . GLY B 1 126 ? 2.947 -7.957 -7.273 1 98 126 GLY B N 1
ATOM 2669 C CA . GLY B 1 126 ? 2.338 -7.105 -6.266 1 98 126 GLY B CA 1
ATOM 2670 C C . GLY B 1 126 ? 3.148 -7.027 -4.984 1 98 126 GLY B C 1
ATOM 2671 O O . GLY B 1 126 ? 4.371 -7.188 -5.008 1 98 126 GLY B O 1
ATOM 2672 N N . LEU B 1 127 ? 2.434 -6.621 -3.936 1 98.5 127 LEU B N 1
ATOM 2673 C CA . LEU B 1 127 ? 3.104 -6.543 -2.643 1 98.5 127 LEU B CA 1
ATOM 2674 C C . LEU B 1 127 ? 2.162 -6.957 -1.517 1 98.5 127 LEU B C 1
ATOM 2676 O O . LEU B 1 127 ? 0.954 -7.09 -1.73 1 98.5 127 LEU B O 1
ATOM 2680 N N . GLU B 1 128 ? 2.707 -7.297 -0.421 1 98.56 128 GLU B N 1
ATOM 2681 C CA . GLU B 1 128 ? 1.998 -7.609 0.817 1 98.56 128 GLU B CA 1
ATOM 2682 C C . GLU B 1 128 ? 2.633 -6.898 2.01 1 98.56 128 GLU B C 1
ATOM 2684 O O . GLU B 1 128 ? 3.832 -7.039 2.258 1 98.56 128 GLU B O 1
ATOM 2689 N N . LEU B 1 129 ? 1.781 -6.172 2.699 1 98.5 129 LEU B N 1
ATOM 2690 C CA . LEU B 1 129 ? 2.303 -5.43 3.842 1 98.5 129 LEU B CA 1
ATOM 2691 C C . LEU B 1 129 ? 2.742 -6.379 4.953 1 98.5 129 LEU B C 1
ATOM 2693 O O . LEU B 1 129 ? 2.186 -7.473 5.098 1 98.5 129 LEU B O 1
ATOM 2697 N N . ASP B 1 130 ? 3.754 -5.914 5.68 1 97.81 130 ASP B N 1
ATOM 2698 C CA . ASP B 1 130 ? 4.152 -6.66 6.871 1 97.81 130 ASP B CA 1
ATOM 2699 C C . ASP B 1 130 ? 2.975 -6.832 7.828 1 97.81 130 ASP B C 1
ATOM 2701 O O . ASP B 1 130 ? 2.205 -5.895 8.047 1 97.81 130 ASP B O 1
ATOM 2705 N N . ALA B 1 131 ? 2.867 -7.992 8.414 1 94.12 131 ALA B N 1
ATOM 2706 C CA . ALA B 1 131 ? 1.697 -8.305 9.227 1 94.12 131 ALA B CA 1
ATOM 2707 C C . ALA B 1 131 ? 1.765 -7.605 10.586 1 94.12 131 ALA B C 1
ATOM 2709 O O . ALA B 1 131 ? 0.731 -7.289 11.18 1 94.12 131 ALA B O 1
ATOM 2710 N N . GLU B 1 132 ? 2.898 -7.344 11.078 1 94.62 132 GLU B N 1
ATOM 2711 C CA . GLU B 1 132 ? 3.062 -6.832 12.43 1 94.62 132 GLU B CA 1
ATOM 2712 C C . GLU B 1 132 ? 3.178 -5.312 12.438 1 94.62 132 GLU B C 1
ATOM 2714 O O . GLU B 1 132 ? 2.402 -4.629 13.109 1 94.62 132 GLU B O 1
ATOM 2719 N N . GLU B 1 133 ? 4.18 -4.867 11.672 1 96.62 133 GLU B N 1
ATOM 2720 C CA . GLU B 1 133 ? 4.449 -3.432 11.656 1 96.62 133 GLU B CA 1
ATOM 2721 C C . GLU B 1 133 ? 4.676 -2.926 10.234 1 96.62 133 GLU B C 1
ATOM 2723 O O . GLU B 1 133 ? 5.801 -2.588 9.859 1 96.62 133 GLU B O 1
ATOM 2728 N N . PRO B 1 134 ? 3.643 -2.791 9.477 1 98 134 PRO B N 1
ATOM 2729 C CA . PRO B 1 134 ? 3.795 -2.396 8.078 1 98 134 PRO B CA 1
ATOM 2730 C C . PRO B 1 134 ? 4.168 -0.924 7.914 1 98 134 PRO B C 1
ATOM 2732 O O . PRO B 1 134 ? 4.734 -0.536 6.887 1 98 134 PRO B O 1
ATOM 2735 N N . TYR B 1 135 ? 3.771 -0.103 8.906 1 98.62 135 TYR B N 1
ATOM 2736 C CA . TYR B 1 135 ? 3.98 1.336 8.789 1 98.62 135 TYR B CA 1
ATOM 2737 C C . TYR B 1 135 ? 4.25 1.962 10.148 1 98.62 135 TYR B C 1
ATOM 2739 O O . TYR B 1 135 ? 3.621 1.592 11.148 1 98.62 135 TYR B O 1
ATOM 2747 N N . THR B 1 136 ? 5.238 2.893 10.156 1 98 136 THR B N 1
ATOM 2748 C CA . THR B 1 136 ? 5.535 3.699 11.328 1 98 136 THR B CA 1
ATOM 2749 C C . THR B 1 136 ? 5.852 5.137 10.938 1 98 136 THR B C 1
ATOM 2751 O O . THR B 1 136 ? 6.727 5.379 10.102 1 98 136 THR B O 1
ATOM 2754 N N . LEU B 1 137 ? 5.09 6.051 11.461 1 97.25 137 LEU B N 1
ATOM 2755 C CA . LEU B 1 137 ? 5.504 7.449 11.391 1 97.25 137 LEU B CA 1
ATOM 2756 C C . LEU B 1 137 ? 6.566 7.754 12.438 1 97.25 137 LEU B C 1
ATOM 2758 O O . LEU B 1 137 ? 6.238 8.117 13.57 1 97.25 137 LEU B O 1
ATOM 2762 N N . TYR B 1 138 ? 7.723 7.719 12.055 1 95 138 TYR B N 1
ATOM 2763 C CA . TYR B 1 138 ? 8.852 7.766 12.977 1 95 138 TYR B CA 1
ATOM 2764 C C . TYR B 1 138 ? 9.078 9.18 13.492 1 95 138 TYR B C 1
ATOM 2766 O O . TYR B 1 138 ? 9.414 9.375 14.664 1 95 138 TYR B O 1
ATOM 2774 N N . ASP B 1 139 ? 9.016 10.117 12.625 1 94.31 139 ASP B N 1
ATOM 2775 C CA . ASP B 1 139 ? 9.219 11.508 13.016 1 94.31 139 ASP B CA 1
ATOM 2776 C C . ASP B 1 139 ? 8.367 12.445 12.172 1 94.31 139 ASP B C 1
ATOM 2778 O O . ASP B 1 139 ? 8.148 12.195 10.984 1 94.31 139 ASP B O 1
ATOM 2782 N N . LYS B 1 140 ? 7.816 13.414 12.789 1 95 140 LYS B N 1
ATOM 2783 C CA . LYS B 1 140 ? 7.117 14.516 12.141 1 95 140 LYS B CA 1
ATOM 2784 C C . LYS B 1 140 ? 7.352 15.828 12.883 1 95 140 LYS B C 1
ATOM 2786 O O . LYS B 1 140 ? 7.141 15.906 14.102 1 95 140 LYS B O 1
ATOM 2791 N N . SER B 1 141 ? 7.816 16.812 12.195 1 93.12 141 SER B N 1
ATOM 2792 C CA . SER B 1 141 ? 8.102 18.078 12.859 1 93.12 141 SER B CA 1
ATOM 2793 C C . SER B 1 141 ? 7.895 19.266 11.914 1 93.12 141 SER B C 1
ATOM 2795 O O . SER B 1 141 ? 7.809 19.078 10.695 1 93.12 141 SER B O 1
ATOM 2797 N N . GLY B 1 142 ? 7.695 20.406 12.555 1 92.38 142 GLY B N 1
ATOM 2798 C CA . GLY B 1 142 ? 7.629 21.672 11.859 1 92.38 142 GLY B CA 1
ATOM 2799 C C . GLY B 1 142 ? 8.391 22.781 12.562 1 92.38 142 GLY B C 1
ATOM 2800 O O . GLY B 1 142 ? 8.391 22.859 13.789 1 92.38 142 GLY B O 1
ATOM 2801 N N . GLU B 1 143 ? 9.023 23.562 11.773 1 91.62 143 GLU B N 1
ATOM 2802 C CA . GLU B 1 143 ? 9.734 24.719 12.328 1 91.62 143 GLU B CA 1
ATOM 2803 C C . GLU B 1 143 ? 8.766 25.828 12.727 1 91.62 143 GLU B C 1
ATOM 2805 O O . GLU B 1 143 ? 7.57 25.75 12.43 1 91.62 143 GLU B O 1
ATOM 2810 N N . ILE B 1 144 ? 9.188 26.797 13.43 1 86.12 144 ILE B N 1
ATOM 2811 C CA . ILE B 1 144 ? 8.375 27.812 14.102 1 86.12 144 ILE B CA 1
ATOM 2812 C C . ILE B 1 144 ? 7.59 28.609 13.062 1 86.12 144 ILE B C 1
ATOM 2814 O O . ILE B 1 144 ? 6.488 29.094 13.336 1 86.12 144 ILE B O 1
ATOM 2818 N N . LEU B 1 145 ? 8.102 28.766 11.898 1 85.69 145 LEU B N 1
ATOM 2819 C CA . LEU B 1 145 ? 7.418 29.578 10.898 1 85.69 145 LEU B CA 1
ATOM 2820 C C . LEU B 1 145 ? 6.754 28.703 9.844 1 85.69 145 LEU B C 1
ATOM 2822 O O . LEU B 1 145 ? 6.461 29.172 8.734 1 85.69 145 LEU B O 1
ATOM 2826 N N . SER B 1 146 ? 6.555 27.422 10.156 1 88.31 146 SER B N 1
ATOM 2827 C CA . SER B 1 146 ? 6.039 26.484 9.172 1 88.31 146 SER B CA 1
ATOM 2828 C C . SER B 1 146 ? 4.512 26.5 9.133 1 88.31 146 SER B C 1
ATOM 2830 O O . SER B 1 146 ? 3.893 25.609 8.547 1 88.31 146 SER B O 1
ATOM 2832 N N . PHE B 1 147 ? 3.824 27.422 9.688 1 81.5 147 PHE B N 1
ATOM 2833 C CA . PHE B 1 147 ? 2.371 27.484 9.773 1 81.5 147 PHE B CA 1
ATOM 2834 C C . PHE B 1 147 ? 1.752 27.641 8.391 1 81.5 147 PHE B C 1
ATOM 2836 O O . PHE B 1 147 ? 0.627 27.188 8.148 1 81.5 147 PHE B O 1
ATOM 2843 N N . ALA B 1 148 ? 2.564 28.203 7.449 1 81.44 148 ALA B N 1
ATOM 2844 C CA . ALA B 1 148 ? 2.055 28.422 6.098 1 81.44 148 ALA B CA 1
ATOM 2845 C C . ALA B 1 148 ? 2.566 27.344 5.145 1 81.44 148 ALA B C 1
ATOM 2847 O O . ALA B 1 148 ? 2.184 27.297 3.973 1 81.44 148 ALA B O 1
ATOM 2848 N N . THR B 1 149 ? 3.447 26.594 5.648 1 89.25 149 THR B N 1
ATOM 2849 C CA . THR B 1 149 ? 4.004 25.531 4.82 1 89.25 149 THR B CA 1
ATOM 2850 C C . THR B 1 149 ? 2.982 24.406 4.625 1 89.25 149 THR B C 1
ATOM 2852 O O . THR B 1 149 ? 2.289 24.016 5.566 1 89.25 149 THR B O 1
ATOM 2855 N N . GLU B 1 150 ? 2.998 23.922 3.439 1 89.81 150 GLU B N 1
ATOM 2856 C CA . GLU B 1 150 ? 2.066 22.844 3.137 1 89.81 150 GLU B CA 1
ATOM 2857 C C . GLU B 1 150 ? 2.406 21.578 3.93 1 89.81 150 GLU B C 1
ATOM 2859 O O . GLU B 1 150 ? 3.578 21.234 4.082 1 89.81 150 GLU B O 1
ATOM 2864 N N . GLU B 1 151 ? 1.306 20.953 4.395 1 92.06 151 GLU B N 1
ATOM 2865 C CA . GLU B 1 151 ? 1.489 19.703 5.129 1 92.06 151 GLU B CA 1
ATOM 2866 C C . GLU B 1 151 ? 2.002 18.594 4.215 1 92.06 151 GLU B C 1
ATOM 2868 O O . GLU B 1 151 ? 1.708 18.578 3.018 1 92.06 151 GLU B O 1
ATOM 2873 N N . ILE B 1 152 ? 2.736 17.719 4.766 1 94.81 152 ILE B N 1
ATOM 2874 C CA . ILE B 1 152 ? 3.24 16.562 4.02 1 94.81 152 ILE B CA 1
ATOM 2875 C C . ILE B 1 152 ? 2.154 15.5 3.914 1 94.81 152 ILE B C 1
ATOM 2877 O O . ILE B 1 152 ? 1.593 15.078 4.926 1 94.81 152 ILE B O 1
ATOM 2881 N N . ASP B 1 153 ? 1.826 15.094 2.678 1 96.56 153 ASP B N 1
ATOM 2882 C CA . ASP B 1 153 ? 0.899 13.992 2.436 1 96.56 153 ASP B CA 1
ATOM 2883 C C . ASP B 1 153 ? 1.609 12.641 2.533 1 96.56 153 ASP B C 1
ATOM 2885 O O . ASP B 1 153 ? 2.123 12.133 1.537 1 96.56 153 ASP B O 1
ATOM 2889 N N . THR B 1 154 ? 1.52 12.047 3.697 1 97.88 154 THR B N 1
ATOM 2890 C CA . THR B 1 154 ? 2.275 10.828 3.965 1 97.88 154 THR B CA 1
ATOM 2891 C C . THR B 1 154 ? 1.763 9.672 3.109 1 97.88 154 THR B C 1
ATOM 2893 O O . THR B 1 154 ? 2.527 8.781 2.742 1 97.88 154 THR B O 1
ATOM 2896 N N . ALA B 1 155 ? 0.478 9.633 2.748 1 98.38 155 ALA B N 1
ATOM 2897 C CA . ALA B 1 155 ? -0.081 8.586 1.896 1 98.38 155 ALA B CA 1
ATOM 2898 C C . ALA B 1 155 ? 0.515 8.648 0.492 1 98.38 155 ALA B C 1
ATOM 2900 O O . ALA B 1 155 ? 0.784 7.609 -0.119 1 98.38 155 ALA B O 1
ATOM 2901 N N . GLN B 1 156 ? 0.658 9.859 0.044 1 97.81 156 GLN B N 1
ATOM 2902 C CA . GLN B 1 156 ? 1.278 10.008 -1.268 1 97.81 156 GLN B CA 1
ATOM 2903 C C . GLN B 1 156 ? 2.695 9.445 -1.275 1 97.81 156 GLN B C 1
ATOM 2905 O O . GLN B 1 156 ? 3.096 8.773 -2.229 1 97.81 156 GLN B O 1
ATOM 2910 N N . LEU B 1 157 ? 3.412 9.719 -0.224 1 97.75 157 LEU B N 1
ATOM 2911 C CA . LEU B 1 157 ? 4.789 9.25 -0.128 1 97.75 157 LEU B CA 1
ATOM 2912 C C . LEU B 1 157 ? 4.855 7.727 -0.212 1 97.75 157 LEU B C 1
ATOM 2914 O O . LEU B 1 157 ? 5.641 7.18 -0.99 1 97.75 157 LEU B O 1
ATOM 2918 N N . ILE B 1 158 ? 3.996 7.039 0.529 1 98 158 ILE B N 1
ATOM 2919 C CA . ILE B 1 158 ? 4.156 5.59 0.587 1 98 158 ILE B CA 1
ATOM 2920 C C . ILE B 1 158 ? 3.525 4.949 -0.647 1 98 158 ILE B C 1
ATOM 2922 O O . ILE B 1 158 ? 4.004 3.926 -1.138 1 98 158 ILE B O 1
ATOM 2926 N N . THR B 1 159 ? 2.443 5.527 -1.171 1 98.06 159 THR B N 1
ATOM 2927 C CA . THR B 1 159 ? 1.855 4.992 -2.395 1 98.06 159 THR B CA 1
ATOM 2928 C C . THR B 1 159 ? 2.852 5.062 -3.549 1 98.06 159 THR B C 1
ATOM 2930 O O . THR B 1 159 ? 2.91 4.152 -4.379 1 98.06 159 THR B O 1
ATOM 2933 N N . ASP B 1 160 ? 3.643 6.129 -3.605 1 97.25 160 ASP B N 1
ATOM 2934 C CA . ASP B 1 160 ? 4.688 6.234 -4.617 1 97.25 160 ASP B CA 1
ATOM 2935 C C . ASP B 1 160 ? 5.688 5.09 -4.496 1 97.25 160 ASP B C 1
ATOM 2937 O O . ASP B 1 160 ? 6.125 4.531 -5.508 1 97.25 160 ASP B O 1
ATOM 2941 N N . GLU B 1 161 ? 5.984 4.727 -3.322 1 97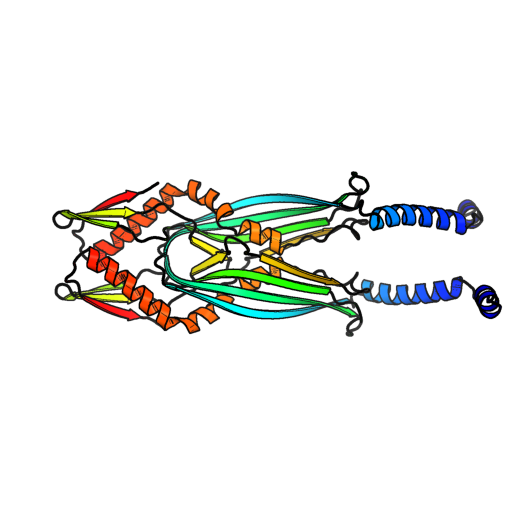.19 161 GLU B N 1
ATOM 2942 C CA . GLU B 1 161 ? 6.965 3.672 -3.078 1 97.19 161 GLU B CA 1
ATOM 2943 C C . GLU B 1 161 ? 6.371 2.293 -3.352 1 97.19 161 GLU B C 1
ATOM 2945 O O . GLU B 1 161 ? 7.102 1.35 -3.666 1 97.19 161 GLU B O 1
ATOM 2950 N N . PHE B 1 162 ? 5.004 2.166 -3.291 1 97.94 162 PHE B N 1
ATOM 2951 C CA . PHE B 1 162 ? 4.328 0.888 -3.473 1 97.94 162 PHE B CA 1
ATOM 2952 C C . PHE B 1 162 ? 4.059 0.622 -4.949 1 97.94 162 PHE B C 1
ATOM 2954 O O . PHE B 1 162 ? 3.658 -0.482 -5.324 1 97.94 162 PHE B O 1
ATOM 2961 N N . GLN B 1 163 ? 4.289 1.586 -5.793 1 96.5 163 GLN B N 1
ATOM 2962 C CA . GLN B 1 163 ? 4.031 1.401 -7.219 1 96.5 163 GLN B CA 1
ATOM 2963 C C . GLN B 1 163 ? 4.926 0.312 -7.801 1 96.5 163 GLN B C 1
ATOM 2965 O O . GLN B 1 163 ? 6.094 0.19 -7.422 1 96.5 163 GLN B O 1
ATOM 2970 N N . SER B 1 164 ? 4.387 -0.406 -8.789 1 95.12 164 SER B N 1
ATOM 2971 C CA . SER B 1 164 ? 5.102 -1.522 -9.398 1 95.12 164 SER B CA 1
ATOM 2972 C C . SER B 1 164 ? 6.41 -1.062 -10.031 1 95.12 164 SER B C 1
ATOM 2974 O O . SER B 1 164 ? 7.414 -1.774 -9.977 1 95.12 164 SER B O 1
ATOM 2976 N N . VAL B 1 165 ? 6.422 0.096 -10.57 1 93.75 165 VAL B N 1
ATOM 2977 C CA . VAL B 1 165 ? 7.598 0.609 -11.273 1 93.75 165 VAL B CA 1
ATOM 2978 C C . VAL B 1 165 ? 8.758 0.759 -10.289 1 93.75 165 VAL B C 1
ATOM 2980 O O . VAL B 1 165 ? 9.914 0.525 -10.648 1 93.75 165 VAL B O 1
ATOM 2983 N N . GLU B 1 166 ? 8.453 1.098 -9.047 1 92.81 166 GLU B N 1
ATOM 2984 C CA . GLU B 1 166 ? 9.484 1.265 -8.023 1 92.81 166 GLU B CA 1
ATOM 2985 C C . GLU B 1 166 ? 10.07 -0.082 -7.602 1 92.81 166 GLU B C 1
ATOM 2987 O O . GLU B 1 166 ? 11.227 -0.163 -7.195 1 92.81 166 GLU B O 1
ATOM 2992 N N . GLN B 1 167 ? 9.289 -1.137 -7.742 1 93.81 167 GLN B N 1
ATOM 2993 C CA . GLN B 1 167 ? 9.734 -2.471 -7.352 1 93.81 167 GLN B CA 1
ATOM 2994 C C . GLN B 1 167 ? 10.57 -3.117 -8.445 1 93.81 167 GLN B C 1
ATOM 2996 O O . GLN B 1 167 ? 11.297 -4.082 -8.195 1 93.81 167 GLN B O 1
ATOM 3001 N N . GLU B 1 168 ? 10.469 -2.67 -9.672 1 93.75 168 GLU B N 1
ATOM 3002 C CA . GLU B 1 168 ? 11.156 -3.256 -10.82 1 93.75 168 GLU B CA 1
ATOM 3003 C C . GLU B 1 168 ? 12.672 -3.254 -10.609 1 93.75 168 GLU B C 1
ATOM 3005 O O . GLU B 1 168 ? 13.375 -4.129 -11.117 1 93.75 168 GLU B O 1
ATOM 3010 N N . LYS B 1 169 ? 13.133 -2.311 -9.828 1 88.44 169 LYS B N 1
ATOM 3011 C CA . LYS B 1 169 ? 14.562 -2.246 -9.547 1 88.44 169 LYS B CA 1
ATOM 3012 C C . LYS B 1 169 ? 15.031 -3.502 -8.82 1 88.44 169 LYS B C 1
ATOM 3014 O O . LYS B 1 169 ? 16.141 -3.992 -9.07 1 88.44 169 LYS B O 1
ATOM 3019 N N . PHE B 1 170 ? 14.195 -4.02 -8.008 1 92.31 170 PHE B N 1
ATOM 3020 C CA . PHE B 1 170 ? 14.531 -5.227 -7.262 1 92.31 170 PHE B CA 1
ATOM 3021 C C . PHE B 1 170 ? 14.453 -6.457 -8.156 1 92.31 170 PHE B C 1
ATOM 3023 O O . PHE B 1 170 ? 15.227 -7.402 -7.992 1 92.31 170 PHE B O 1
ATOM 3030 N N . LEU B 1 171 ? 13.547 -6.391 -9.07 1 93.19 171 LEU B N 1
ATOM 3031 C CA . LEU B 1 171 ? 13.359 -7.5 -10 1 93.19 171 LEU B CA 1
ATOM 3032 C C . LEU B 1 171 ? 14.641 -7.797 -10.758 1 93.19 171 LEU B C 1
ATOM 3034 O O . LEU B 1 171 ? 15.016 -8.961 -10.93 1 93.19 171 LEU B O 1
ATOM 3038 N N . ALA B 1 172 ? 15.344 -6.801 -11.148 1 90.25 172 ALA B N 1
ATOM 3039 C CA . ALA B 1 172 ? 16.578 -6.945 -11.922 1 90.25 172 ALA B CA 1
ATOM 3040 C C . ALA B 1 172 ? 17.688 -7.582 -11.078 1 90.25 172 ALA B C 1
ATOM 3042 O O . ALA B 1 172 ? 18.484 -8.375 -11.578 1 90.25 172 ALA B O 1
ATOM 3043 N N . ASP B 1 173 ? 17.688 -7.328 -9.812 1 94.12 173 ASP B N 1
ATOM 3044 C CA . ASP B 1 173 ? 18.734 -7.777 -8.898 1 94.12 173 ASP B CA 1
ATOM 3045 C C . ASP B 1 173 ? 18.578 -9.258 -8.555 1 94.12 173 ASP B C 1
ATOM 3047 O O . ASP B 1 173 ? 19.531 -9.922 -8.156 1 94.12 173 ASP B O 1
ATOM 3051 N N . TYR B 1 174 ? 17.359 -9.805 -8.789 1 96.12 174 TYR B N 1
ATOM 3052 C CA . TYR B 1 174 ? 17.109 -11.133 -8.242 1 96.12 174 TYR B CA 1
ATOM 3053 C C . TYR B 1 174 ? 16.641 -12.086 -9.328 1 96.12 174 TYR B C 1
ATOM 3055 O O . TYR B 1 174 ? 15.93 -13.062 -9.055 1 96.12 174 TYR B O 1
ATOM 3063 N N . GLN B 1 175 ? 17 -11.867 -10.555 1 95.94 175 GLN B N 1
ATOM 3064 C CA . GLN B 1 175 ? 16.594 -12.664 -11.703 1 95.94 175 GLN B CA 1
ATOM 3065 C C . GLN B 1 175 ? 16.969 -14.133 -11.516 1 95.94 175 GLN B C 1
ATOM 3067 O O . GLN B 1 175 ? 16.156 -15.023 -11.734 1 95.94 175 GLN B O 1
ATOM 3072 N N . GLU B 1 176 ? 18.219 -14.367 -11.07 1 96.44 176 GLU B N 1
ATOM 3073 C CA . GLU B 1 176 ? 18.703 -15.734 -10.93 1 96.44 176 GLU B CA 1
ATOM 3074 C C . GLU B 1 176 ? 17.938 -16.484 -9.836 1 96.44 176 GLU B C 1
ATOM 3076 O O . GLU B 1 176 ? 17.625 -17.672 -9.992 1 96.44 176 GLU B O 1
ATOM 3081 N N . ASP B 1 177 ? 17.656 -15.766 -8.758 1 97.62 177 ASP B N 1
ATOM 3082 C CA . ASP B 1 177 ? 16.875 -16.359 -7.68 1 97.62 177 ASP B CA 1
ATOM 3083 C C . ASP B 1 177 ? 15.469 -16.734 -8.156 1 97.62 177 ASP B C 1
ATOM 3085 O O . ASP B 1 177 ? 14.953 -17.797 -7.797 1 97.62 177 ASP B O 1
ATOM 3089 N N . ILE B 1 178 ? 14.867 -15.906 -8.922 1 98.12 178 ILE B N 1
ATOM 3090 C CA . ILE B 1 178 ? 13.523 -16.141 -9.445 1 98.12 178 ILE B CA 1
ATOM 3091 C C . ILE B 1 178 ? 13.547 -17.344 -10.391 1 98.12 178 ILE B C 1
ATOM 3093 O O . ILE B 1 178 ? 12.672 -18.219 -10.32 1 98.12 178 ILE B O 1
ATOM 3097 N N . LYS B 1 179 ? 14.578 -17.422 -11.281 1 97.88 179 LYS B N 1
ATOM 3098 C CA . LYS B 1 179 ? 14.711 -18.547 -12.203 1 97.88 179 LYS B CA 1
ATOM 3099 C C . LYS B 1 179 ? 14.828 -19.875 -11.461 1 97.88 179 LYS B C 1
ATOM 3101 O O . LYS B 1 179 ? 14.172 -20.844 -11.812 1 97.88 179 LYS B O 1
ATOM 3106 N N . GLU B 1 180 ? 15.641 -19.844 -10.469 1 98 180 GLU B N 1
ATOM 3107 C CA . GLU B 1 180 ? 15.836 -21.062 -9.68 1 98 180 GLU B CA 1
ATOM 3108 C C . GLU B 1 180 ? 14.531 -21.516 -9.023 1 98 180 GLU B C 1
ATOM 3110 O O . GLU B 1 180 ? 14.195 -22.703 -9.055 1 98 180 GLU B O 1
ATOM 3115 N N . SER B 1 181 ? 13.836 -20.562 -8.445 1 98.12 181 SER B N 1
ATOM 3116 C CA . SER B 1 181 ? 12.562 -20.875 -7.809 1 98.12 181 SER B CA 1
ATOM 3117 C C . SER B 1 181 ? 11.555 -21.406 -8.82 1 98.12 181 SER B C 1
ATOM 3119 O O . SER B 1 181 ? 10.836 -22.359 -8.547 1 98.12 181 SER B O 1
ATOM 3121 N N . ALA B 1 182 ? 11.492 -20.812 -9.977 1 97.88 182 ALA B N 1
ATOM 3122 C CA . ALA B 1 182 ? 10.594 -21.25 -11.039 1 97.88 182 ALA B CA 1
ATOM 3123 C C . ALA B 1 182 ? 10.898 -22.672 -11.469 1 97.88 182 ALA B C 1
ATOM 3125 O O . ALA B 1 182 ? 9.992 -23.5 -11.625 1 97.88 182 ALA B O 1
ATOM 3126 N N . LYS B 1 183 ? 12.203 -22.938 -11.664 1 97.75 183 LYS B N 1
ATOM 3127 C CA . LYS B 1 183 ? 12.609 -24.297 -12.039 1 97.75 183 LYS B CA 1
ATOM 3128 C C . LYS B 1 183 ? 12.164 -25.312 -10.984 1 97.75 183 LYS B C 1
ATOM 3130 O O . LYS B 1 183 ? 11.609 -26.359 -11.328 1 97.75 183 LYS B O 1
ATOM 3135 N N . ASN B 1 184 ? 12.391 -24.953 -9.773 1 96.94 184 ASN B N 1
ATOM 3136 C CA . ASN B 1 184 ? 12.023 -25.844 -8.688 1 96.94 184 ASN B CA 1
ATOM 3137 C C . ASN B 1 184 ? 10.516 -26.094 -8.656 1 96.94 184 ASN B C 1
ATOM 3139 O O . ASN B 1 184 ? 10.078 -27.219 -8.406 1 96.94 184 ASN B O 1
ATOM 3143 N N . TYR B 1 185 ? 9.766 -25.125 -8.883 1 96.31 185 TYR B N 1
ATOM 3144 C CA . TYR B 1 185 ? 8.312 -25.234 -8.875 1 96.31 185 TYR B CA 1
ATOM 3145 C C . TYR B 1 185 ? 7.844 -26.25 -9.914 1 96.31 185 TYR B C 1
ATOM 3147 O O . TYR B 1 185 ? 7.102 -27.172 -9.594 1 96.31 185 TYR B O 1
ATOM 3155 N N . TYR B 1 186 ? 8.258 -26.078 -11.102 1 95.81 186 TYR B N 1
ATOM 3156 C CA . TYR B 1 186 ? 7.77 -26.922 -12.18 1 95.81 186 TYR B CA 1
ATOM 3157 C C . TYR B 1 186 ? 8.367 -28.328 -12.078 1 95.81 186 TYR B C 1
ATOM 3159 O O . TYR B 1 186 ? 7.715 -29.312 -12.422 1 95.81 186 TYR B O 1
ATOM 3167 N N . GLN B 1 187 ? 9.625 -28.406 -11.672 1 95.5 187 GLN B N 1
ATOM 3168 C CA . GLN B 1 187 ? 10.203 -29.719 -11.461 1 95.5 187 GLN B CA 1
ATOM 3169 C C . GLN B 1 187 ? 9.406 -30.516 -10.438 1 95.5 187 GLN B C 1
ATOM 3171 O O . GLN B 1 187 ? 9.109 -31.703 -10.648 1 95.5 187 GLN B O 1
ATOM 3176 N N . ASN B 1 188 ? 9.023 -29.859 -9.367 1 93.38 188 ASN B N 1
ATOM 3177 C CA . ASN B 1 188 ? 8.227 -30.516 -8.344 1 93.38 188 ASN B CA 1
ATOM 3178 C C . ASN B 1 188 ? 6.844 -30.906 -8.867 1 93.38 188 ASN B C 1
ATOM 3180 O O . ASN B 1 188 ? 6.359 -32 -8.602 1 93.38 188 ASN B O 1
ATOM 3184 N N . LEU B 1 189 ? 6.266 -30.047 -9.562 1 92.19 189 LEU B N 1
ATOM 3185 C CA . LEU B 1 189 ? 4.93 -30.281 -10.109 1 92.19 189 LEU B CA 1
ATOM 3186 C C . LEU B 1 189 ? 4.938 -31.453 -11.078 1 92.19 189 LEU B C 1
ATOM 3188 O O . LEU B 1 189 ? 4.113 -32.375 -10.961 1 92.19 189 LEU B O 1
ATOM 3192 N N . PHE B 1 190 ? 5.891 -31.5 -11.992 1 92.06 190 PHE B N 1
ATOM 3193 C CA . PHE B 1 190 ? 5.941 -32.531 -13.016 1 92.06 190 PHE B CA 1
ATOM 3194 C C . PHE B 1 190 ? 6.406 -33.875 -12.43 1 92.06 190 PHE B C 1
ATOM 3196 O O . PHE B 1 190 ? 5.977 -34.938 -12.875 1 92.06 190 PHE B O 1
ATOM 3203 N N . SER B 1 191 ? 7.238 -33.719 -11.438 1 91.44 191 SER B N 1
ATOM 3204 C CA . SER B 1 191 ? 7.684 -34.969 -10.789 1 91.44 191 SER B CA 1
ATOM 3205 C C . SER B 1 191 ? 6.535 -35.656 -10.055 1 91.44 191 SER B C 1
ATOM 3207 O O . SER B 1 191 ? 6.52 -36.875 -9.938 1 91.44 191 SER B O 1
ATOM 3209 N N . ALA B 1 192 ? 5.621 -34.812 -9.555 1 86.31 192 ALA B N 1
ATOM 3210 C CA . ALA B 1 192 ? 4.438 -35.344 -8.898 1 86.31 192 ALA B CA 1
ATOM 3211 C C . ALA B 1 192 ? 3.553 -36.094 -9.891 1 86.31 192 ALA B C 1
ATOM 3213 O O . ALA B 1 192 ? 2.818 -37.031 -9.516 1 86.31 192 ALA B O 1
ATOM 3214 N N . ILE B 1 193 ? 3.66 -35.781 -11.148 1 85.38 193 ILE B N 1
ATOM 3215 C CA . ILE B 1 193 ? 2.9 -36.469 -12.203 1 85.38 193 ILE B CA 1
ATOM 3216 C C . ILE B 1 193 ? 3.623 -37.719 -12.641 1 85.38 193 ILE B C 1
ATOM 3218 O O . ILE B 1 193 ? 3.021 -38.812 -12.703 1 85.38 193 ILE B O 1
ATOM 3222 N N . SER B 1 194 ? 4.918 -37.594 -12.891 1 85.5 194 SER B N 1
ATOM 3223 C CA . SER B 1 194 ? 5.785 -38.688 -13.25 1 85.5 194 SER B CA 1
ATOM 3224 C C . SER B 1 194 ? 7.242 -38.406 -12.898 1 85.5 194 SER B C 1
ATOM 3226 O O . SER B 1 194 ? 7.816 -37.438 -13.398 1 85.5 194 SER B O 1
ATOM 3228 N N . PRO B 1 195 ? 7.844 -39.25 -12.141 1 88.44 195 PRO B N 1
ATOM 3229 C CA . PRO B 1 195 ? 9.234 -39.031 -11.742 1 88.44 195 PRO B CA 1
ATOM 3230 C C . PRO B 1 195 ? 10.211 -39.156 -12.906 1 88.44 195 PRO B C 1
ATOM 3232 O O . PRO B 1 195 ? 11.367 -38.75 -12.789 1 88.44 195 PRO B O 1
ATOM 3235 N N . GLU B 1 196 ? 9.836 -39.656 -14.016 1 91.12 196 GLU B N 1
ATOM 3236 C CA . GLU B 1 196 ? 10.727 -39.906 -15.148 1 91.12 196 GLU B CA 1
ATOM 3237 C C . GLU B 1 196 ? 10.797 -38.656 -16.062 1 91.12 196 GLU B C 1
ATOM 3239 O O . GLU B 1 196 ? 11.641 -38.625 -16.953 1 91.12 196 GLU B O 1
ATOM 3244 N N . ILE B 1 197 ? 9.93 -37.75 -15.758 1 91.75 197 ILE B N 1
ATOM 3245 C CA . ILE B 1 197 ? 9.828 -36.562 -16.641 1 91.75 197 ILE B CA 1
ATOM 3246 C C . ILE B 1 197 ? 11.086 -35.719 -16.5 1 91.75 197 ILE B C 1
ATOM 3248 O O . ILE B 1 197 ? 11.555 -35.469 -15.391 1 91.75 197 ILE B O 1
ATOM 3252 N N . GLN B 1 198 ? 11.68 -35.375 -17.625 1 94.69 198 GLN B N 1
ATOM 3253 C CA . GLN B 1 198 ? 12.797 -34.438 -17.703 1 94.69 198 GLN B CA 1
ATOM 3254 C C . GLN B 1 198 ? 12.344 -33.094 -18.297 1 94.69 198 GLN B C 1
ATOM 3256 O O . GLN B 1 198 ? 11.609 -33.062 -19.281 1 94.69 198 GLN B O 1
ATOM 3261 N N . LEU B 1 199 ? 12.805 -32 -17.641 1 96.69 199 LEU B N 1
ATOM 3262 C CA . LEU B 1 199 ? 12.352 -30.688 -18.078 1 96.69 199 LEU B CA 1
ATOM 3263 C C . LEU B 1 199 ? 13.523 -29.859 -18.594 1 96.69 199 LEU B C 1
ATOM 3265 O O . LEU B 1 199 ? 14.617 -29.906 -18.031 1 96.69 199 LEU B O 1
ATOM 3269 N N . GLU B 1 200 ? 13.312 -29.156 -19.688 1 97.44 200 GLU B N 1
ATOM 3270 C CA . GLU B 1 200 ? 14.172 -28.094 -20.203 1 97.44 200 GLU B CA 1
ATOM 3271 C C . GLU B 1 200 ? 13.508 -26.734 -20.047 1 97.44 200 GLU B C 1
ATOM 3273 O O . GLU B 1 200 ? 12.32 -26.578 -20.328 1 97.44 200 GLU B O 1
ATOM 3278 N N . PHE B 1 201 ? 14.312 -25.766 -19.562 1 98.12 201 PHE B N 1
ATOM 3279 C CA . PHE B 1 201 ? 13.734 -24.453 -19.266 1 98.12 201 PHE B CA 1
ATOM 3280 C C . PHE B 1 201 ? 14.305 -23.391 -20.203 1 98.12 201 PHE B C 1
ATOM 3282 O O . PHE B 1 201 ? 15.508 -23.359 -20.438 1 98.12 201 PHE B O 1
ATOM 3289 N N . VAL B 1 202 ? 13.367 -22.562 -20.719 1 97.88 202 VAL B N 1
ATOM 3290 C CA . VAL B 1 202 ? 13.734 -21.375 -21.5 1 97.88 202 VAL B CA 1
ATOM 3291 C C . VAL B 1 202 ? 13.086 -20.141 -20.875 1 97.88 202 VAL B C 1
ATOM 3293 O O . VAL B 1 202 ? 11.883 -20.125 -20.625 1 97.88 202 VAL B O 1
ATOM 3296 N N . PHE B 1 203 ? 13.914 -19.125 -20.641 1 97.56 203 PHE B N 1
ATOM 3297 C CA . PHE B 1 203 ? 13.422 -17.891 -20.047 1 97.56 203 PHE B CA 1
ATOM 3298 C C . PHE B 1 203 ? 13.461 -16.75 -21.047 1 97.56 203 PHE B C 1
ATOM 3300 O O . PHE B 1 203 ? 14.523 -16.422 -21.594 1 97.56 203 PHE B O 1
ATOM 3307 N N . LYS B 1 204 ? 12.266 -16.188 -21.172 1 93.25 204 LYS B N 1
ATOM 3308 C CA . LYS B 1 204 ? 12.219 -15.023 -22.062 1 93.25 204 LYS B CA 1
ATOM 3309 C C . LYS B 1 204 ? 12.695 -13.766 -21.344 1 93.25 204 LYS B C 1
ATOM 3311 O O . LYS B 1 204 ? 12.508 -13.633 -20.125 1 93.25 204 LYS B O 1
ATOM 3316 N N . GLU B 1 205 ? 13.367 -12.836 -22.109 1 81.44 205 GLU B N 1
ATOM 3317 C CA . GLU B 1 205 ? 13.836 -11.578 -21.531 1 81.44 205 GLU B CA 1
ATOM 3318 C C . GLU B 1 205 ? 12.828 -10.453 -21.781 1 81.44 205 GLU B C 1
ATOM 3320 O O . GLU B 1 205 ? 12.062 -10.5 -22.734 1 81.44 205 GLU B O 1
#

Secondary structure (DSSP, 8-state):
-HHHHHHHH----HHHHHHHHHHHHHHHHHHHHTT--EEEEEEEEEEEEEEEEEEEEEEEEEEEEEEEEEEEEEEEETTEEPTT--EEEEEEEEEEEEEEESSPPEEEEEETTEEEEEE---EEEEEEE-SS-SEEEEEEEE-TTGGGSPPP-HHHHHHHHHSHHHHHHHHHHTHHHHHHHHHHHHHHHHHHH-TT-EEEEEE--/-HHHHHHHH----HHHHHHHHHHHHHHHHHHHHTT-EEEEEEEEEEEEEEEEEEEEEEEEEEEEEEEEEEEEEEEEETTEEPTT--EEEEEEEEEEEEEEESSPPEEEEEETTEEEEEE---EEEEEEE-SS-SEEEEEEEE-TTGGGSPPP-HHHHHHHHHSHHHHHHHHHHTHHHHHHHHHHHHHHHHHHH-TT-EEEEEE--

pLDDT: mean 89.11, std 13.03, range [48.25, 98.75]

Sequence (410 aa):
MKIIKLFFSIKVYLWLVLSFLLLLCGVWGYGYISGEKSNQQEVSVHAAIESVEQVNELVFLNTAVQKIVTAKNYTVLFGQEMPFSEKSALLIIKYKAKFGIKSPVSIEHLSENRYKITLPAFEVIGLELDAEEPYTLYDKSGEILSFATEEIDTAQLITDEFQSVEQEKFLADYQEDIKESAKNYYQNLFSAISPEIQLEFVFKEMKIIKLFFSIKVYLWLVLSFLLLLCGVWGYGYISGEKSNQQEVSVHAAIESVEQVNELVFLNTAVQKIVTAKNYTVLFGQEMPFSEKSALLIIKYKAKFGIKSPVSIEHLSENRYKITLPAFEVIGLELDAEEPYTLYDKSGEILSFATEEIDTAQLITDEFQSVEQEKFLADYQEDIKESAKNYYQNLFSAISPEIQLEFVFKE

Radius of gyration: 31.12 Å; Cα contacts (8 Å, |Δi|>4): 828; chains: 2; bounding box: 41×104×65 Å

Organism: Streptococcus suis (strain BM407) (NCBI:txid568814)

Nearest PDB structures (foldseek):
  5i7k-assembly3_A  TM=3.162E-01  e=4.484E+00  Homo sapiens
  8jyz-assembly1_A  TM=2.215E-01  e=8.615E+00  Neurospora crassa
  6vfe-assembly1_C  TM=1.506E-01  e=3.983E+00  Homo sapiens
  8jyw-assembly1_A  TM=2.557E-01  e=9.701E+00  Trichoplax adhaerens
  8sl0-assembly1_A  TM=2.650E-01  e=3.008E+00  Vitiosangium sp. GDMCC 1.1324

Foldseek 3Di:
DVVVVVVVVVCPPPVVVVVVVVVVVVVVVCCVVVPVDDDDDDDDDDDDDDDDDDFDWDFQDKDKDKDKDKDKWFDADPNHTDPQQIKMWIKIFIKIWTKTAGDDWDWDDDDDLEIETEGEAMFTPFMGADPPDGMDGPDIDGGPNNPVIDDDDVVVRVVVCRDRVNCVVVCVVCVVVSVVSVVVVVLVVVVVVPVSHHYHYHYDD/DVVVVVVVVVCPPPVVVVVVVVVVVVVVVCCVVVPVDDDDDDDDDDDDDDDDDDFDWDFLDKDKDKDKDKDKWFDADPNHTDPQQIKMWIKIFIKIWTKTAGDDWDWDDDDDLEIEIEGEAMFGPFMGADPPDGMDGPDIDGGPNNPVIDDDDVVVRVVVCRDRVNCVVVCVVCVVVSVVSVVVVVLVVVVVVPVSHHYHYHYDD